Protein AF-D3DH94-F1 (afdb_monomer)

pLDDT: mean 88.5, std 11.22, range [30.27, 98.69]

Foldseek 3Di:
DAFEEEEAALPPPPCVVQVVVSVVVVHHYDYDNDLVVSVVVLVVDAGAEYEYAPQCVVSVLVVVLVLRLHQAEHEDQDVVLVLVCQLLWADPLRYAYPPGDSVSVVVSSCVLRDPDDDLVCDQVRTDVSVLSVCLVVQAFKWKWKDADPAIKIFGGGRSWTFAMPDDLVSVSNSSRGPGIRIDIDGHPPDDDHPGTDPTPNRVSCSSCVPDDRPPPPPQPPPVAPPDHPQLAWADRGDQKTWLFHQDQLFQWGFTKIWHWQDDDPDIAIEIEFQYFPVCNVSSQVRVCVVPVHLQRHQEYEHQDLDPRRLVRVVVSCVRHVNYAYEFAPVSLVSSVVVPDDCVSYDHLVPDDQSWDQDPSRWIWHKADLACLPHNGGIWTATQVPLEIEGELQQAFGHRSVRADQPDADDLVRSVLSSQQRHQWLVSLLVSLVSCPPGPHQKYHYRTGYIHGPVVVVVSSVVSNPDTHHPSQDPPDDLVLLQVLLQVLQVVCVVPDDPLLNVLLVVQCVVFADDDPSGGPGGNDRSLASLQSSLVSSSVSSHRSVSSVVSSVSCVVSSSRYYHND

Mean predicted aligned error: 16.12 Å

Solvent-accessible surface area (backbone atoms only — not comparable to full-atom values): 30450 Å² total; per-residue (Å²): 133,59,59,35,36,40,32,49,41,68,80,61,77,52,58,84,72,40,49,67,58,35,54,76,71,54,31,46,81,46,80,16,61,44,72,68,52,41,50,53,49,61,71,75,45,88,46,56,32,32,36,30,50,44,76,48,49,65,57,54,53,52,41,42,49,73,69,48,52,44,48,59,33,25,46,29,85,53,72,68,57,54,53,56,44,32,44,66,13,44,40,81,59,37,44,44,55,61,89,67,57,63,68,55,54,49,50,28,51,54,65,74,64,55,90,76,72,59,74,90,48,41,46,77,56,21,64,47,53,52,50,40,52,38,40,62,66,39,37,48,31,31,45,35,42,38,28,96,93,50,66,38,39,41,37,28,51,67,40,34,44,48,28,20,53,36,51,71,70,59,48,46,55,45,35,36,42,94,67,42,50,49,48,81,43,78,56,84,88,83,81,81,60,72,30,75,36,96,33,52,41,56,50,53,46,64,72,50,69,83,68,70,62,83,68,68,65,80,70,44,68,60,86,67,56,99,72,67,70,66,89,48,55,41,72,66,32,85,52,31,27,43,29,40,55,80,48,82,76,35,42,62,36,43,46,16,35,42,38,45,48,72,41,90,93,48,73,48,35,32,33,36,40,56,36,38,64,87,43,38,68,59,32,49,51,29,43,25,76,74,62,73,40,72,60,67,37,45,34,34,40,45,44,70,77,51,74,44,34,53,54,28,50,54,55,49,45,71,71,15,83,73,40,33,38,36,29,29,68,57,43,48,50,54,43,37,75,75,68,45,58,67,90,45,46,45,46,47,86,75,31,67,94,32,37,52,74,45,98,62,69,53,42,38,36,54,46,80,24,58,36,40,48,42,75,45,17,33,28,43,34,34,70,85,75,16,38,32,40,31,16,64,50,77,15,25,56,30,37,58,91,68,59,34,87,85,45,64,60,58,58,67,30,28,51,52,38,42,30,51,55,30,57,31,32,70,43,50,41,55,46,55,57,75,49,74,90,54,74,59,48,36,37,42,22,33,21,35,32,31,31,46,50,72,62,44,55,57,40,52,54,50,57,65,73,43,72,17,35,74,64,44,86,88,81,78,51,61,68,51,41,46,52,53,50,39,53,44,48,50,55,47,58,75,75,46,57,72,70,60,46,52,39,30,47,63,47,42,54,77,48,30,46,68,56,96,82,29,72,74,46,62,82,55,63,47,80,48,45,69,34,50,51,55,50,23,32,59,74,50,64,50,62,34,65,57,52,53,49,47,53,51,56,33,45,77,70,70,54,46,80,52,67,87,129

Secondary structure (DSSP, 8-state):
-PPEEEEE-TT-SSHHHHHHHHHHTT-EEEEESSHHHHHHHHHHS--SEEEEEGGGHHHHHHHHHTT--PEEEEEES-HHHHHHHHTTT--GGGEEESS--HHHHHHHHHHHT-S---GGGHHHH-HHHHHHHHHHTT--EEEEEEETTEEEEEEEETTEEEEESS-HHHHHHHHTSS--EEEEEE--S----SEE-SSHHHHHHHHHTT---------------SS--TTS-EEEETTEEE-----TT-SS-B--EEEEEEETTEEEEEEE----TTTHHHHHHHHHHHHSSGGG--EEE-----HHHHHHHHHHHHH-TT-EEEE-HHHHHHHHHTT--GGGEEEGGGSGGGEEE-TTS-EEEEEE-TTSSSTT-EEEEETTT-EEE-SSTT-----TTT--SSSPPPHHHHHHHHHHH-SBHHHHHHHHHTTTT---SEEE-SBS--EEHHHHHHHHHHHHH---BTTS-----HHHHHHHHHHHHHHHHHHS-HHHHHHHHHHHTTTEEEETTEEEEESS-GGGHHHHHHHHHHHTT--HHHHHHHHHHHHHTT-------

Structure (mmCIF, N/CA/C/O backbone):
data_AF-D3DH94-F1
#
_entry.id   AF-D3DH94-F1
#
loop_
_atom_site.group_PDB
_atom_site.id
_atom_site.type_symbol
_atom_site.label_atom_id
_atom_site.label_alt_id
_atom_site.label_comp_id
_atom_site.label_asym_id
_atom_site.label_entity_id
_atom_site.label_seq_id
_atom_site.pdbx_PDB_ins_code
_atom_site.Cartn_x
_atom_site.Cartn_y
_atom_site.Cartn_z
_atom_site.occupancy
_atom_site.B_iso_or_equiv
_atom_site.auth_seq_id
_atom_site.auth_comp_id
_atom_site.auth_asym_id
_atom_site.auth_atom_id
_atom_site.pdbx_PDB_model_num
ATOM 1 N N . MET A 1 1 ? -34.567 24.559 33.801 1.00 61.44 1 MET A N 1
ATOM 2 C CA . MET A 1 1 ? -34.561 23.078 33.843 1.00 61.44 1 MET A CA 1
ATOM 3 C C . MET A 1 1 ? -33.351 22.616 33.040 1.00 61.44 1 MET A C 1
ATOM 5 O O . MET A 1 1 ? -33.095 23.226 32.010 1.00 61.44 1 MET A O 1
ATOM 9 N N . GLY A 1 2 ? -32.563 21.650 33.514 1.00 82.00 2 GLY A N 1
ATOM 10 C CA . GLY A 1 2 ? -31.366 21.210 32.786 1.00 82.00 2 GLY A CA 1
ATOM 11 C C . GLY A 1 2 ? -31.717 20.526 31.461 1.00 82.00 2 GLY A C 1
ATOM 12 O O . GLY A 1 2 ? -32.559 19.630 31.450 1.00 82.00 2 GLY A O 1
ATOM 13 N N . ILE A 1 3 ? -31.074 20.954 30.370 1.00 91.75 3 ILE A N 1
ATOM 14 C CA . ILE A 1 3 ? -31.119 20.320 29.038 1.00 91.75 3 ILE A CA 1
ATOM 15 C C . ILE A 1 3 ? -30.719 18.836 29.130 1.00 91.75 3 ILE A C 1
ATOM 17 O O . ILE A 1 3 ? -29.749 18.492 29.813 1.00 91.75 3 ILE A O 1
ATOM 21 N N . LYS A 1 4 ? -31.470 17.970 28.443 1.00 94.31 4 LYS A N 1
ATOM 22 C CA . LYS A 1 4 ? -31.187 16.542 28.251 1.00 94.31 4 LYS A CA 1
ATOM 23 C C . LYS A 1 4 ? -30.499 16.309 26.907 1.00 94.31 4 LYS A C 1
ATOM 25 O O . LYS A 1 4 ? -31.111 16.488 25.853 1.00 94.31 4 LYS A O 1
ATOM 30 N N . PHE A 1 5 ? -29.266 15.834 26.960 1.00 95.44 5 PHE A N 1
ATOM 31 C CA . PHE A 1 5 ? -28.435 15.504 25.813 1.00 95.44 5 PHE A CA 1
ATOM 32 C C . PHE A 1 5 ? -28.399 13.995 25.579 1.00 95.44 5 PHE A C 1
ATOM 34 O O . PHE A 1 5 ? -28.209 13.222 26.523 1.00 95.44 5 PHE A O 1
ATOM 41 N N . LEU A 1 6 ? -28.539 13.593 24.319 1.00 96.31 6 LEU A N 1
ATOM 42 C CA . LEU A 1 6 ? -28.118 12.279 23.845 1.00 96.31 6 LEU A CA 1
ATOM 43 C C . LEU A 1 6 ? -26.863 12.465 23.006 1.00 96.31 6 LEU A C 1
ATOM 45 O O . LEU A 1 6 ? -26.892 13.216 22.036 1.00 96.31 6 LEU A O 1
ATOM 49 N N . MET A 1 7 ? -25.790 11.775 23.363 1.00 96.00 7 MET A N 1
ATOM 50 C CA . MET A 1 7 ? -24.552 11.758 22.601 1.00 96.00 7 MET A CA 1
ATOM 51 C C . MET A 1 7 ? -24.346 10.386 21.968 1.00 96.00 7 MET A C 1
ATOM 53 O O . MET A 1 7 ? -24.337 9.383 22.678 1.00 96.00 7 MET A O 1
ATOM 57 N N . LEU A 1 8 ? -24.168 10.349 20.651 1.00 95.56 8 LEU A N 1
ATOM 58 C CA . LEU A 1 8 ? -23.683 9.182 19.924 1.00 95.56 8 LEU A CA 1
ATOM 59 C C . LEU A 1 8 ? -22.177 9.359 19.695 1.00 95.56 8 LEU A C 1
ATOM 61 O O . LEU A 1 8 ? -21.757 10.172 18.874 1.00 95.56 8 LEU A O 1
ATOM 65 N N . ASP A 1 9 ? -21.381 8.636 20.481 1.00 90.75 9 ASP A N 1
ATOM 66 C CA . ASP A 1 9 ? -19.919 8.747 20.525 1.00 90.75 9 ASP A CA 1
ATOM 67 C C . ASP A 1 9 ? -19.289 7.349 20.486 1.00 90.75 9 ASP A C 1
ATOM 69 O O . ASP A 1 9 ? -18.810 6.823 21.492 1.00 90.75 9 ASP A O 1
ATOM 73 N N . GLU A 1 10 ? -19.333 6.722 19.307 1.00 86.12 10 GLU A N 1
ATOM 74 C CA . GLU A 1 10 ? -18.864 5.343 19.082 1.00 86.12 10 GLU A CA 1
ATOM 75 C C . GLU A 1 10 ? -17.400 5.132 19.486 1.00 86.12 10 GLU A C 1
ATOM 77 O O . GLU A 1 10 ? -16.995 4.064 19.946 1.00 86.12 10 GLU A O 1
ATOM 82 N N . GLU A 1 11 ? -16.597 6.180 19.348 1.00 81.81 11 GLU A N 1
ATOM 83 C CA . GLU A 1 11 ? -15.148 6.137 19.534 1.00 81.81 11 GLU A CA 1
ATOM 84 C C . GLU A 1 11 ? -14.694 6.747 20.853 1.00 81.81 11 GLU A C 1
ATOM 86 O O . GLU A 1 11 ? -13.495 6.772 21.131 1.00 81.81 11 GLU A O 1
ATOM 91 N N . ARG A 1 12 ? -15.641 7.210 21.677 1.00 83.69 12 ARG A N 1
ATOM 92 C CA . ARG A 1 12 ? -15.382 7.825 22.985 1.00 83.69 12 ARG A CA 1
ATOM 93 C C . ARG A 1 12 ? -14.486 9.066 22.886 1.00 83.69 12 ARG A C 1
ATOM 95 O O . ARG A 1 12 ? -13.678 9.317 23.783 1.00 83.69 12 ARG A O 1
ATOM 102 N N . LYS A 1 13 ? -14.615 9.825 21.795 1.00 83.19 13 LYS A N 1
ATOM 103 C CA . LYS A 1 13 ? -13.831 11.037 21.515 1.00 83.19 13 LYS A CA 1
ATOM 104 C C . LYS A 1 13 ? -14.266 12.216 22.388 1.00 83.19 13 LYS A C 1
ATOM 106 O O . LYS A 1 13 ? -13.428 13.026 22.779 1.00 83.19 13 LYS A O 1
ATOM 111 N N . TYR A 1 14 ? -15.563 12.344 22.662 1.00 87.12 14 TYR A N 1
ATOM 112 C CA . TYR A 1 14 ? -16.148 13.594 23.156 1.00 87.12 14 TYR A CA 1
ATOM 113 C C . TYR A 1 14 ? -16.656 13.490 24.586 1.00 87.12 14 TYR A C 1
ATOM 115 O O . TYR A 1 14 ? -16.585 14.474 25.322 1.00 87.12 14 TYR A O 1
ATOM 123 N N . PHE A 1 15 ? -17.144 12.316 24.999 1.00 86.12 15 PHE A N 1
ATOM 124 C CA . PHE A 1 15 ? -17.777 12.139 26.307 1.00 86.12 15 PHE A CA 1
ATOM 125 C C . PHE A 1 15 ? -16.903 12.635 27.468 1.00 86.12 15 PHE A C 1
ATOM 127 O O . PHE A 1 15 ? -17.376 13.405 28.304 1.00 86.12 15 PHE A O 1
ATOM 134 N N . SER A 1 16 ? -15.621 12.259 27.488 1.00 82.50 16 SER A N 1
ATOM 135 C CA . SER A 1 16 ? -14.677 12.653 28.544 1.00 82.50 16 SER A CA 1
ATOM 136 C C . SER A 1 16 ? -14.432 14.164 28.612 1.00 82.50 16 SER A C 1
ATOM 138 O O . SER A 1 16 ? -14.096 14.674 29.675 1.00 82.50 16 SER A O 1
ATOM 140 N N . LEU A 1 17 ? -14.622 14.887 27.505 1.00 82.56 17 LEU A N 1
ATOM 141 C CA . LEU A 1 17 ? -14.408 16.333 27.421 1.00 82.56 17 LEU A CA 1
ATOM 142 C C . LEU A 1 17 ? -15.625 17.141 27.887 1.00 82.56 17 LEU A C 1
ATOM 144 O O . LEU A 1 17 ? -15.471 18.291 28.298 1.00 82.56 17 LEU A O 1
ATOM 148 N N . VAL A 1 18 ? -16.832 16.571 27.799 1.00 87.31 18 VAL A N 1
ATOM 149 C CA . VAL A 1 18 ? -18.082 17.296 28.093 1.00 87.31 18 VAL A CA 1
ATOM 150 C C . VAL A 1 18 ? -18.786 16.837 29.369 1.00 87.31 18 VAL A C 1
ATOM 152 O O . VAL A 1 18 ? -19.545 17.625 29.931 1.00 87.31 18 VAL A O 1
ATOM 155 N N . SER A 1 19 ? -18.534 15.606 29.836 1.00 84.75 19 SER A N 1
ATOM 156 C CA . SER A 1 19 ? -19.198 14.999 31.002 1.00 84.75 19 SER A CA 1
ATOM 157 C C . SER A 1 19 ? -19.127 15.906 32.229 1.00 84.75 19 SER A C 1
ATOM 159 O O . SER A 1 19 ? -20.159 16.335 32.741 1.00 84.75 19 SER A O 1
ATOM 161 N N . ASP A 1 20 ? -17.911 16.276 32.638 1.00 81.44 20 ASP A N 1
ATOM 162 C CA . ASP A 1 20 ? -17.680 17.068 33.849 1.00 81.44 20 ASP A CA 1
ATOM 163 C C . ASP A 1 20 ? -18.361 18.440 33.773 1.00 81.44 20 ASP A C 1
ATOM 165 O O . ASP A 1 20 ? -18.924 18.935 34.749 1.00 81.44 20 ASP A O 1
ATOM 169 N N . ILE A 1 21 ? -18.350 19.057 32.590 1.00 84.25 21 ILE A N 1
ATOM 170 C CA . ILE A 1 21 ? -18.921 20.389 32.380 1.00 84.25 21 ILE A CA 1
ATOM 171 C C . ILE A 1 21 ? -20.443 20.328 32.453 1.00 84.25 21 ILE A C 1
ATOM 173 O O . ILE A 1 21 ? -21.055 21.192 33.084 1.00 84.25 21 ILE A O 1
ATOM 177 N N . PHE A 1 22 ? -21.064 19.320 31.840 1.00 87.00 22 PHE A N 1
ATOM 178 C CA . PHE A 1 22 ? -22.520 19.169 31.838 1.00 87.00 22 PHE A CA 1
ATOM 179 C C . PHE A 1 22 ? -23.046 18.786 33.223 1.00 87.00 22 PHE A C 1
ATOM 181 O O . PHE A 1 22 ? -24.051 19.351 33.658 1.00 87.00 22 PHE A O 1
ATOM 188 N N . ASP A 1 23 ? -22.322 17.938 33.953 1.00 82.44 23 ASP A N 1
ATOM 189 C CA . ASP A 1 23 ? -22.674 17.572 35.325 1.00 82.44 23 ASP A CA 1
ATOM 190 C C . ASP A 1 23 ? -22.602 18.784 36.268 1.00 82.44 23 ASP A C 1
ATOM 192 O O . ASP A 1 23 ? -23.553 19.053 37.008 1.00 82.44 23 ASP A O 1
ATOM 196 N N . VAL A 1 24 ? -21.528 19.584 36.194 1.00 84.75 24 VAL A N 1
ATOM 197 C CA . VAL A 1 24 ? -21.366 20.800 37.017 1.00 84.75 24 VAL A CA 1
ATOM 198 C C . VAL A 1 24 ? -22.427 21.857 36.697 1.00 84.75 24 VAL A C 1
ATOM 200 O O . VAL A 1 24 ? -22.893 22.565 37.591 1.00 84.75 24 VAL A O 1
ATOM 203 N N . THR A 1 25 ? -22.838 21.968 35.434 1.00 84.38 25 THR A N 1
ATOM 204 C CA . THR A 1 25 ? -23.847 22.946 34.987 1.00 84.38 25 THR A CA 1
ATOM 205 C C . THR A 1 25 ? -25.293 22.450 35.134 1.00 84.38 25 THR A C 1
ATOM 207 O O . THR A 1 25 ? -26.233 23.198 34.861 1.00 84.38 25 THR A O 1
ATOM 210 N N . GLY A 1 26 ? -25.500 21.227 35.640 1.00 86.19 26 GLY A N 1
ATOM 211 C CA . GLY A 1 26 ? -26.822 20.669 35.944 1.00 86.19 26 GLY A CA 1
ATOM 212 C C . GLY A 1 26 ? -27.582 20.130 34.727 1.00 86.19 26 GLY A C 1
ATOM 213 O O . GLY A 1 26 ? -28.812 20.005 34.768 1.00 86.19 26 GLY A O 1
ATOM 214 N N . HIS A 1 27 ? -26.872 19.822 33.644 1.00 91.38 27 HIS A N 1
ATOM 215 C CA . HIS A 1 27 ? -27.401 19.189 32.441 1.00 91.38 27 HIS A CA 1
ATOM 216 C C . HIS A 1 27 ? -27.294 17.664 32.523 1.00 91.38 27 HIS A C 1
ATOM 218 O O . HIS A 1 27 ? -26.447 17.125 33.224 1.00 91.38 27 HIS A O 1
ATOM 224 N N . LYS A 1 28 ? -28.181 16.946 31.825 1.00 91.69 28 LYS A N 1
ATOM 225 C CA . LYS A 1 28 ? -28.166 15.475 31.809 1.00 91.69 28 LYS A CA 1
ATOM 226 C C . LYS A 1 28 ? -27.596 14.983 30.493 1.00 91.69 28 LYS A C 1
ATOM 228 O O . LYS A 1 28 ? -28.192 15.260 29.456 1.00 91.69 28 LYS A O 1
ATOM 233 N N . LEU A 1 29 ? -26.515 14.214 30.541 1.00 93.19 29 LEU A N 1
ATOM 234 C CA . LEU A 1 29 ? -25.911 13.578 29.374 1.00 93.19 29 LEU A CA 1
ATOM 235 C C . LEU A 1 29 ? -26.124 12.063 29.425 1.00 93.19 29 LEU A C 1
ATOM 237 O O . LEU A 1 29 ? -25.748 11.414 30.398 1.00 93.19 29 LEU A O 1
ATOM 241 N N . LEU A 1 30 ? -26.721 11.495 28.377 1.00 93.19 30 LEU A N 1
ATOM 242 C CA . LEU A 1 30 ? -26.693 10.054 28.130 1.00 93.19 30 LEU A CA 1
ATOM 243 C C . LEU A 1 30 ? -25.861 9.777 26.885 1.00 93.19 30 LEU A C 1
ATOM 245 O O . LEU A 1 30 ? -25.997 10.473 25.881 1.00 93.19 30 LEU A O 1
ATOM 249 N N . VAL A 1 31 ? -25.026 8.744 26.954 1.00 92.19 31 VAL A N 1
ATOM 250 C CA . VAL A 1 31 ? -24.130 8.358 25.864 1.00 92.19 31 VAL A CA 1
ATOM 251 C C . VAL A 1 31 ? -24.542 7.008 25.302 1.00 92.19 31 VAL A C 1
ATOM 253 O O . VAL A 1 31 ? -24.796 6.059 26.046 1.00 92.19 31 VAL A O 1
ATOM 256 N N . ALA A 1 32 ? -24.575 6.931 23.981 1.00 92.25 32 ALA A N 1
ATOM 257 C CA . ALA A 1 32 ? -24.657 5.713 23.204 1.00 92.25 32 ALA A CA 1
ATOM 258 C C . ALA A 1 32 ? -23.332 5.507 22.461 1.00 92.25 32 ALA A C 1
ATOM 260 O O . ALA A 1 32 ? -22.774 6.453 21.908 1.00 92.25 32 ALA A O 1
ATOM 261 N N . LEU A 1 33 ? -22.839 4.269 22.458 1.00 89.62 33 LEU A N 1
ATOM 262 C CA . LEU A 1 33 ? -21.610 3.883 21.754 1.00 89.62 33 LEU A CA 1
ATOM 263 C C . LEU A 1 33 ? -21.888 3.253 20.382 1.00 89.62 33 LEU A C 1
ATOM 265 O O . LEU A 1 33 ? -20.961 2.817 19.714 1.00 89.62 33 LEU A O 1
ATOM 269 N N . ASP A 1 34 ? -23.158 3.174 19.994 1.00 91.12 34 ASP A N 1
ATOM 270 C CA . ASP A 1 34 ? -23.621 2.681 18.703 1.00 91.12 34 ASP A CA 1
ATOM 271 C C . ASP A 1 34 ? -25.049 3.198 18.436 1.00 91.12 34 ASP A C 1
ATOM 273 O O . ASP A 1 34 ? -25.781 3.600 19.354 1.00 91.12 34 ASP A O 1
ATOM 277 N N . GLU A 1 35 ? -25.450 3.201 17.164 1.00 92.31 35 GLU A N 1
ATOM 278 C CA . GLU A 1 35 ? -26.764 3.685 16.722 1.00 92.31 35 GLU A CA 1
ATOM 279 C C . GLU A 1 35 ? -27.935 2.877 17.305 1.00 92.31 35 GLU A C 1
ATOM 281 O O . GLU A 1 35 ? -29.001 3.436 17.590 1.00 92.31 35 GLU A O 1
ATOM 286 N N . GLN A 1 36 ? -27.750 1.574 17.548 1.00 91.25 36 GLN A N 1
ATOM 287 C CA . GLN A 1 36 ? -28.787 0.727 18.140 1.00 91.25 36 GLN A CA 1
ATOM 288 C C . GLN A 1 36 ? -29.100 1.189 19.567 1.00 91.25 36 GLN A C 1
ATOM 290 O O . GLN A 1 36 ? -30.268 1.370 19.929 1.00 91.25 36 GLN A O 1
ATOM 295 N N . LYS A 1 37 ? -28.068 1.457 20.367 1.00 91.12 37 LYS A N 1
ATOM 296 C CA . LYS A 1 37 ? -28.216 1.939 21.733 1.00 91.12 37 LYS A CA 1
ATOM 297 C C . LYS A 1 37 ? -28.795 3.346 21.772 1.00 91.12 37 LYS A C 1
ATOM 299 O O . LYS A 1 37 ? -29.643 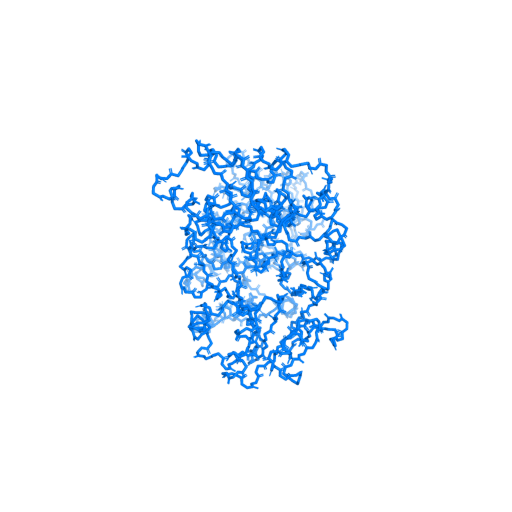3.627 22.621 1.00 91.12 37 LYS A O 1
ATOM 304 N N . ALA A 1 38 ? -28.395 4.213 20.842 1.00 93.50 38 ALA A N 1
ATOM 305 C CA . ALA A 1 38 ? -28.984 5.544 20.704 1.00 93.50 38 ALA A CA 1
ATOM 306 C C . ALA A 1 38 ? -30.496 5.451 20.439 1.00 93.50 38 ALA A C 1
ATOM 308 O O . ALA A 1 38 ? -31.286 6.147 21.083 1.00 93.50 38 ALA A O 1
ATOM 309 N N . LYS A 1 39 ? -30.911 4.529 19.563 1.00 92.56 39 LYS A N 1
ATOM 310 C CA . LYS A 1 39 ? -32.323 4.278 19.255 1.00 92.56 39 LYS A CA 1
ATOM 311 C C . LYS A 1 39 ? -33.102 3.735 20.455 1.00 92.56 39 LYS A C 1
ATOM 313 O O . LYS A 1 39 ? -34.206 4.205 20.729 1.00 92.56 39 LYS A O 1
ATOM 318 N N . GLU A 1 40 ? -32.531 2.802 21.218 1.00 91.00 40 GLU A N 1
ATOM 319 C CA . GLU A 1 40 ? -33.132 2.325 22.474 1.00 91.00 40 GLU A CA 1
ATOM 320 C C . GLU A 1 40 ? -33.379 3.474 23.463 1.00 91.00 40 GLU A C 1
ATOM 322 O O . GLU A 1 40 ? -34.462 3.576 24.043 1.00 91.00 40 GLU A O 1
ATOM 327 N N . LEU A 1 41 ? -32.400 4.370 23.626 1.00 92.62 41 LEU A N 1
ATOM 328 C CA . LEU A 1 41 ? -32.513 5.521 24.522 1.00 92.62 41 LEU A CA 1
ATOM 329 C C . LEU A 1 41 ? -33.588 6.514 24.052 1.00 92.62 41 LEU A C 1
ATOM 331 O O . LEU A 1 41 ? -34.386 6.965 24.874 1.00 92.62 41 LEU A O 1
ATOM 335 N N . LEU A 1 42 ? -33.663 6.807 22.749 1.00 91.81 42 LEU A N 1
ATOM 336 C CA . LEU A 1 42 ? -34.701 7.667 22.149 1.00 91.81 42 LEU A CA 1
ATOM 337 C C . LEU A 1 42 ? -36.116 7.078 22.259 1.00 91.81 42 LEU A C 1
ATOM 339 O O . LEU A 1 42 ? -37.117 7.806 22.249 1.00 91.81 42 LEU A O 1
ATOM 343 N N . ASN A 1 43 ? -36.220 5.754 22.358 1.00 90.75 43 ASN A N 1
ATOM 344 C CA . ASN A 1 43 ? -37.482 5.071 22.616 1.00 90.75 43 ASN A CA 1
ATOM 345 C C . ASN A 1 43 ? -37.867 5.104 24.096 1.00 90.75 43 ASN A C 1
ATOM 347 O O . ASN A 1 43 ? -39.053 5.205 24.405 1.00 90.75 43 ASN A O 1
ATOM 351 N N . ALA A 1 44 ? -36.886 5.075 24.998 1.00 90.81 44 ALA A N 1
ATOM 352 C CA . ALA A 1 44 ? -37.115 5.109 26.438 1.00 90.81 44 ALA A CA 1
ATOM 353 C C . ALA A 1 44 ? -37.433 6.514 26.984 1.00 90.81 44 ALA A C 1
ATOM 355 O O . ALA A 1 44 ? -38.201 6.643 27.937 1.00 90.81 44 ALA A O 1
ATOM 356 N N . THR A 1 45 ? -36.840 7.572 26.424 1.00 91.25 45 THR A N 1
ATOM 357 C CA . THR A 1 45 ? -37.011 8.953 26.906 1.00 91.25 45 THR A CA 1
ATOM 358 C C . THR A 1 45 ? -36.855 9.973 25.778 1.00 91.25 45 THR A C 1
ATOM 360 O O . THR A 1 45 ? -36.258 9.698 24.741 1.00 91.25 45 THR A O 1
ATOM 363 N N . SER A 1 46 ? -37.372 11.185 25.988 1.00 90.06 46 SER A N 1
ATOM 364 C CA . SER A 1 46 ? -37.164 12.319 25.086 1.00 90.06 46 SER A CA 1
ATOM 365 C C . SER A 1 46 ? -35.865 13.059 25.409 1.00 90.06 46 SER A C 1
ATOM 367 O O . SER A 1 46 ? -35.539 13.264 26.587 1.00 90.06 46 SER A O 1
ATOM 369 N N . PHE A 1 47 ? -35.193 13.536 24.367 1.00 94.00 47 PHE A N 1
ATOM 370 C CA . PHE A 1 47 ? -33.995 14.366 24.455 1.00 94.00 47 PHE A CA 1
ATOM 371 C C . PHE A 1 47 ? -34.226 15.727 23.810 1.00 94.00 47 PHE A C 1
ATOM 373 O O . PHE A 1 47 ? -35.031 15.860 22.889 1.00 94.00 47 PHE A O 1
ATOM 380 N N . ASP A 1 48 ? -33.520 16.728 24.323 1.00 93.88 48 ASP A N 1
ATOM 381 C CA . ASP A 1 48 ? -33.610 18.099 23.840 1.00 93.88 48 ASP A CA 1
ATOM 382 C C . ASP A 1 48 ? -32.628 18.326 22.689 1.00 93.88 48 ASP A C 1
ATOM 384 O O . ASP A 1 48 ? -32.984 18.909 21.663 1.00 93.88 48 ASP A O 1
ATOM 388 N N . VAL A 1 49 ? -31.404 17.820 22.868 1.00 95.25 49 VAL A N 1
ATOM 389 C CA . VAL A 1 49 ? -30.280 17.987 21.949 1.00 95.25 49 VAL A CA 1
ATOM 390 C C . VAL A 1 49 ? -29.648 16.628 21.650 1.00 95.25 49 VAL A C 1
ATOM 392 O O . VAL A 1 49 ? -29.438 15.813 22.553 1.00 95.25 49 VAL A O 1
ATOM 395 N N . PHE A 1 50 ? -29.346 16.400 20.376 1.00 96.62 50 PHE A N 1
ATOM 396 C CA . PHE A 1 50 ? -28.615 15.250 19.859 1.00 96.62 50 PHE A CA 1
ATOM 397 C C . PHE A 1 50 ? -27.201 15.687 19.468 1.00 96.62 50 PHE A C 1
ATOM 399 O O . PHE A 1 50 ? -27.036 16.601 18.665 1.00 96.62 50 PHE A O 1
ATOM 406 N N . LEU A 1 51 ? -26.190 15.052 20.051 1.00 96.69 51 LEU A N 1
ATOM 407 C CA . LEU A 1 51 ? -24.778 15.307 19.786 1.00 96.69 51 LEU A CA 1
ATOM 408 C C . LEU A 1 51 ? -24.192 14.106 19.053 1.00 96.69 51 LEU A C 1
ATOM 410 O O . LEU A 1 51 ? -24.293 12.984 19.548 1.00 96.69 51 LEU A O 1
ATOM 414 N N . ALA A 1 52 ? -23.568 14.327 17.903 1.00 95.50 52 ALA A N 1
ATOM 415 C CA . ALA A 1 52 ? -22.908 13.258 17.164 1.00 95.50 52 ALA A CA 1
ATOM 416 C C . ALA A 1 52 ? -21.849 13.809 16.211 1.00 95.50 52 ALA A C 1
ATOM 418 O O 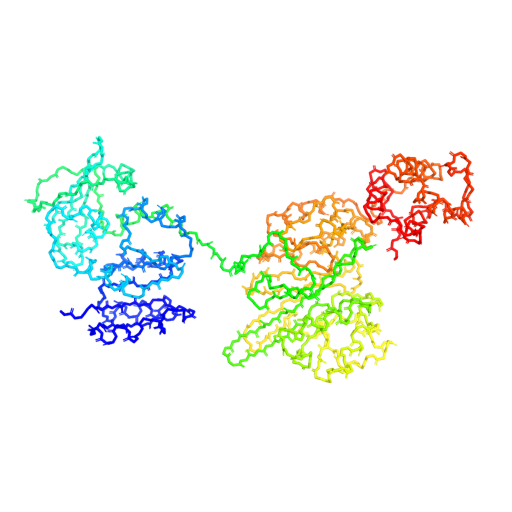. ALA A 1 52 ? -21.850 14.988 15.869 1.00 95.50 52 ALA A O 1
ATOM 419 N N . ASP A 1 53 ? -20.953 12.945 15.758 1.00 92.88 53 ASP A N 1
ATOM 420 C CA . ASP A 1 53 ? -20.143 13.206 14.567 1.00 92.88 53 ASP A CA 1
ATOM 421 C C . ASP A 1 53 ? -21.070 13.384 13.340 1.00 92.88 53 ASP A C 1
ATOM 423 O O . ASP A 1 53 ? -22.136 12.756 13.258 1.00 92.88 53 ASP A O 1
ATOM 427 N N . ILE A 1 54 ? -20.694 14.252 12.395 1.00 92.56 54 ILE A N 1
ATOM 428 C CA . ILE A 1 54 ? -21.472 14.518 11.173 1.00 92.56 54 ILE A CA 1
ATOM 429 C C . ILE A 1 54 ? -21.751 13.261 10.343 1.00 92.56 54 ILE A C 1
ATOM 431 O O . ILE A 1 54 ? -22.786 13.195 9.672 1.00 92.56 54 ILE A O 1
ATOM 435 N N . LYS A 1 55 ? -20.910 12.221 10.448 1.00 88.50 55 LYS A N 1
ATOM 436 C CA . LYS A 1 55 ? -21.150 10.917 9.803 1.00 88.50 55 LYS A CA 1
ATOM 437 C C . LYS A 1 55 ? -22.513 10.308 10.177 1.00 88.50 55 LYS A C 1
ATOM 439 O O . LYS A 1 55 ? -23.126 9.623 9.361 1.00 88.50 55 LYS A O 1
ATOM 444 N N . HIS A 1 56 ? -23.040 10.626 11.364 1.00 92.75 56 HIS A N 1
ATOM 445 C CA . HIS A 1 56 ? -24.343 10.156 11.850 1.00 92.75 56 HIS A CA 1
ATOM 446 C C . HIS A 1 56 ? -25.523 11.067 11.473 1.00 92.75 56 HIS A C 1
ATOM 448 O O . HIS A 1 56 ? -26.620 10.928 12.022 1.00 92.75 56 HIS A O 1
ATOM 454 N N . PHE A 1 57 ? -25.352 11.992 10.525 1.00 92.12 57 PHE A N 1
ATOM 455 C CA . PHE A 1 57 ? -26.452 12.830 10.041 1.00 92.12 57 PHE A CA 1
ATOM 456 C C . PHE A 1 57 ? -27.643 11.998 9.545 1.00 92.12 57 PHE A C 1
ATOM 458 O O . PHE A 1 57 ? -28.788 12.272 9.898 1.00 92.12 57 PHE A O 1
ATOM 465 N N . ASN A 1 58 ? -27.382 10.937 8.774 1.00 90.75 58 ASN A N 1
ATOM 466 C CA . ASN A 1 58 ? -28.435 10.071 8.237 1.00 90.75 58 ASN A CA 1
ATOM 467 C C . ASN A 1 58 ? -29.197 9.326 9.341 1.00 90.75 58 ASN A C 1
ATOM 469 O O . ASN A 1 58 ? -30.415 9.155 9.246 1.00 90.75 58 ASN A O 1
ATOM 473 N N . PHE A 1 59 ? -28.508 8.950 10.421 1.00 92.44 59 PHE A N 1
ATOM 474 C CA . PHE A 1 59 ? -29.157 8.414 11.610 1.00 92.44 59 PHE A CA 1
ATOM 475 C C . PHE A 1 59 ? -30.077 9.459 12.254 1.00 92.44 59 PHE A C 1
ATOM 477 O O . PHE A 1 59 ? -31.241 9.155 12.520 1.00 92.44 59 PHE A O 1
ATOM 484 N N . TRP A 1 60 ? -29.622 10.708 12.413 1.00 94.12 60 TRP A N 1
ATOM 485 C CA . TRP A 1 60 ? -30.473 11.796 12.910 1.00 94.12 60 TRP A CA 1
ATOM 486 C C . TRP A 1 60 ? -31.712 12.035 12.021 1.00 94.12 60 TRP A C 1
ATOM 488 O O . TRP A 1 60 ? -32.830 12.193 12.516 1.00 94.12 60 TRP A O 1
ATOM 498 N N . VAL A 1 61 ? -31.551 11.979 10.697 1.00 90.94 61 VAL A N 1
ATOM 499 C CA . VAL A 1 61 ? -32.681 12.063 9.759 1.00 90.94 61 VAL A CA 1
ATOM 500 C C . VAL A 1 61 ? -33.664 10.909 9.983 1.00 90.94 61 VAL A C 1
ATOM 502 O O . VAL A 1 61 ? -34.876 11.132 9.994 1.00 90.94 61 VAL A O 1
ATOM 505 N N . SER A 1 62 ? -33.170 9.686 10.202 1.00 89.88 62 SER A N 1
ATOM 506 C CA . SER A 1 62 ? -34.025 8.517 10.447 1.00 89.88 62 SER A CA 1
ATOM 507 C C . SER A 1 62 ? -34.873 8.663 11.718 1.00 89.88 62 SER A C 1
ATOM 509 O O . SER A 1 62 ? -36.073 8.397 11.685 1.00 89.88 62 SER A O 1
ATOM 511 N N . ILE A 1 63 ? -34.304 9.181 12.812 1.00 91.38 63 ILE A N 1
ATOM 512 C CA . ILE A 1 63 ? -35.039 9.342 14.076 1.00 91.38 63 ILE A CA 1
ATOM 513 C C . ILE A 1 63 ? -36.085 10.464 13.991 1.00 91.38 63 ILE A C 1
ATOM 515 O O . ILE A 1 63 ? -37.156 10.349 14.588 1.00 91.38 63 ILE A O 1
ATOM 519 N N . ILE A 1 64 ? -35.834 11.520 13.208 1.00 90.44 64 ILE A N 1
ATOM 520 C CA . ILE A 1 64 ? -36.833 12.571 12.968 1.00 90.44 64 ILE A CA 1
ATOM 521 C C . ILE A 1 64 ? -38.009 12.052 12.148 1.00 90.44 64 ILE A C 1
ATOM 523 O O . ILE A 1 64 ? -39.154 12.394 12.453 1.00 90.44 64 ILE A O 1
ATOM 527 N N . LYS A 1 65 ? -37.753 11.197 11.152 1.00 87.62 65 LYS A N 1
ATOM 528 C CA . LYS A 1 65 ? -38.817 10.516 10.399 1.00 87.62 65 LYS A CA 1
ATOM 529 C C . LYS A 1 65 ? -39.678 9.635 11.309 1.00 87.62 65 LYS A C 1
ATOM 531 O O . LYS A 1 65 ? -40.889 9.582 11.135 1.00 87.62 65 LYS A O 1
ATOM 536 N N . GLU A 1 66 ? -39.076 9.045 12.341 1.00 87.56 66 GLU A N 1
ATOM 537 C CA . GLU A 1 66 ? -39.766 8.289 13.398 1.00 87.56 66 GLU A CA 1
ATOM 538 C C . GLU A 1 66 ? -40.438 9.179 14.472 1.00 87.56 66 GLU A C 1
ATOM 540 O O . GLU A 1 66 ? -40.963 8.677 15.469 1.00 87.56 66 GLU A O 1
ATOM 545 N N . GLY A 1 67 ? -40.441 10.505 14.296 1.00 87.75 67 GLY A N 1
ATOM 546 C CA . GLY A 1 67 ? -41.111 11.455 15.187 1.00 87.75 67 GLY A CA 1
ATOM 547 C C . GLY A 1 67 ? -40.318 11.835 16.442 1.00 87.75 67 GLY A C 1
ATOM 548 O O . GLY A 1 67 ? -40.894 12.335 17.411 1.00 87.75 67 GLY A O 1
ATOM 549 N N . LYS A 1 68 ? -39.001 11.597 16.462 1.00 92.12 68 LYS A N 1
ATOM 550 C CA . LYS A 1 68 ? -38.106 11.962 17.572 1.00 92.12 68 LYS A CA 1
ATOM 551 C C . LYS A 1 68 ? -37.379 13.272 17.256 1.00 92.12 68 LYS A C 1
ATOM 553 O O . LYS A 1 68 ? -36.335 13.287 16.615 1.00 92.12 68 LYS A O 1
ATOM 558 N N . TYR A 1 69 ? -37.925 14.387 17.733 1.00 92.44 69 TYR A N 1
ATOM 559 C CA . TYR A 1 69 ? -37.476 15.741 17.375 1.00 92.44 69 TYR A CA 1
ATOM 560 C C . TYR A 1 69 ? -36.402 16.315 18.317 1.00 92.44 69 TYR A C 1
ATOM 562 O O . TYR A 1 69 ? -36.630 17.327 18.981 1.00 92.44 69 TYR A O 1
ATOM 570 N N . ALA A 1 70 ? -35.237 15.668 18.399 1.00 93.31 70 ALA A N 1
ATOM 571 C CA . ALA A 1 70 ? -34.072 16.225 19.098 1.00 93.31 70 ALA A CA 1
ATOM 572 C C . ALA A 1 70 ? -33.273 17.153 18.163 1.00 93.31 70 ALA A C 1
ATOM 574 O O . ALA A 1 70 ? -33.039 16.810 17.002 1.00 93.31 70 ALA A O 1
ATOM 575 N N . LEU A 1 71 ? -32.844 18.320 18.654 1.00 94.81 71 LEU A N 1
ATOM 576 C CA . LEU A 1 71 ? -32.090 19.289 17.846 1.00 94.81 71 LEU A CA 1
ATOM 577 C C . LEU A 1 71 ? -30.624 18.855 17.706 1.00 94.81 71 LEU A C 1
ATOM 579 O O . LEU A 1 71 ? -29.997 18.580 18.729 1.00 94.81 71 LEU A O 1
ATOM 583 N N . PRO A 1 72 ? -30.057 18.789 16.491 1.00 96.00 72 PRO A N 1
ATOM 58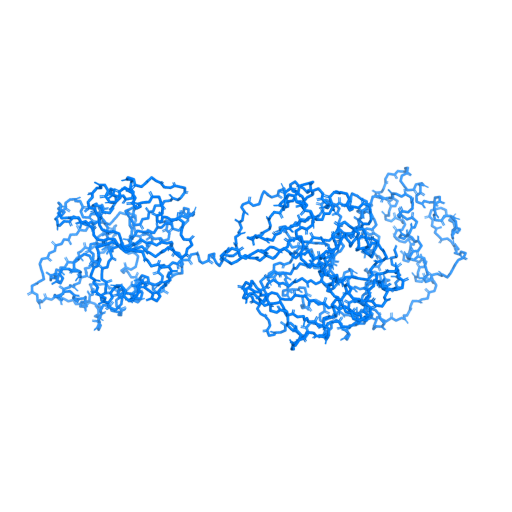4 C CA . PRO A 1 72 ? -28.714 18.269 16.301 1.00 96.00 72 PRO A CA 1
ATOM 585 C C . PRO A 1 72 ? -27.648 19.345 16.527 1.00 96.00 72 PRO A C 1
ATOM 587 O O . PRO A 1 72 ? -27.800 20.487 16.080 1.00 96.00 72 PRO A O 1
ATOM 590 N N . ILE A 1 73 ? -26.540 18.947 17.150 1.00 96.88 73 ILE A N 1
ATOM 591 C CA . ILE A 1 73 ? -25.252 19.632 17.045 1.00 96.88 73 ILE A CA 1
ATOM 592 C C . ILE A 1 73 ? -24.208 18.606 16.603 1.00 96.88 73 ILE A C 1
ATOM 594 O O . ILE A 1 73 ? -23.951 17.634 17.315 1.00 96.88 73 ILE A O 1
ATOM 598 N N . PHE A 1 74 ? -23.614 18.830 15.433 1.00 95.75 74 PHE A N 1
ATOM 599 C CA . PHE A 1 74 ? -22.622 17.939 14.847 1.00 95.75 74 PHE A CA 1
ATOM 600 C C . PHE A 1 74 ? -21.189 18.382 15.149 1.00 95.75 74 PHE A C 1
ATOM 602 O O . PHE A 1 74 ? -20.858 19.564 15.053 1.00 95.75 74 PHE A O 1
ATOM 609 N N . PHE A 1 75 ? -20.317 17.437 15.483 1.00 93.94 75 PHE A N 1
ATOM 610 C CA . PHE A 1 75 ? -18.876 17.685 15.515 1.00 93.94 75 PHE A CA 1
ATOM 611 C C . PHE A 1 75 ? -18.333 17.626 14.084 1.00 93.94 75 PHE A C 1
ATOM 613 O O . PHE A 1 75 ? -18.591 16.651 13.378 1.00 93.94 75 PHE A O 1
ATOM 620 N N . LEU A 1 76 ? -17.620 18.673 13.656 1.00 91.38 76 LEU A N 1
ATOM 621 C CA . LEU A 1 76 ? -17.054 18.780 12.307 1.00 91.38 76 LEU A CA 1
ATOM 622 C C . LEU A 1 76 ? -15.533 18.801 12.357 1.00 91.38 76 LEU A C 1
ATOM 624 O O . LEU A 1 76 ? -14.952 19.579 13.110 1.00 91.38 76 LEU A O 1
ATOM 628 N N . GLU A 1 77 ? -14.894 18.004 11.512 1.00 81.69 77 GLU A N 1
ATOM 629 C CA . GLU A 1 77 ? -13.449 18.090 11.268 1.00 81.69 77 GLU A CA 1
ATOM 630 C C . GLU A 1 77 ? -13.141 19.061 10.110 1.00 81.69 77 GLU A C 1
ATOM 632 O O . GLU A 1 77 ? -12.143 19.776 10.162 1.00 81.69 77 GLU A O 1
ATOM 637 N N . ASP A 1 78 ? -14.042 19.165 9.123 1.00 76.44 78 ASP A N 1
ATOM 638 C CA . ASP A 1 78 ? -13.906 20.019 7.938 1.00 76.44 78 ASP A CA 1
ATOM 639 C C . ASP A 1 78 ? -14.926 21.179 7.927 1.00 76.44 78 ASP A C 1
ATOM 641 O O . ASP A 1 78 ? -16.102 21.034 8.276 1.00 76.44 78 ASP A O 1
ATOM 645 N N . TYR A 1 79 ? -14.478 22.352 7.479 1.00 77.69 79 TYR A N 1
ATOM 646 C CA . TYR A 1 79 ? -15.324 23.521 7.257 1.00 77.69 79 TYR A CA 1
ATOM 647 C C . TYR A 1 79 ? -16.238 23.373 6.026 1.00 77.69 79 TYR A C 1
ATOM 649 O O . TYR A 1 79 ? -17.274 24.039 5.956 1.00 77.69 79 TYR A O 1
ATOM 657 N N . GLU A 1 80 ? -15.914 22.499 5.068 1.00 83.25 80 GLU A N 1
ATOM 658 C CA . GLU A 1 80 ? -16.802 22.217 3.931 1.00 83.25 80 GLU A CA 1
ATOM 659 C C . GLU A 1 80 ? -18.155 21.653 4.383 1.00 83.25 80 GLU A C 1
ATOM 661 O O . GLU A 1 80 ? -19.205 22.029 3.852 1.00 83.25 80 GLU A O 1
ATOM 666 N N . ASP A 1 81 ? -18.170 20.820 5.422 1.00 85.44 81 ASP A N 1
ATOM 667 C CA . ASP A 1 81 ? -19.405 20.218 5.930 1.00 85.44 81 ASP A CA 1
ATOM 668 C C . ASP A 1 81 ? -20.287 21.215 6.671 1.00 85.44 81 ASP A C 1
ATOM 670 O O . ASP A 1 81 ? -21.516 21.113 6.624 1.00 85.44 81 ASP A O 1
ATOM 674 N N . ALA A 1 82 ? -19.683 22.256 7.250 1.00 87.62 82 ALA A N 1
ATOM 675 C CA . ALA A 1 82 ? -20.425 23.397 7.767 1.00 87.62 82 ALA A CA 1
ATOM 676 C C . ALA A 1 82 ? -21.219 24.089 6.648 1.00 87.62 82 ALA A C 1
ATOM 678 O O . ALA A 1 82 ? -22.379 24.451 6.849 1.00 87.62 82 ALA A O 1
ATOM 679 N N . GLN A 1 83 ? -20.631 24.242 5.455 1.00 86.62 83 GLN A N 1
ATOM 680 C CA . GLN A 1 83 ? -21.323 24.837 4.307 1.00 86.62 83 GLN A CA 1
ATOM 681 C C . GLN A 1 83 ? -22.444 23.931 3.788 1.00 86.62 83 GLN A C 1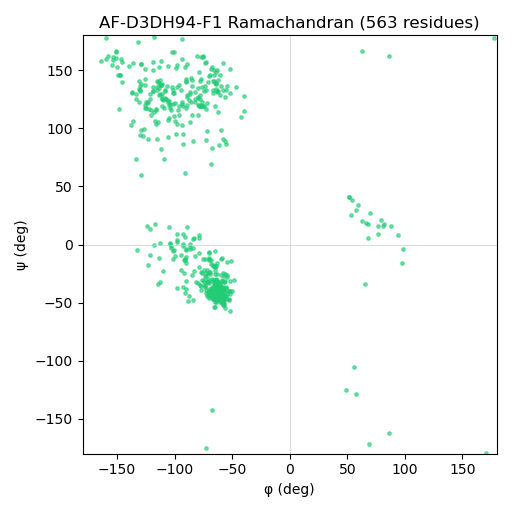
ATOM 683 O O . GLN A 1 83 ? -23.530 24.424 3.481 1.00 86.62 83 GLN A O 1
ATOM 688 N N . LYS A 1 84 ? -22.233 22.609 3.757 1.00 88.25 84 LYS A N 1
ATOM 689 C CA . LYS A 1 84 ? -23.276 21.647 3.360 1.00 88.25 84 LYS A CA 1
ATOM 690 C C . LYS A 1 84 ? -24.454 21.644 4.337 1.00 88.25 84 LYS A C 1
ATOM 692 O O . LYS A 1 84 ? -25.600 21.633 3.898 1.00 88.25 84 LYS A O 1
ATOM 697 N N . LEU A 1 85 ? -24.195 21.711 5.646 1.00 89.69 85 LEU A N 1
ATOM 698 C CA . LEU A 1 85 ? -25.250 21.861 6.655 1.00 89.69 85 LEU A CA 1
ATOM 699 C C . LEU A 1 85 ? -26.012 23.181 6.479 1.00 89.69 85 LEU A C 1
ATOM 701 O O . LEU A 1 85 ? -27.242 23.191 6.517 1.00 89.69 85 LEU A O 1
ATOM 705 N N . LYS A 1 86 ? -25.307 24.290 6.228 1.00 88.94 86 LYS A N 1
ATOM 706 C CA . LYS A 1 86 ? -25.947 25.586 5.949 1.00 88.94 86 LYS A CA 1
ATOM 707 C C . LYS A 1 86 ? -26.829 25.544 4.703 1.00 88.94 86 LYS A C 1
ATOM 709 O O . LYS A 1 86 ? -27.928 26.086 4.733 1.00 88.94 86 LYS A O 1
ATOM 714 N N . ALA A 1 87 ? -26.412 24.831 3.657 1.00 87.19 87 ALA A N 1
ATOM 715 C CA . ALA A 1 87 ? -27.214 24.634 2.448 1.00 87.19 87 ALA A CA 1
ATOM 716 C C . ALA A 1 87 ? -28.526 23.859 2.694 1.00 87.19 87 ALA A C 1
ATOM 718 O O . ALA A 1 87 ? -29.425 23.897 1.860 1.00 87.19 87 ALA A O 1
ATOM 719 N N . LEU A 1 88 ? -28.667 23.182 3.838 1.00 87.31 88 LEU A N 1
ATOM 720 C CA . LEU A 1 88 ? -29.914 22.539 4.257 1.00 87.31 88 LEU A CA 1
ATOM 721 C C . LEU A 1 88 ? -30.799 23.422 5.150 1.00 87.31 88 LEU A C 1
ATOM 723 O O . LEU A 1 88 ? -31.871 22.979 5.558 1.00 87.31 88 LEU A O 1
ATOM 727 N N . GLY A 1 89 ? -30.373 24.643 5.482 1.00 87.44 89 GLY A N 1
ATOM 728 C CA . GLY A 1 89 ? -31.093 25.546 6.383 1.00 87.44 89 GLY A CA 1
ATOM 729 C C . GLY A 1 89 ? -30.753 25.376 7.870 1.00 87.44 89 GLY A C 1
ATOM 730 O O . GLY A 1 89 ? -31.504 25.861 8.725 1.00 87.44 89 GLY A O 1
ATOM 731 N N . PHE A 1 90 ? -29.646 24.698 8.195 1.00 91.94 90 PHE A N 1
ATOM 732 C CA . PHE A 1 90 ? -29.040 24.753 9.530 1.00 91.94 90 PHE A CA 1
ATOM 733 C C . PHE A 1 90 ? -28.189 26.018 9.705 1.00 91.94 90 PHE A C 1
ATOM 735 O O . PHE A 1 90 ? -27.788 26.661 8.737 1.00 91.94 90 PHE A O 1
ATOM 742 N N . THR A 1 91 ? -27.885 26.371 10.953 1.00 91.44 91 THR A N 1
ATOM 743 C CA . THR A 1 91 ? -27.057 27.540 11.291 1.00 91.44 91 THR A CA 1
ATOM 744 C C . THR A 1 91 ? -25.779 27.123 12.012 1.00 91.44 91 THR A C 1
ATOM 746 O O . THR A 1 91 ? -25.572 25.947 12.316 1.00 91.44 91 THR A O 1
ATOM 749 N N . ASP A 1 92 ? -24.925 28.095 12.345 1.00 90.44 92 ASP A N 1
ATOM 750 C CA . ASP A 1 92 ? -23.714 27.872 13.150 1.00 90.44 92 ASP A CA 1
ATOM 751 C C . ASP A 1 92 ? -24.005 27.282 14.544 1.00 90.44 92 ASP A C 1
ATOM 753 O O . ASP A 1 92 ? -23.086 26.836 15.233 1.00 90.44 92 ASP A O 1
ATOM 757 N N . LEU A 1 93 ? -25.271 27.255 14.976 1.00 93.12 93 LEU A N 1
ATOM 758 C CA . LEU A 1 93 ? -25.700 26.606 16.215 1.00 93.12 93 LEU A CA 1
ATOM 759 C C . LEU A 1 93 ? -25.676 25.073 16.125 1.00 93.12 93 LEU A C 1
ATOM 761 O O . LEU A 1 93 ? -25.558 24.413 17.154 1.00 93.12 93 LEU A O 1
ATOM 765 N N . ASN A 1 94 ? -25.785 24.508 14.921 1.00 95.12 94 ASN A N 1
ATOM 766 C CA . ASN A 1 94 ? -25.939 23.067 14.700 1.00 95.12 94 ASN A CA 1
ATOM 767 C C . ASN A 1 94 ? -24.632 22.317 14.518 1.00 95.12 94 ASN A C 1
ATOM 769 O O . ASN A 1 94 ? -24.654 21.133 14.185 1.00 95.12 94 ASN A O 1
ATOM 773 N N . PHE A 1 95 ? -23.496 22.976 14.698 1.00 94.44 95 PHE A N 1
ATOM 774 C CA . PHE A 1 95 ? -22.223 22.297 14.609 1.00 94.44 95 PHE A CA 1
ATOM 775 C C . PHE A 1 95 ? -21.132 22.975 15.426 1.00 94.44 95 PHE A C 1
ATOM 777 O O . PHE A 1 95 ? -21.205 24.164 15.743 1.00 94.44 95 PHE A O 1
ATOM 784 N N . VAL A 1 96 ? -20.095 22.216 15.758 1.00 93.06 96 VAL A N 1
ATOM 785 C CA . VAL A 1 96 ? -18.868 22.712 16.382 1.00 93.06 96 VAL A CA 1
ATOM 786 C C . VAL A 1 96 ? -17.661 22.171 15.610 1.00 93.06 96 VAL A C 1
ATOM 788 O O . VAL A 1 96 ? -17.536 20.954 15.465 1.00 93.06 96 VAL A O 1
ATOM 791 N N . PRO A 1 97 ? -16.782 23.042 15.082 1.00 89.44 97 PRO A N 1
ATOM 792 C CA . PRO A 1 97 ? -15.546 22.587 14.462 1.00 89.44 97 PRO A CA 1
ATOM 793 C C . PRO A 1 97 ? -14.589 22.047 15.530 1.00 89.44 97 PRO A C 1
ATOM 795 O O . PRO A 1 97 ? -14.545 22.563 16.650 1.00 89.44 97 PRO A O 1
ATOM 798 N N . LEU A 1 98 ? -13.826 21.013 15.189 1.00 85.31 98 LEU A N 1
ATOM 799 C CA . LEU A 1 98 ? -12.801 20.427 16.042 1.00 85.31 98 LEU A CA 1
ATOM 800 C C . LEU A 1 98 ? -11.437 21.109 15.806 1.00 85.31 98 LEU A C 1
ATOM 802 O O . LEU A 1 98 ? -11.089 21.392 14.661 1.00 85.31 98 LEU A O 1
ATOM 806 N N . PRO A 1 99 ? -10.637 21.347 16.865 1.00 84.31 99 PRO A N 1
ATOM 807 C CA . PRO A 1 99 ? -10.984 21.184 18.278 1.00 84.31 99 PRO A CA 1
ATOM 808 C C . PRO A 1 99 ? -12.009 22.237 18.739 1.00 84.31 99 PRO A C 1
ATOM 810 O O . PRO A 1 99 ? -11.970 23.386 18.305 1.00 84.31 99 PRO A O 1
ATOM 813 N N . PHE A 1 100 ? -12.903 21.854 19.655 1.00 87.12 100 PHE A N 1
ATOM 814 C CA . PHE A 1 100 ? -14.002 22.709 20.114 1.00 87.12 100 PHE A CA 1
ATOM 815 C C . PHE A 1 100 ? -13.844 23.141 21.573 1.00 87.12 100 PHE A C 1
ATOM 817 O O . PHE A 1 100 ? -13.191 22.481 22.381 1.00 87.12 100 PHE A O 1
ATOM 824 N N . ASN A 1 101 ? -14.508 24.242 21.926 1.00 86.06 101 ASN A N 1
ATOM 825 C CA . ASN A 1 101 ? -14.674 24.673 23.308 1.00 86.06 101 ASN A CA 1
ATOM 826 C C . ASN A 1 101 ? -16.002 24.115 23.867 1.00 86.06 101 ASN A C 1
ATOM 828 O O . ASN A 1 101 ? -17.065 24.480 23.357 1.00 86.06 101 ASN A O 1
ATOM 832 N N . PRO A 1 102 ? -16.001 23.293 24.932 1.00 86.62 102 PRO A N 1
ATOM 833 C CA . PRO A 1 102 ? -17.239 22.765 25.510 1.00 86.62 102 PRO A CA 1
ATOM 834 C C . PRO A 1 102 ? -18.223 23.831 26.022 1.00 86.62 102 PRO A C 1
ATOM 836 O O . PRO A 1 102 ? -19.431 23.595 26.034 1.00 86.62 102 PRO A O 1
ATOM 839 N N . LEU A 1 103 ? -17.743 25.018 26.416 1.00 87.12 103 LEU A N 1
ATOM 840 C CA . LEU A 1 103 ? -18.618 26.132 26.807 1.00 87.12 103 LEU A CA 1
ATOM 841 C C . LEU A 1 103 ? -19.336 26.754 25.603 1.00 87.12 103 LEU A C 1
ATOM 843 O O . LEU A 1 103 ? -20.475 27.204 25.735 1.00 87.12 103 LEU A O 1
ATOM 847 N N . ASP A 1 104 ? -18.694 26.760 24.433 1.00 89.19 104 ASP A N 1
ATOM 848 C CA . ASP A 1 104 ? -19.331 27.180 23.181 1.00 89.19 104 ASP A CA 1
ATOM 849 C C . ASP A 1 104 ? -20.428 26.184 22.788 1.00 89.19 104 ASP A C 1
ATOM 851 O O . ASP A 1 104 ? -21.571 26.582 22.567 1.00 89.19 104 ASP A O 1
ATOM 855 N N . LEU A 1 105 ? -20.130 24.879 22.845 1.00 92.31 105 LEU A N 1
ATOM 856 C CA . LEU A 1 105 ? -21.123 23.817 22.646 1.00 92.31 105 LEU A CA 1
ATOM 857 C C . LEU A 1 105 ? -22.338 23.996 23.568 1.00 92.31 105 LEU A C 1
ATOM 859 O O . LEU A 1 105 ? -23.485 23.933 23.116 1.00 92.31 105 LEU A O 1
ATOM 863 N N . LEU A 1 106 ? -22.095 24.259 24.854 1.00 90.62 106 LEU A N 1
ATOM 864 C CA . LEU A 1 106 ? -23.169 24.483 25.813 1.00 90.62 106 LEU A CA 1
ATOM 865 C C . LEU A 1 106 ? -23.983 25.736 25.473 1.00 90.62 106 LEU A C 1
ATOM 867 O O . LEU A 1 106 ? -25.213 25.707 25.519 1.00 90.62 106 LEU A O 1
ATOM 871 N N . THR A 1 107 ? -23.314 26.823 25.089 1.00 91.06 107 THR A N 1
ATOM 872 C CA . THR A 1 107 ? -23.972 28.072 24.684 1.00 91.06 107 THR A CA 1
ATOM 873 C C . THR A 1 107 ? -24.884 27.841 23.481 1.00 91.06 107 THR A C 1
ATOM 875 O O . THR A 1 107 ? -26.043 28.262 23.507 1.00 91.06 107 THR A O 1
ATOM 878 N N . LYS A 1 108 ? -24.412 27.108 22.466 1.00 93.88 108 LYS A N 1
ATOM 879 C CA . LYS A 1 108 ? -25.211 26.728 21.292 1.00 93.88 108 LYS A CA 1
ATOM 880 C C . LYS A 1 108 ? -26.420 25.878 21.673 1.00 93.88 108 LYS A C 1
ATOM 882 O O . LYS A 1 108 ? -27.531 26.175 21.241 1.00 93.88 108 LYS A O 1
ATOM 887 N N . ALA A 1 109 ? -26.240 24.886 22.544 1.00 92.19 109 ALA A N 1
ATOM 888 C CA . ALA A 1 109 ? -27.330 24.043 23.029 1.00 92.19 109 ALA A CA 1
ATOM 889 C C . ALA A 1 109 ? -28.393 24.830 23.812 1.00 92.19 109 ALA A C 1
ATOM 891 O O . ALA A 1 109 ? -29.591 24.624 23.618 1.00 92.19 109 ALA A O 1
ATOM 892 N N . VAL A 1 110 ? -27.969 25.769 24.664 1.00 90.50 110 VAL A N 1
ATOM 893 C CA . VAL A 1 110 ? -28.878 26.676 25.380 1.00 90.50 110 VAL A CA 1
ATOM 894 C C . VAL A 1 110 ? -29.649 27.545 24.398 1.00 90.50 110 VAL A C 1
ATOM 896 O O . VAL A 1 110 ? -30.860 27.692 24.545 1.00 90.50 110 VAL A O 1
ATOM 899 N N . TRP A 1 111 ? -28.974 28.085 23.382 1.00 89.12 111 TRP A N 1
ATOM 900 C CA . TRP A 1 111 ? -29.623 28.860 22.331 1.00 89.12 111 TRP A CA 1
ATOM 901 C C . TRP A 1 111 ? -30.638 28.047 21.542 1.00 89.12 111 TRP A C 1
ATOM 903 O O . TRP A 1 111 ? -31.714 28.572 21.306 1.00 89.12 111 TRP A O 1
ATOM 913 N N . LEU A 1 112 ? -30.335 26.794 21.196 1.00 89.75 112 LEU A N 1
ATOM 914 C CA . LEU A 1 112 ? -31.248 25.889 20.497 1.00 89.75 112 LEU A CA 1
ATOM 915 C C . LEU A 1 112 ? -32.422 25.419 21.363 1.00 89.75 112 LEU A C 1
ATOM 917 O O . LEU A 1 112 ? -33.450 25.036 20.822 1.00 89.75 112 LEU A O 1
ATOM 921 N N . ASN A 1 113 ? -32.316 25.430 22.691 1.00 87.44 113 ASN A N 1
ATOM 922 C CA . ASN A 1 113 ? -33.376 24.931 23.572 1.00 87.44 113 ASN A CA 1
ATOM 923 C C . ASN A 1 113 ? -34.186 26.045 24.261 1.00 87.44 113 ASN A C 1
ATOM 925 O O . ASN A 1 113 ? -34.906 25.763 25.220 1.00 87.44 113 ASN A O 1
ATOM 929 N N . LYS A 1 114 ? -34.097 27.306 23.810 1.00 84.38 114 LYS A N 1
ATOM 930 C CA . LYS A 1 114 ? -34.931 28.383 24.374 1.00 84.38 114 LYS A CA 1
ATOM 931 C C . LYS A 1 114 ? -36.415 28.126 24.112 1.00 84.38 114 LYS A C 1
ATOM 933 O O . LYS A 1 114 ? -36.819 27.703 23.027 1.00 84.38 114 LYS A O 1
ATOM 938 N N . GLU A 1 115 ? -37.232 28.404 25.125 1.00 71.38 115 GLU A N 1
ATOM 939 C CA . GLU A 1 115 ? -38.684 28.250 25.042 1.00 71.38 115 GLU A CA 1
ATOM 940 C C . GLU A 1 115 ? -39.311 29.315 24.138 1.00 71.38 115 GLU A C 1
ATOM 942 O O . GLU A 1 115 ? -40.141 28.991 23.297 1.00 71.38 115 GLU A O 1
ATOM 947 N N . GLU A 1 116 ? -38.855 30.559 24.207 1.00 71.00 116 GLU A N 1
ATOM 948 C CA . GLU A 1 116 ? -39.378 31.647 23.383 1.00 71.00 116 GLU A CA 1
ATOM 949 C C . GLU A 1 116 ? -38.232 32.413 22.724 1.00 71.00 116 GLU A C 1
ATOM 951 O O . GLU A 1 116 ? -37.183 32.648 23.333 1.00 71.00 116 GLU A O 1
ATOM 956 N N . TYR A 1 117 ? -38.441 32.795 21.465 1.00 74.62 117 TYR A N 1
ATOM 957 C CA . TYR A 1 117 ? -37.545 33.672 20.721 1.00 74.62 117 TYR A CA 1
ATOM 958 C C . TYR A 1 117 ? -38.270 34.980 20.455 1.00 74.62 117 TYR A C 1
ATOM 960 O O . TYR A 1 117 ? -39.448 34.985 20.098 1.00 74.62 117 TYR A O 1
ATOM 968 N N . ASP A 1 118 ? -37.545 36.087 20.591 1.00 74.19 118 ASP A N 1
ATOM 969 C CA . ASP A 1 118 ? -37.988 37.360 20.036 1.00 74.19 118 ASP A CA 1
ATOM 970 C C . ASP A 1 118 ? -38.240 37.163 18.526 1.00 74.19 118 ASP A C 1
ATOM 972 O O . ASP A 1 118 ? -37.385 36.566 17.859 1.00 74.19 118 ASP A O 1
ATOM 976 N N . PRO A 1 119 ? -39.369 37.634 17.963 1.00 72.94 119 PRO A N 1
ATOM 977 C CA . PRO A 1 119 ? -39.637 37.564 16.527 1.00 72.94 119 PRO A CA 1
ATOM 978 C C . PRO A 1 119 ? -38.474 38.059 15.651 1.00 72.94 119 PRO A C 1
ATOM 980 O O . PRO A 1 119 ? -38.251 37.528 14.566 1.00 72.94 119 PRO A O 1
ATOM 983 N N . ASN A 1 120 ? -37.680 39.016 16.140 1.00 72.50 120 ASN A N 1
ATOM 984 C CA . ASN A 1 120 ? -36.513 39.549 15.430 1.00 72.50 120 ASN A CA 1
ATOM 985 C C . ASN A 1 120 ? -35.291 38.609 15.442 1.00 72.50 120 ASN A C 1
ATOM 987 O O . ASN A 1 120 ? -34.340 38.828 14.698 1.00 72.50 120 ASN A O 1
ATOM 991 N N . MET A 1 121 ? -35.302 37.570 16.280 1.00 78.06 121 MET A N 1
ATOM 992 C CA . MET A 1 121 ? -34.215 36.597 16.451 1.00 78.06 121 MET A CA 1
ATOM 993 C C . MET A 1 121 ? -34.503 35.250 15.770 1.00 78.06 121 MET A C 1
ATOM 995 O O . MET A 1 121 ? -33.665 34.349 15.829 1.00 78.06 121 MET A O 1
ATOM 999 N N . LEU A 1 122 ? -35.658 35.092 15.109 1.00 81.62 122 LEU A N 1
ATOM 1000 C CA . LEU A 1 122 ? -36.032 33.845 14.427 1.00 81.62 122 LEU A CA 1
ATOM 1001 C C . LEU A 1 122 ? -35.061 33.490 13.292 1.00 81.62 122 LEU A C 1
ATOM 1003 O O . LEU A 1 122 ? -34.728 32.324 13.101 1.00 81.62 122 LEU A O 1
ATOM 1007 N N . SER A 1 123 ? -34.528 34.483 12.583 1.00 81.25 123 SER A N 1
ATOM 1008 C CA . SER A 1 123 ? -33.507 34.244 11.557 1.00 81.25 123 SER A CA 1
ATOM 1009 C C . SER A 1 123 ? -32.195 33.705 12.139 1.00 81.25 123 SER A C 1
ATOM 1011 O O . SER A 1 123 ? -31.533 32.907 11.487 1.00 81.25 123 SER A O 1
ATOM 1013 N N . SER A 1 124 ? -31.843 34.067 13.379 1.00 80.69 124 SER A N 1
ATOM 1014 C CA . SER A 1 124 ? -30.605 33.620 14.036 1.00 80.69 124 SER A CA 1
ATOM 1015 C C . SER A 1 124 ? -30.635 32.142 14.422 1.00 80.69 124 SER A C 1
ATOM 1017 O O . SER A 1 124 ? -29.588 31.497 14.460 1.00 80.69 124 SER A O 1
ATOM 1019 N N . ILE A 1 125 ? -31.820 31.591 14.717 1.00 85.12 125 ILE A N 1
ATOM 1020 C CA . ILE A 1 125 ? -31.949 30.151 14.959 1.00 85.12 125 ILE A CA 1
ATOM 1021 C C . ILE A 1 125 ? -32.033 29.366 13.648 1.00 85.12 125 ILE A C 1
ATOM 1023 O O . ILE A 1 125 ? -31.508 28.259 13.569 1.00 85.12 125 ILE A O 1
ATOM 1027 N N . GLY A 1 126 ? -32.622 29.954 12.609 1.00 87.62 126 GLY A N 1
ATOM 1028 C CA . GLY A 1 126 ? -32.745 29.354 11.286 1.00 87.62 126 GLY A CA 1
ATOM 1029 C C . GLY A 1 126 ? -33.971 28.447 11.115 1.00 87.62 126 GLY A C 1
ATOM 1030 O O . GLY A 1 126 ? -34.597 28.014 12.090 1.00 87.62 126 GLY A O 1
ATOM 1031 N N . PRO A 1 127 ? -34.340 28.162 9.855 1.00 88.75 127 PRO A N 1
ATOM 1032 C CA . PRO A 1 127 ? -35.629 27.570 9.505 1.00 88.75 127 PRO A CA 1
ATOM 1033 C C . PRO A 1 127 ? -35.783 26.118 9.962 1.00 88.75 127 PRO A C 1
ATOM 1035 O O . PRO A 1 127 ? -36.842 25.753 10.475 1.00 88.75 127 PRO A O 1
ATOM 1038 N N . VAL A 1 128 ? -34.735 25.295 9.840 1.00 90.88 128 VAL A N 1
ATOM 1039 C CA . VAL A 1 128 ? -34.806 23.874 10.219 1.00 90.88 128 VAL A CA 1
ATOM 1040 C C . VAL A 1 128 ? -34.934 23.708 11.730 1.00 90.88 128 VAL A C 1
ATOM 1042 O O . VAL A 1 128 ? -35.764 22.932 12.199 1.00 90.88 128 VAL A O 1
ATOM 1045 N N . ASN A 1 129 ? -34.168 24.472 12.512 1.00 91.75 129 ASN A N 1
ATOM 1046 C CA . ASN A 1 129 ? -34.244 24.409 13.972 1.00 91.75 129 ASN A CA 1
ATOM 1047 C C . ASN A 1 129 ? -35.618 24.823 14.487 1.00 91.75 129 ASN A C 1
ATOM 1049 O O . ASN A 1 129 ? -36.188 24.148 15.346 1.00 91.75 129 ASN A O 1
ATOM 1053 N N . LEU A 1 130 ? -36.168 25.905 13.932 1.00 90.00 130 LEU A N 1
ATOM 1054 C CA . LEU A 1 130 ? -37.491 26.383 14.303 1.00 90.00 130 LEU A CA 1
ATOM 1055 C C . LEU A 1 130 ? -38.573 25.352 13.973 1.00 90.00 130 LEU A C 1
ATOM 1057 O O . LEU A 1 130 ? -39.438 25.068 14.800 1.00 90.00 130 LEU A O 1
ATOM 1061 N N . LEU A 1 131 ? -38.490 24.745 12.790 1.00 90.62 131 LEU A N 1
ATOM 1062 C CA . LEU A 1 131 ? -39.387 23.673 12.384 1.00 90.62 131 LEU A CA 1
ATOM 1063 C C . LEU A 1 131 ? -39.342 22.495 13.372 1.00 90.62 131 LEU A C 1
ATOM 1065 O O . LEU A 1 131 ? -40.383 22.071 13.875 1.00 90.62 131 LEU A O 1
ATOM 1069 N N . VAL A 1 132 ? -38.147 21.985 13.688 1.00 91.19 132 VAL A N 1
ATOM 1070 C CA . VAL A 1 132 ? -37.972 20.853 14.614 1.00 91.19 132 VAL A CA 1
ATOM 1071 C C . VAL A 1 132 ? -38.501 21.196 16.013 1.00 91.19 132 VAL A C 1
ATOM 1073 O O . VAL A 1 132 ? -39.149 20.362 16.647 1.00 91.19 132 VAL A O 1
ATOM 1076 N N . GLN A 1 133 ? -38.320 22.433 16.483 1.00 90.00 133 GLN A N 1
ATOM 1077 C CA . GLN A 1 133 ? -38.895 22.893 17.753 1.00 90.00 133 GLN A CA 1
ATOM 1078 C C . GLN A 1 133 ? -40.423 22.918 17.753 1.00 90.00 133 GLN A C 1
ATOM 1080 O O . GLN A 1 133 ? -41.044 22.486 18.728 1.00 90.00 133 GLN A O 1
ATOM 1085 N N . LEU A 1 134 ? -41.037 23.423 16.683 1.00 89.19 134 LEU A N 1
ATOM 1086 C CA . LEU A 1 134 ? -42.493 23.486 16.557 1.00 89.19 134 LEU A CA 1
ATOM 1087 C C . LEU A 1 134 ? -43.100 22.080 16.512 1.00 89.19 134 LEU A C 1
ATOM 1089 O O . LEU A 1 134 ? -44.102 21.824 17.181 1.00 89.19 134 LEU A O 1
ATOM 1093 N N . LEU A 1 135 ? -42.444 21.148 15.814 1.00 90.44 135 LEU A N 1
ATOM 1094 C CA . LEU A 1 135 ? -42.812 19.730 15.800 1.00 90.44 135 LEU A CA 1
ATOM 1095 C C . LEU A 1 135 ? -42.708 19.108 17.192 1.00 90.44 135 LEU A C 1
ATOM 1097 O O . LEU A 1 135 ? -43.653 18.479 17.669 1.00 90.44 135 LEU A O 1
ATOM 1101 N N . ARG A 1 136 ? -41.596 19.353 17.890 1.00 88.75 136 ARG A N 1
ATOM 1102 C CA . ARG A 1 136 ? -41.367 18.865 19.254 1.00 88.75 136 ARG A CA 1
ATOM 1103 C C . ARG A 1 136 ? -42.449 19.320 20.240 1.00 88.75 136 ARG A C 1
ATOM 1105 O O . ARG A 1 136 ? -42.764 18.589 21.176 1.00 88.75 136 ARG A O 1
ATOM 1112 N N . ARG A 1 137 ? -43.026 20.506 20.036 1.00 87.25 137 ARG A N 1
ATOM 1113 C CA . ARG A 1 137 ? -44.098 21.069 20.879 1.00 87.25 137 ARG A CA 1
ATOM 1114 C C . ARG A 1 137 ? -45.503 20.750 20.388 1.00 87.25 137 ARG A C 1
ATOM 1116 O O . ARG A 1 137 ? -46.462 21.192 21.011 1.00 87.25 137 ARG A O 1
ATOM 1123 N N . SER A 1 138 ? -45.629 20.007 19.290 1.00 86.44 138 SER A N 1
ATOM 1124 C CA . SER A 1 138 ? -46.913 19.750 18.634 1.00 86.44 138 SER A CA 1
ATOM 1125 C C . SER A 1 138 ? -47.678 21.042 18.299 1.00 86.44 138 SER A C 1
ATOM 1127 O O . SER A 1 138 ? -48.895 21.115 18.449 1.00 86.44 138 SER A O 1
ATOM 1129 N N . ALA A 1 139 ? -46.959 22.085 17.872 1.00 86.44 139 ALA A N 1
ATOM 1130 C CA . ALA A 1 139 ? -47.536 23.391 17.574 1.00 86.44 139 ALA A CA 1
ATOM 1131 C C . ALA A 1 139 ? -48.333 23.395 16.254 1.00 86.44 139 ALA A C 1
ATOM 1133 O O . ALA A 1 139 ? -48.081 22.598 15.345 1.00 86.44 139 ALA A O 1
ATOM 1134 N N . SER A 1 140 ? -49.274 24.337 16.155 1.00 87.69 140 SER A N 1
ATOM 1135 C CA . SER A 1 140 ? -50.029 24.646 14.937 1.00 87.69 140 SER A CA 1
ATOM 1136 C C . SER A 1 140 ? -49.674 26.056 14.473 1.00 87.69 140 SER A C 1
ATOM 1138 O O . SER A 1 140 ? -50.084 27.039 15.092 1.00 87.69 140 SER A O 1
ATOM 1140 N N . SER A 1 141 ? -48.886 26.164 13.411 1.00 89.31 141 SER A N 1
ATOM 1141 C CA . SER A 1 141 ? -48.311 27.431 12.956 1.00 89.31 141 SER A CA 1
ATOM 1142 C C . SER A 1 141 ? -48.017 27.419 11.462 1.00 89.31 141 SER A C 1
ATOM 1144 O O . SER A 1 141 ? -47.869 26.363 10.849 1.00 89.31 141 SER A O 1
ATOM 1146 N N . ILE A 1 142 ? -47.870 28.611 10.900 1.00 87.06 142 ILE A N 1
ATOM 1147 C CA . ILE A 1 142 ? -47.422 28.859 9.536 1.00 87.06 142 ILE A CA 1
ATOM 1148 C C . ILE A 1 142 ? -46.038 29.497 9.628 1.00 87.06 142 ILE A C 1
ATOM 1150 O O . ILE A 1 142 ? -45.888 30.569 10.220 1.00 87.06 142 ILE A O 1
ATOM 1154 N N . ILE A 1 143 ? -45.034 28.836 9.056 1.00 90.44 143 ILE A N 1
ATOM 1155 C CA . ILE A 1 143 ? -43.669 29.359 8.958 1.00 90.44 143 ILE A CA 1
ATOM 1156 C C . ILE A 1 143 ? -43.520 30.000 7.587 1.00 90.44 143 ILE A C 1
ATOM 1158 O O . ILE A 1 143 ? -43.518 29.303 6.578 1.00 90.44 143 ILE A O 1
ATOM 1162 N N . THR A 1 144 ? -43.383 31.319 7.536 1.00 89.38 144 THR A N 1
ATOM 1163 C CA . THR A 1 144 ? -43.115 32.037 6.289 1.00 89.38 144 THR A CA 1
ATOM 1164 C C . THR A 1 144 ? -41.621 32.292 6.154 1.00 89.38 144 THR A C 1
ATOM 1166 O O . THR A 1 144 ? -41.034 32.985 6.982 1.00 89.38 144 THR A O 1
ATOM 1169 N N . LEU A 1 145 ? -41.025 31.751 5.094 1.00 91.38 145 LEU A N 1
ATOM 1170 C CA . LEU A 1 145 ? -39.627 31.922 4.721 1.00 91.38 145 LEU A CA 1
ATOM 1171 C C . LEU A 1 145 ? -39.536 32.883 3.534 1.00 91.38 145 LEU A C 1
ATOM 1173 O O . LEU A 1 145 ? -40.159 32.655 2.494 1.00 91.38 145 LEU A O 1
ATOM 1177 N N . ASN A 1 146 ? -38.770 33.961 3.687 1.00 86.88 146 ASN A N 1
ATOM 1178 C CA . ASN A 1 146 ? -38.537 34.942 2.632 1.00 86.88 146 ASN A CA 1
ATOM 1179 C C . ASN A 1 146 ? -37.034 35.089 2.366 1.00 86.88 146 ASN A C 1
ATOM 1181 O O . ASN A 1 146 ? -36.266 35.409 3.275 1.00 86.88 146 ASN A O 1
ATOM 1185 N N . SER A 1 147 ? -36.640 34.848 1.117 1.00 84.06 147 SER A N 1
ATOM 1186 C CA . SER A 1 147 ? -35.261 34.863 0.638 1.00 84.06 147 SER A CA 1
ATOM 1187 C C . SER A 1 147 ? -35.208 35.597 -0.708 1.00 84.06 147 SER A C 1
ATOM 1189 O O . SER A 1 147 ? -35.663 35.093 -1.737 1.00 84.06 147 SER A O 1
ATOM 1191 N N . GLY A 1 148 ? -34.675 36.823 -0.707 1.00 78.19 148 GLY A N 1
ATOM 1192 C CA . GLY A 1 148 ? -34.561 37.648 -1.914 1.00 78.19 148 GLY A CA 1
ATOM 1193 C C . GLY A 1 148 ? -35.908 37.872 -2.618 1.00 78.19 148 GLY A C 1
ATOM 1194 O O .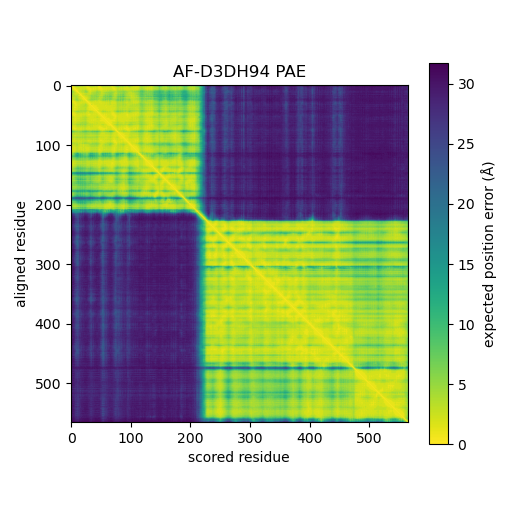 GLY A 1 148 ? -36.725 38.669 -2.163 1.00 78.19 148 GLY A O 1
ATOM 1195 N N . THR A 1 149 ? -36.123 37.192 -3.751 1.00 75.25 149 THR A N 1
ATOM 1196 C CA . THR A 1 149 ? -37.356 37.255 -4.563 1.00 75.25 149 THR A CA 1
ATOM 1197 C C . THR A 1 149 ? -38.300 36.063 -4.363 1.00 75.25 149 THR A C 1
ATOM 1199 O O . THR A 1 149 ? -39.399 36.066 -4.921 1.00 75.25 149 THR A O 1
ATOM 1202 N N . LYS A 1 150 ? -37.900 35.047 -3.588 1.00 84.62 150 LYS A N 1
ATOM 1203 C CA . LYS A 1 150 ? -38.656 33.806 -3.373 1.00 84.62 150 LYS A CA 1
ATOM 1204 C C . LYS A 1 150 ? -39.258 33.784 -1.968 1.00 84.62 150 LYS A C 1
ATOM 1206 O O . LYS A 1 150 ? -38.605 34.122 -0.982 1.00 84.62 150 LYS A O 1
ATOM 1211 N N . LYS A 1 151 ? -40.521 33.365 -1.879 1.00 88.31 151 LYS A N 1
ATOM 1212 C CA . LYS A 1 151 ? -41.273 33.247 -0.626 1.00 88.31 151 LYS A CA 1
ATOM 1213 C C . LYS A 1 151 ? -41.922 31.871 -0.558 1.00 88.31 151 LYS A C 1
ATOM 1215 O O . LYS A 1 151 ? -42.580 31.470 -1.513 1.00 88.31 151 LYS A O 1
ATOM 1220 N N . CYS A 1 152 ? -41.773 31.186 0.570 1.00 90.88 152 CYS A N 1
ATOM 1221 C CA . CYS A 1 152 ? -42.433 29.908 0.810 1.00 90.88 152 CYS A CA 1
ATOM 1222 C C . CYS A 1 152 ? -43.005 29.842 2.229 1.00 90.88 152 CYS A C 1
ATOM 1224 O O . CYS A 1 152 ? -42.319 30.172 3.193 1.00 90.88 152 CYS A O 1
ATOM 1226 N N . GLY A 1 153 ? -44.268 29.445 2.357 1.00 90.12 153 GLY A N 1
ATOM 1227 C CA . GLY A 1 153 ? -44.929 29.170 3.628 1.00 90.12 153 GLY A CA 1
ATOM 1228 C C . GLY A 1 153 ? -45.003 27.668 3.882 1.00 90.12 153 GLY A C 1
ATOM 1229 O O . GLY A 1 153 ? -45.400 26.935 2.984 1.00 90.12 153 GLY A O 1
ATOM 1230 N N . ILE A 1 154 ? -44.643 27.215 5.082 1.00 91.06 154 ILE A N 1
ATOM 1231 C CA . ILE A 1 154 ? -44.798 25.829 5.547 1.00 91.06 154 ILE A CA 1
ATOM 1232 C C . ILE A 1 154 ? -45.934 25.797 6.570 1.00 91.06 154 ILE A C 1
ATOM 1234 O O . ILE A 1 154 ? -45.885 26.520 7.570 1.00 91.06 154 ILE A O 1
ATOM 1238 N N . PHE A 1 155 ? -46.935 24.948 6.348 1.00 89.56 155 PHE A N 1
ATOM 1239 C CA . PHE A 1 155 ? -48.109 24.843 7.216 1.00 89.56 155 PHE A CA 1
ATOM 1240 C C . PHE A 1 155 ? -47.998 23.644 8.137 1.00 89.56 155 PHE A C 1
ATOM 1242 O O . PHE A 1 155 ? -47.758 22.519 7.694 1.00 89.56 155 PHE A O 1
ATOM 1249 N N . MET A 1 156 ? -48.229 23.883 9.423 1.00 89.69 156 MET A N 1
ATOM 1250 C CA . MET A 1 156 ? -48.180 22.859 10.451 1.00 89.69 156 MET A CA 1
ATOM 1251 C C . MET A 1 156 ? -49.438 22.881 11.306 1.00 89.69 156 MET A C 1
ATOM 1253 O O . MET A 1 156 ? -49.898 23.943 11.729 1.00 89.69 156 MET A O 1
ATOM 1257 N N . LYS A 1 157 ? -49.952 21.696 11.625 1.00 88.44 157 LYS A N 1
ATOM 1258 C CA . LYS A 1 157 ? -51.059 21.506 12.561 1.00 88.44 157 LYS A CA 1
ATOM 1259 C C . LYS A 1 157 ? -50.725 20.376 13.522 1.00 88.44 157 LYS A C 1
ATOM 1261 O O . LYS A 1 157 ? -50.421 19.274 13.077 1.00 88.44 157 LYS A O 1
ATOM 1266 N N . GLU A 1 158 ? -50.800 20.652 14.820 1.00 86.12 158 GLU A N 1
ATOM 1267 C CA . GLU A 1 158 ? -50.634 19.665 15.897 1.00 86.12 158 GLU A CA 1
ATOM 1268 C C . GLU A 1 158 ? -49.345 18.829 15.746 1.00 86.12 158 GLU A C 1
ATOM 1270 O O . GLU A 1 158 ? -49.339 17.617 15.940 1.00 86.12 158 GLU A O 1
ATOM 1275 N N . GLY A 1 159 ? -48.236 19.469 15.350 1.00 83.12 159 GLY A N 1
ATOM 1276 C CA . GLY A 1 159 ? -46.958 18.774 15.138 1.00 83.12 159 GLY A CA 1
ATOM 1277 C C . GLY A 1 159 ? -46.856 17.967 13.840 1.00 83.12 159 GLY A C 1
ATOM 1278 O O . GLY A 1 159 ? -45.953 17.140 13.707 1.00 83.12 159 GLY A O 1
ATOM 1279 N N . ARG A 1 160 ? -47.745 18.201 12.870 1.00 87.44 160 ARG A N 1
ATOM 1280 C CA . ARG A 1 160 ? -47.682 17.615 11.526 1.00 87.44 160 ARG A CA 1
ATOM 1281 C C . ARG A 1 160 ? -47.545 18.693 10.461 1.00 87.44 160 ARG A C 1
ATOM 1283 O O . ARG A 1 160 ? -48.319 19.646 10.455 1.00 87.44 160 ARG A O 1
ATOM 1290 N N . VAL A 1 161 ? -46.602 18.516 9.542 1.00 90.25 161 VAL A N 1
ATOM 1291 C CA . VAL A 1 161 ? -46.473 19.334 8.334 1.00 90.25 161 VAL A CA 1
ATOM 1292 C C . VAL A 1 161 ? -47.554 18.905 7.344 1.00 90.25 161 VAL A C 1
ATOM 1294 O O . VAL A 1 161 ? -47.651 17.729 7.000 1.00 90.25 161 VAL A O 1
ATOM 1297 N N . LEU A 1 162 ? -48.394 19.852 6.931 1.00 88.31 162 LEU A N 1
ATOM 1298 C CA . LEU A 1 162 ? -49.511 19.613 6.014 1.00 88.31 162 LEU A CA 1
ATOM 1299 C C . LEU A 1 162 ? -49.120 19.849 4.553 1.00 88.31 162 LEU A C 1
ATOM 1301 O O . LEU A 1 162 ? -49.584 19.137 3.666 1.00 88.31 162 LEU A O 1
ATOM 1305 N N . GLY A 1 163 ? -48.278 20.849 4.299 1.00 87.81 163 GLY A N 1
ATOM 1306 C CA . GLY A 1 163 ? -47.942 21.284 2.949 1.00 87.81 163 GLY A CA 1
ATOM 1307 C C . GLY A 1 163 ? -47.141 22.582 2.924 1.00 87.81 163 GLY A C 1
ATOM 1308 O O . GLY A 1 163 ? -46.862 23.172 3.976 1.00 87.81 163 GLY A O 1
ATOM 1309 N N . SER A 1 164 ? -46.809 23.032 1.718 1.00 90.19 164 SER A N 1
ATOM 1310 C CA . SER A 1 164 ? -46.129 24.300 1.450 1.00 90.19 164 SER A CA 1
ATOM 1311 C C . SER A 1 164 ? -46.842 25.138 0.383 1.00 90.19 164 SER A C 1
ATOM 1313 O O . SER A 1 164 ? -47.547 24.617 -0.481 1.00 90.19 164 SER A O 1
ATOM 1315 N N . THR A 1 165 ? -46.644 26.462 0.416 1.00 90.00 165 THR A N 1
ATOM 1316 C CA . THR A 1 165 ? -47.088 27.381 -0.659 1.00 90.00 165 THR A CA 1
ATOM 1317 C C . THR A 1 165 ? -46.154 27.387 -1.875 1.00 90.00 165 THR A C 1
ATOM 1319 O O . THR A 1 165 ? -46.238 28.306 -2.681 1.00 90.00 165 THR A O 1
ATOM 1322 N N . CYS A 1 166 ? -45.170 26.493 -1.929 1.00 89.19 166 CYS A N 1
ATOM 1323 C CA . CYS A 1 166 ? -44.211 26.384 -3.021 1.00 89.19 166 CYS A CA 1
ATOM 1324 C C . CYS A 1 166 ? -43.820 24.916 -3.211 1.00 89.19 166 CYS A C 1
ATOM 1326 O O . CYS A 1 166 ? -43.964 24.123 -2.276 1.00 89.19 166 CYS A O 1
ATOM 1328 N N . GLN A 1 167 ? -43.293 24.584 -4.391 1.00 88.69 167 GLN A N 1
ATOM 1329 C CA . GLN A 1 167 ? -42.750 23.256 -4.691 1.00 88.69 167 GLN A CA 1
ATOM 1330 C C . GLN A 1 167 ? -41.473 22.952 -3.886 1.00 88.69 167 GLN A C 1
ATOM 1332 O O . GLN A 1 167 ? -40.709 23.864 -3.549 1.00 88.69 167 GLN A O 1
ATOM 1337 N N . MET A 1 168 ? -41.204 21.672 -3.631 1.00 88.12 168 MET A N 1
ATOM 1338 C CA . MET A 1 168 ? -40.073 21.151 -2.858 1.00 88.12 168 MET A CA 1
ATOM 1339 C C . MET A 1 168 ? -38.719 21.685 -3.339 1.00 88.12 168 MET A C 1
ATOM 1341 O O . MET A 1 168 ? -37.865 22.033 -2.523 1.00 88.12 168 MET A O 1
ATOM 1345 N N . GLU A 1 169 ? -38.510 21.806 -4.650 1.00 86.44 169 GLU A N 1
ATOM 1346 C CA . GLU A 1 169 ? -37.290 22.382 -5.225 1.00 86.44 169 GLU A CA 1
ATOM 1347 C C . GLU A 1 169 ? -37.118 23.848 -4.810 1.00 86.44 169 GLU A C 1
ATOM 1349 O O . GLU A 1 169 ? -36.039 24.249 -4.375 1.00 86.44 169 GLU A O 1
ATOM 1354 N N . THR A 1 170 ? -38.199 24.630 -4.860 1.00 87.31 170 THR A N 1
ATOM 1355 C CA . THR A 1 170 ? -38.188 26.039 -4.436 1.00 87.31 170 THR A CA 1
ATOM 1356 C C . THR A 1 170 ? -37.976 26.152 -2.929 1.00 87.31 170 THR A C 1
ATOM 1358 O O . THR A 1 170 ? -37.255 27.037 -2.467 1.00 87.31 170 THR A O 1
ATOM 1361 N N . LEU A 1 171 ? -38.563 25.241 -2.147 1.00 88.94 171 LEU A N 1
ATOM 1362 C CA . LEU A 1 171 ? -38.367 25.196 -0.702 1.00 88.94 171 LEU A CA 1
ATOM 1363 C C . LEU A 1 171 ? -36.894 24.941 -0.350 1.00 88.94 171 LEU A C 1
ATOM 1365 O O . LEU A 1 171 ? -36.345 25.652 0.489 1.00 88.94 171 LEU A O 1
ATOM 1369 N N . LYS A 1 172 ? -36.234 23.990 -1.025 1.00 88.12 172 LYS A N 1
ATOM 1370 C CA . LYS A 1 172 ? -34.795 23.719 -0.850 1.00 88.12 172 LYS A CA 1
ATOM 1371 C C . LYS A 1 172 ? -33.936 24.941 -1.161 1.00 88.12 172 LYS A C 1
ATOM 1373 O O . LYS A 1 172 ? -33.036 25.261 -0.393 1.00 88.12 172 LYS A O 1
ATOM 1378 N N . GLU A 1 173 ? -34.234 25.651 -2.246 1.00 86.69 173 GLU A N 1
ATOM 1379 C CA . GLU A 1 173 ? -33.506 26.870 -2.613 1.00 86.69 173 GLU A CA 1
ATOM 1380 C C . GLU A 1 173 ? -33.672 27.988 -1.575 1.00 86.69 173 GLU A C 1
ATOM 1382 O O . GLU A 1 173 ? -32.705 28.681 -1.262 1.00 86.69 173 GLU A O 1
ATOM 1387 N N . VAL A 1 174 ? -34.880 28.157 -1.021 1.00 88.00 174 VAL A N 1
ATOM 1388 C CA . VAL A 1 174 ? -35.141 29.141 0.041 1.00 88.00 174 VAL A CA 1
ATOM 1389 C C . VAL A 1 174 ? -34.402 28.766 1.327 1.00 88.00 174 VAL A C 1
ATOM 1391 O O . VAL A 1 174 ? -33.845 29.648 1.975 1.00 88.00 174 VAL A O 1
ATOM 1394 N N . LEU A 1 175 ? -34.361 27.477 1.687 1.00 86.69 175 LEU A N 1
ATOM 1395 C CA . LEU A 1 175 ? -33.625 26.985 2.858 1.00 86.69 175 LEU A CA 1
ATOM 1396 C C . LEU A 1 175 ? -32.105 27.160 2.721 1.00 86.69 175 LEU A C 1
ATOM 1398 O O . LEU A 1 175 ? -31.445 27.427 3.721 1.00 86.69 175 LEU A O 1
ATOM 1402 N N . ALA A 1 176 ? -31.562 27.044 1.506 1.00 83.62 176 ALA A N 1
ATOM 1403 C CA . ALA A 1 176 ? -30.129 27.155 1.231 1.00 83.62 176 ALA A CA 1
ATOM 1404 C C . ALA A 1 176 ? -29.599 28.603 1.191 1.00 83.62 176 ALA A C 1
ATOM 1406 O O . ALA A 1 176 ? -28.393 28.821 1.056 1.00 83.62 176 ALA A O 1
ATOM 1407 N N . TYR A 1 177 ? -30.478 29.605 1.247 1.00 81.81 177 TYR A N 1
ATOM 1408 C CA . TYR A 1 177 ? -30.087 30.999 1.076 1.00 81.81 177 TYR A CA 1
ATOM 1409 C C . TYR A 1 177 ? -29.428 31.581 2.334 1.00 81.81 177 TYR A C 1
ATOM 1411 O O . TYR A 1 177 ? -29.858 31.312 3.451 1.00 81.81 177 TYR A O 1
ATOM 1419 N N . GLN A 1 178 ? -28.409 32.432 2.157 1.00 71.62 178 GLN A N 1
ATOM 1420 C CA . GLN A 1 178 ? -27.607 32.954 3.275 1.00 71.62 178 GLN A CA 1
ATOM 1421 C C . GLN A 1 178 ? -28.412 33.787 4.286 1.00 71.62 178 GLN A C 1
ATOM 1423 O O . GLN A 1 178 ? -28.141 33.720 5.481 1.00 71.62 178 GLN A O 1
ATOM 1428 N N . GLU A 1 179 ? -29.403 34.552 3.825 1.00 79.75 179 GLU A N 1
ATOM 1429 C CA . GLU A 1 179 ? -30.245 35.395 4.680 1.00 79.75 179 GLU A CA 1
ATOM 1430 C C . GLU A 1 179 ? -31.730 35.091 4.450 1.00 79.75 179 GLU A C 1
ATOM 1432 O O . GLU A 1 179 ? -32.343 35.573 3.494 1.00 79.75 179 GLU A O 1
ATOM 1437 N N . VAL A 1 180 ? -32.319 34.283 5.336 1.00 84.31 180 VAL A N 1
ATOM 1438 C CA . VAL A 1 180 ? -33.752 33.955 5.310 1.00 84.31 180 VAL A CA 1
ATOM 1439 C C . VAL A 1 180 ? -34.468 34.730 6.408 1.00 84.31 180 VAL A C 1
ATOM 1441 O O . VAL A 1 180 ? -34.219 34.526 7.601 1.00 84.31 180 VAL A O 1
ATOM 1444 N N . LYS A 1 181 ? -35.401 35.604 6.023 1.00 86.88 181 LYS A N 1
ATOM 1445 C CA . LYS A 1 181 ? -36.317 36.240 6.974 1.00 86.88 181 LYS A CA 1
ATOM 1446 C C . LYS A 1 181 ? -37.437 35.260 7.313 1.00 86.88 181 LYS A C 1
ATOM 1448 O O . LYS A 1 181 ? -38.105 34.755 6.410 1.00 86.88 181 LYS A O 1
ATOM 1453 N N . ILE A 1 182 ? -37.634 35.012 8.606 1.00 87.94 182 ILE A N 1
ATOM 1454 C CA . ILE A 1 182 ? -38.619 34.053 9.114 1.00 87.94 182 ILE A CA 1
ATOM 1455 C C . ILE A 1 182 ? -39.724 34.796 9.861 1.00 87.94 182 ILE A C 1
ATOM 1457 O O . ILE A 1 182 ? -39.446 35.592 10.755 1.00 87.94 182 ILE A O 1
ATOM 1461 N N . GLU A 1 183 ? -40.977 34.511 9.515 1.00 86.62 183 GLU A N 1
ATOM 1462 C CA . GLU A 1 183 ? -42.162 35.027 10.206 1.00 86.62 183 GLU A CA 1
ATOM 1463 C C . GLU A 1 183 ? -43.064 33.859 10.624 1.00 86.62 183 GLU A C 1
ATOM 1465 O O . GLU A 1 183 ? -43.269 32.916 9.857 1.00 86.62 183 GLU A O 1
ATOM 1470 N N . LEU A 1 184 ? -43.595 33.912 11.847 1.00 85.19 184 LEU A N 1
ATOM 1471 C CA . LEU A 1 184 ? -44.490 32.894 12.397 1.00 85.19 184 LEU A CA 1
ATOM 1472 C C . LEU A 1 184 ? -45.900 33.450 12.556 1.00 85.19 184 LEU A C 1
ATOM 1474 O O . LEU A 1 184 ? -46.094 34.480 13.202 1.00 85.19 184 LEU A O 1
ATOM 1478 N N . PHE A 1 185 ? -46.882 32.719 12.036 1.00 83.00 185 PHE A N 1
ATOM 1479 C CA . PHE A 1 185 ? -48.301 33.039 12.185 1.00 83.00 185 PHE A CA 1
ATOM 1480 C C . PHE A 1 185 ? -49.069 31.842 12.763 1.00 83.00 185 PHE A C 1
ATOM 1482 O O . PHE A 1 185 ? -48.665 30.696 12.552 1.00 83.00 185 PHE A O 1
ATOM 1489 N N . PRO A 1 186 ? -50.166 32.058 13.508 1.00 81.00 186 PRO A N 1
ATOM 1490 C CA . PRO A 1 186 ? -51.030 30.967 13.949 1.00 81.00 186 PRO A CA 1
ATOM 1491 C C . PRO A 1 186 ? -51.736 30.317 12.751 1.00 81.00 186 PRO A C 1
ATOM 1493 O O . PRO A 1 186 ? -52.175 31.009 11.836 1.00 81.00 186 PRO A O 1
ATOM 1496 N N . TYR A 1 187 ? -51.871 28.990 12.767 1.00 80.88 187 TYR A N 1
ATOM 1497 C CA . TYR A 1 187 ? -52.613 28.269 11.729 1.00 80.88 187 TYR A CA 1
ATOM 1498 C C . TYR A 1 187 ? -54.130 28.413 11.939 1.00 80.88 187 TYR A C 1
ATOM 1500 O O . TYR A 1 187 ? -54.647 27.985 12.973 1.00 80.88 187 TYR A O 1
ATOM 1508 N N . THR A 1 188 ? -54.849 28.990 10.968 1.00 75.12 188 THR A N 1
ATOM 1509 C CA . THR A 1 188 ? -56.296 29.284 11.071 1.00 75.12 188 THR A CA 1
ATOM 1510 C C . THR A 1 188 ? -57.208 28.316 10.311 1.00 75.12 188 THR A C 1
ATOM 1512 O O . THR A 1 188 ? -58.423 28.414 10.453 1.00 75.12 188 THR A O 1
ATOM 1515 N N . GLY A 1 189 ? -56.662 27.337 9.578 1.00 64.25 189 GLY A N 1
ATOM 1516 C CA . GLY A 1 189 ? -57.435 26.213 9.028 1.00 64.25 189 GLY A CA 1
ATOM 1517 C C . GLY A 1 189 ? -57.866 26.311 7.562 1.00 64.25 189 GLY A C 1
ATOM 1518 O O . GLY A 1 189 ? -58.405 25.326 7.062 1.00 64.25 189 GLY A O 1
ATOM 1519 N N . GLU A 1 190 ? -57.601 27.421 6.871 1.00 59.47 190 GLU A N 1
ATOM 1520 C CA . GLU A 1 190 ? -57.949 27.617 5.456 1.00 59.47 190 GLU A CA 1
ATOM 1521 C C . GLU A 1 190 ? -56.802 28.307 4.714 1.00 59.47 190 GLU A C 1
ATOM 1523 O O . GLU A 1 190 ? -56.642 29.515 4.837 1.00 59.47 190 GLU A O 1
ATOM 1528 N N . ASP A 1 191 ? -56.024 27.551 3.934 1.00 63.28 191 ASP A N 1
ATOM 1529 C CA . ASP A 1 191 ? -54.968 28.096 3.075 1.00 63.28 191 ASP A CA 1
ATOM 1530 C C . ASP A 1 191 ? -54.760 27.227 1.822 1.00 63.28 191 ASP A C 1
ATOM 1532 O O . ASP A 1 191 ? -55.016 26.020 1.826 1.00 63.28 191 ASP A O 1
ATOM 1536 N N . TYR A 1 192 ? -54.292 27.850 0.736 1.00 65.81 192 TYR A N 1
ATOM 1537 C CA . TYR A 1 192 ? -53.914 27.157 -0.498 1.00 65.81 192 TYR A CA 1
ATOM 1538 C C . TYR A 1 192 ? -52.541 26.495 -0.331 1.00 65.81 192 TYR A C 1
ATOM 1540 O O . TYR A 1 192 ? -51.538 27.179 -0.112 1.00 65.81 192 TYR A O 1
ATOM 1548 N N . LEU A 1 193 ? -52.501 25.168 -0.467 1.00 77.31 193 LEU A N 1
ATOM 1549 C CA . LEU A 1 193 ? -51.268 24.385 -0.509 1.00 77.31 193 LEU A CA 1
ATOM 1550 C C . LEU A 1 193 ? -50.945 24.076 -1.968 1.00 77.31 193 LEU A C 1
ATOM 1552 O O . LEU A 1 193 ? -51.756 23.469 -2.667 1.00 77.31 193 LEU A O 1
ATOM 1556 N N . GLU A 1 194 ? -49.770 24.503 -2.419 1.00 78.19 194 GLU A N 1
ATOM 1557 C CA . GLU A 1 194 ? -49.267 24.138 -3.744 1.00 78.19 194 GLU A CA 1
ATOM 1558 C C . GLU A 1 194 ? -48.735 22.700 -3.739 1.00 78.19 194 GLU A C 1
ATOM 1560 O O . GLU A 1 194 ? -48.939 21.956 -4.694 1.00 78.19 194 GLU A O 1
ATOM 1565 N N . GLU A 1 195 ? -48.130 22.288 -2.625 1.00 81.94 195 GLU A N 1
ATOM 1566 C CA . GLU A 1 195 ? -47.677 20.922 -2.390 1.00 81.94 195 GLU A CA 1
ATOM 1567 C C . GLU A 1 195 ? -48.184 20.435 -1.031 1.00 81.94 195 GLU A C 1
ATOM 1569 O O . GLU A 1 195 ? -48.112 21.153 -0.031 1.00 81.94 195 GLU A O 1
ATOM 1574 N N . SER A 1 196 ? -48.735 19.221 -0.990 1.00 84.56 196 SER A N 1
ATOM 1575 C CA . SER A 1 196 ? -49.269 18.598 0.224 1.00 84.56 196 SER A CA 1
ATOM 1576 C C . SER A 1 196 ? -48.425 17.397 0.621 1.00 84.56 196 SER A C 1
ATOM 1578 O O . SER A 1 196 ? -48.123 16.570 -0.236 1.00 84.56 196 SER A O 1
ATOM 1580 N N . PHE A 1 197 ? -48.143 17.244 1.913 1.00 86.12 197 PHE A N 1
ATOM 1581 C CA . PHE A 1 197 ? -47.370 16.117 2.431 1.00 86.12 197 PHE A CA 1
ATOM 1582 C C . PHE A 1 197 ? -48.274 15.153 3.201 1.00 86.12 197 PHE A C 1
ATOM 1584 O O . PHE A 1 197 ? -49.052 15.540 4.077 1.00 86.12 197 PHE A O 1
ATOM 1591 N N . THR A 1 198 ? -48.151 13.862 2.910 1.00 81.88 198 THR A N 1
ATOM 1592 C CA . THR A 1 198 ? -48.851 12.786 3.622 1.00 81.88 198 THR A CA 1
ATOM 1593 C C . THR A 1 198 ? -48.347 12.622 5.052 1.00 81.88 198 THR A C 1
ATOM 1595 O O . THR A 1 198 ? -49.059 12.065 5.883 1.00 81.88 198 THR A O 1
ATOM 1598 N N . GLY A 1 199 ? -47.182 13.163 5.403 1.00 83.94 199 GLY A N 1
ATOM 1599 C CA . GLY A 1 199 ? -46.681 13.196 6.771 1.00 83.94 199 GLY A CA 1
ATOM 1600 C C . GLY A 1 199 ? -45.296 13.822 6.878 1.00 83.94 199 GLY A C 1
ATOM 1601 O O . GLY A 1 199 ? -44.667 14.170 5.880 1.00 83.94 199 GLY A O 1
ATOM 1602 N N . ASN A 1 200 ? -44.803 13.930 8.112 1.00 88.44 200 ASN A N 1
ATOM 1603 C CA . ASN A 1 200 ? -43.489 14.517 8.386 1.00 88.44 200 ASN A CA 1
ATOM 1604 C C . ASN A 1 200 ? -42.357 13.708 7.735 1.00 88.44 200 ASN A C 1
ATOM 1606 O O . ASN A 1 200 ? -41.361 14.282 7.311 1.00 88.44 200 ASN A O 1
ATOM 1610 N N . GLU A 1 201 ? -42.522 12.388 7.620 1.00 86.38 201 GLU A N 1
ATOM 1611 C CA . GLU A 1 201 ? -41.559 11.512 6.951 1.00 86.38 201 GLU A CA 1
ATOM 1612 C C . GLU A 1 201 ? -41.335 11.904 5.487 1.00 86.38 201 GLU A C 1
ATOM 1614 O O . GLU A 1 201 ? -40.187 12.028 5.058 1.00 86.38 201 GLU A O 1
ATOM 1619 N N . GLU A 1 202 ? -42.413 12.119 4.729 1.00 86.38 202 GLU A N 1
ATOM 1620 C CA . GLU A 1 202 ? -42.344 12.526 3.324 1.00 86.38 202 GLU A CA 1
ATOM 1621 C C . GLU A 1 202 ? -41.676 13.896 3.194 1.00 86.38 202 GLU A C 1
ATOM 1623 O O . GLU A 1 202 ? -40.739 14.055 2.413 1.00 86.38 202 GLU A O 1
ATOM 1628 N N . PHE A 1 203 ? -42.075 14.846 4.041 1.00 90.12 203 PHE A N 1
ATOM 1629 C CA . PHE A 1 203 ? -41.507 16.190 4.070 1.00 90.12 203 PHE A CA 1
ATOM 1630 C C . PHE A 1 203 ? -39.987 16.184 4.320 1.00 90.12 203 PHE A C 1
ATOM 1632 O O . PHE A 1 203 ? -39.217 16.751 3.543 1.00 90.12 203 PHE A O 1
ATOM 1639 N N . PHE A 1 204 ? -39.527 15.501 5.374 1.00 89.00 204 PHE A N 1
ATOM 1640 C CA . PHE A 1 204 ? -38.099 15.432 5.697 1.00 89.00 204 PHE A CA 1
ATOM 1641 C C . PHE A 1 204 ? -37.305 14.583 4.706 1.00 89.00 204 PHE A C 1
ATOM 1643 O O . PHE A 1 204 ? -36.137 14.876 4.452 1.00 89.00 204 PHE A O 1
ATOM 1650 N N . SER A 1 205 ? -37.921 13.552 4.121 1.00 85.88 205 SER A N 1
ATOM 1651 C CA . SER A 1 205 ? -37.311 12.814 3.012 1.00 85.88 205 SER A CA 1
ATOM 1652 C C . SER A 1 205 ? -37.097 13.725 1.814 1.00 85.88 205 SER A C 1
ATOM 1654 O O . SER A 1 205 ? -36.010 13.700 1.251 1.00 85.88 205 SER A O 1
ATOM 1656 N N . GLY A 1 206 ? -38.077 14.569 1.484 1.00 84.75 206 GLY A N 1
ATOM 1657 C CA . GLY A 1 206 ? -37.964 15.580 0.440 1.00 84.75 206 GLY A CA 1
ATOM 1658 C C . GLY A 1 206 ? -36.791 16.521 0.684 1.00 84.75 206 GLY A C 1
ATOM 1659 O O . GLY A 1 206 ? -35.915 16.610 -0.171 1.00 84.75 206 GLY A O 1
ATOM 1660 N N . ILE A 1 207 ? -36.719 17.162 1.856 1.00 85.38 207 ILE A N 1
ATOM 1661 C CA . ILE A 1 207 ? -35.671 18.151 2.176 1.00 85.38 207 ILE A CA 1
ATOM 1662 C C . ILE A 1 207 ? -34.270 17.529 2.187 1.00 85.38 207 ILE A C 1
ATOM 1664 O O . ILE A 1 207 ? -33.349 18.100 1.605 1.00 85.38 207 ILE A O 1
ATOM 1668 N N . PHE A 1 208 ? -34.101 16.358 2.807 1.00 85.94 208 PHE A N 1
ATOM 1669 C CA . PHE A 1 208 ? -32.778 15.775 3.053 1.00 85.94 208 PHE A CA 1
ATOM 1670 C C . PHE A 1 208 ? -32.346 14.706 2.033 1.00 85.94 208 PHE A C 1
ATOM 1672 O O . PHE A 1 208 ? -31.264 14.147 2.182 1.00 85.94 208 PHE A O 1
ATOM 1679 N N . SER A 1 209 ? -33.127 14.431 0.977 1.00 70.44 209 SER A N 1
ATOM 1680 C CA . SER A 1 209 ? -32.837 13.362 -0.003 1.00 70.44 209 SER A CA 1
ATOM 1681 C C . SER A 1 209 ? -31.487 13.482 -0.720 1.00 70.44 209 SER A C 1
ATOM 1683 O O . SER A 1 209 ? -30.980 12.484 -1.223 1.00 70.44 209 SER A O 1
ATOM 1685 N N . ALA A 1 210 ? -30.935 14.694 -0.819 1.00 55.69 210 ALA A N 1
ATOM 1686 C CA . ALA A 1 210 ? -29.697 14.986 -1.542 1.00 55.69 210 ALA A CA 1
ATOM 1687 C C . ALA A 1 210 ? -28.471 15.124 -0.624 1.00 55.69 210 ALA A C 1
ATOM 1689 O O . ALA A 1 210 ? -27.359 15.312 -1.117 1.00 55.69 210 ALA A O 1
ATOM 1690 N N . PHE A 1 211 ? -28.656 15.058 0.697 1.00 56.44 211 PHE A N 1
ATOM 1691 C CA . PHE A 1 211 ? -27.546 15.184 1.627 1.00 56.44 211 PHE A CA 1
ATOM 1692 C C . PHE A 1 211 ? -26.905 13.822 1.856 1.00 56.44 211 PHE A C 1
ATOM 1694 O O . PHE A 1 211 ? -27.428 12.979 2.581 1.00 56.44 211 PHE A O 1
ATOM 1701 N N . SER A 1 212 ? -25.736 13.631 1.258 1.00 56.59 212 SER A N 1
ATOM 1702 C CA . SER A 1 212 ? -24.751 12.727 1.824 1.00 56.59 212 SER A CA 1
ATOM 1703 C C . SER A 1 212 ? -23.835 13.590 2.683 1.00 56.59 212 SER A C 1
ATOM 1705 O O . SER A 1 212 ? -23.231 14.515 2.126 1.00 56.59 212 SER A O 1
ATOM 1707 N N . PRO A 1 213 ? -23.673 13.317 3.994 1.00 56.22 213 PRO A N 1
ATOM 1708 C CA . PRO A 1 213 ? -22.481 13.812 4.664 1.00 56.22 213 PRO A CA 1
ATOM 1709 C C . PRO A 1 213 ? -21.278 13.367 3.823 1.00 56.22 213 PRO A C 1
ATOM 1711 O O . PRO A 1 213 ? -21.355 12.355 3.109 1.00 56.22 213 PRO A O 1
ATOM 1714 N N . SER A 1 214 ? -20.191 14.133 3.855 1.00 41.88 214 SER A N 1
ATOM 1715 C CA . SER A 1 214 ? -18.871 13.602 3.515 1.00 41.88 214 SER A CA 1
ATOM 1716 C C . SER A 1 214 ? -18.648 12.393 4.424 1.00 41.88 214 SER A C 1
ATOM 1718 O O . SER A 1 214 ? -18.111 12.460 5.525 1.00 41.88 214 SER A O 1
ATOM 1720 N N . LEU A 1 215 ? -19.131 11.239 3.983 1.00 38.16 215 LEU A N 1
ATOM 1721 C CA . LEU A 1 215 ? -18.651 9.974 4.465 1.00 38.16 215 LEU A CA 1
ATOM 1722 C C . LEU A 1 215 ? -17.229 9.927 3.922 1.00 38.16 215 LEU A C 1
ATOM 1724 O O . LEU A 1 215 ? -16.960 9.338 2.880 1.00 38.16 215 LEU A O 1
ATOM 1728 N N . GLN A 1 216 ? -16.309 10.572 4.638 1.00 36.94 216 GLN A N 1
ATOM 1729 C CA . GLN A 1 216 ? -15.058 9.900 4.875 1.00 36.94 216 GLN A CA 1
ATOM 1730 C C . GLN A 1 216 ? -15.475 8.608 5.576 1.00 36.94 216 GLN A C 1
ATOM 1732 O O . GLN A 1 216 ? -15.663 8.547 6.793 1.00 36.94 216 GLN A O 1
ATOM 1737 N N . GLU A 1 217 ? -15.708 7.563 4.772 1.00 30.75 217 GLU A N 1
ATOM 1738 C CA . GLU A 1 217 ? -15.298 6.235 5.194 1.00 30.75 217 GLU A CA 1
ATOM 1739 C C . GLU A 1 217 ? -13.947 6.464 5.855 1.00 30.75 217 GLU A C 1
ATOM 1741 O O . GLU A 1 217 ? -13.050 7.014 5.219 1.00 30.75 217 GLU A O 1
ATOM 1746 N N . ARG A 1 218 ? -13.862 6.219 7.163 1.00 30.36 218 ARG A N 1
ATOM 1747 C CA . ARG A 1 218 ? -12.638 6.417 7.934 1.00 30.36 218 ARG A CA 1
ATOM 1748 C C . ARG A 1 218 ? -11.603 5.387 7.510 1.00 30.36 218 ARG A C 1
ATOM 1750 O O . ARG A 1 218 ? -11.245 4.485 8.254 1.00 30.36 218 ARG A O 1
ATOM 1757 N N . GLU A 1 219 ? -11.111 5.542 6.301 1.00 31.83 219 GLU A N 1
ATOM 1758 C CA . GLU A 1 219 ? -9.698 5.657 6.072 1.00 31.83 219 GLU A CA 1
ATOM 1759 C C . GLU A 1 219 ? -9.237 6.888 6.859 1.00 31.83 219 GLU A C 1
ATOM 1761 O O . GLU A 1 219 ? -9.474 8.024 6.460 1.00 31.83 219 GLU A O 1
ATOM 1766 N N . GLU A 1 220 ? -8.675 6.667 8.051 1.00 30.27 220 GLU A N 1
ATOM 1767 C CA . GLU A 1 220 ? -7.941 7.705 8.773 1.00 30.27 220 GLU A CA 1
ATOM 1768 C C . GLU A 1 220 ? -6.820 8.219 7.863 1.00 30.27 220 GLU A C 1
ATOM 1770 O O . GLU A 1 220 ? -5.704 7.707 7.889 1.00 30.27 220 GLU A O 1
ATOM 1775 N N . PHE A 1 221 ? -7.105 9.237 7.054 1.00 31.62 221 PHE A N 1
ATOM 1776 C CA . PHE A 1 221 ? -6.067 10.097 6.529 1.00 31.62 221 PHE A CA 1
ATOM 1777 C C . PHE A 1 221 ? -5.618 10.959 7.701 1.00 31.62 221 PHE A C 1
ATOM 1779 O O . PHE A 1 221 ? -6.111 12.062 7.940 1.00 31.62 221 PHE A O 1
ATOM 1786 N N . VAL A 1 222 ? -4.621 10.447 8.427 1.00 32.53 222 VAL A N 1
ATOM 1787 C CA . VAL A 1 222 ? -3.575 11.316 8.967 1.00 32.53 222 VAL A CA 1
ATOM 1788 C C . VAL A 1 222 ? -3.284 12.321 7.854 1.00 32.53 222 VAL A C 1
ATOM 1790 O O . VAL A 1 222 ? -3.113 11.910 6.708 1.00 32.53 222 VAL A O 1
ATOM 1793 N N . ALA A 1 223 ? -3.312 13.624 8.135 1.00 31.97 223 ALA A N 1
ATOM 1794 C CA . ALA A 1 223 ? -2.881 14.619 7.162 1.00 31.97 223 ALA A CA 1
ATOM 1795 C C . ALA A 1 223 ? -1.406 14.340 6.864 1.00 31.97 223 ALA A C 1
ATOM 1797 O O . ALA A 1 223 ? -0.513 14.857 7.538 1.00 31.97 223 ALA A O 1
ATOM 1798 N N . ILE A 1 224 ? -1.150 13.432 5.923 1.00 38.97 224 ILE A N 1
ATOM 1799 C CA . ILE A 1 224 ? 0.196 13.028 5.619 1.00 38.97 224 ILE A CA 1
ATOM 1800 C C . ILE A 1 224 ? 0.748 14.168 4.776 1.00 38.97 224 ILE A C 1
ATOM 1802 O O . ILE A 1 224 ? 0.159 14.505 3.742 1.00 38.97 224 ILE A O 1
ATOM 1806 N N . PRO A 1 225 ? 1.828 14.832 5.219 1.00 35.06 225 PRO A N 1
ATOM 1807 C CA . PRO A 1 225 ? 2.490 15.813 4.383 1.00 35.06 225 PRO A CA 1
ATOM 1808 C C . PRO A 1 225 ? 2.694 15.233 2.981 1.00 35.06 225 PRO A C 1
ATOM 1810 O O . PRO A 1 225 ? 3.158 14.104 2.838 1.00 35.06 225 PRO A O 1
ATOM 1813 N N . LYS A 1 226 ? 2.398 16.032 1.944 1.00 44.47 226 LYS A N 1
ATOM 1814 C CA . LYS A 1 226 ? 2.678 15.696 0.531 1.00 44.47 226 LYS A CA 1
ATOM 1815 C C . LYS A 1 226 ? 4.134 15.255 0.293 1.00 44.47 226 LYS A C 1
ATOM 1817 O O . LYS A 1 226 ? 4.436 14.696 -0.749 1.00 44.47 226 LYS A O 1
ATOM 1822 N N . VAL A 1 227 ? 5.019 15.494 1.265 1.00 56.38 227 VAL A N 1
ATOM 1823 C CA . VAL A 1 227 ? 6.367 14.936 1.361 1.00 56.38 227 VAL A CA 1
ATOM 1824 C C . VAL A 1 227 ? 6.540 14.331 2.757 1.00 56.38 227 VAL A C 1
ATOM 1826 O O . VAL A 1 227 ? 6.790 15.050 3.726 1.00 56.38 227 VAL A O 1
ATOM 1829 N N . ALA A 1 228 ? 6.378 13.016 2.888 1.00 72.25 228 ALA A N 1
ATOM 1830 C CA . ALA A 1 228 ? 6.665 12.331 4.143 1.00 72.25 228 ALA A CA 1
ATOM 1831 C C . ALA A 1 228 ? 8.175 12.130 4.314 1.00 72.25 228 ALA A C 1
ATOM 1833 O O . ALA A 1 228 ? 8.885 11.801 3.362 1.00 72.25 228 ALA A O 1
ATOM 1834 N N . ASN A 1 229 ? 8.677 12.298 5.541 1.00 86.25 229 ASN A N 1
ATOM 1835 C CA . ASN A 1 229 ? 10.060 11.956 5.849 1.00 86.25 229 ASN A CA 1
ATOM 1836 C C . ASN A 1 229 ? 10.219 10.429 5.855 1.00 86.25 229 ASN A C 1
ATOM 1838 O O . ASN A 1 229 ? 9.949 9.770 6.858 1.00 86.25 229 ASN A O 1
ATOM 1842 N N . LEU A 1 230 ? 10.697 9.879 4.738 1.00 89.81 230 LEU A N 1
ATOM 1843 C CA . LEU A 1 230 ? 10.904 8.441 4.557 1.00 89.81 230 LEU A CA 1
ATOM 1844 C C . LEU A 1 230 ? 11.979 7.848 5.487 1.00 89.81 230 LEU A C 1
ATOM 1846 O O . LEU A 1 230 ? 12.153 6.632 5.487 1.00 89.81 230 LEU A O 1
ATOM 1850 N N . ALA A 1 231 ? 12.701 8.653 6.276 1.00 89.06 231 ALA A N 1
ATOM 1851 C CA . ALA A 1 231 ? 13.626 8.160 7.300 1.00 89.06 231 ALA A CA 1
ATOM 1852 C C . ALA A 1 231 ? 12.917 7.700 8.588 1.00 89.06 231 ALA A C 1
ATOM 1854 O O . ALA A 1 231 ? 13.481 6.907 9.337 1.00 89.06 231 ALA A O 1
ATOM 1855 N N . GLU A 1 232 ? 11.678 8.137 8.818 1.00 92.56 232 GLU A N 1
ATOM 1856 C CA . GLU A 1 232 ? 10.873 7.797 9.998 1.00 92.56 232 GLU A CA 1
ATOM 1857 C C . GLU A 1 232 ? 9.822 6.717 9.655 1.00 92.56 232 GLU A C 1
ATOM 1859 O O . GLU A 1 232 ? 9.595 6.413 8.472 1.00 92.56 232 GLU A O 1
ATOM 1864 N N . PRO A 1 233 ? 9.194 6.072 10.656 1.00 95.06 233 PRO A N 1
ATOM 1865 C CA . PRO A 1 233 ? 7.972 5.311 10.454 1.00 95.06 233 PRO A CA 1
ATOM 1866 C C . PRO A 1 233 ? 6.851 6.251 10.024 1.00 95.06 233 PRO A C 1
ATOM 1868 O O . PRO A 1 233 ? 6.677 7.336 10.578 1.00 95.06 233 PRO A O 1
ATOM 1871 N N . ILE A 1 234 ? 6.064 5.813 9.049 1.00 95.44 234 ILE A N 1
ATOM 1872 C CA . ILE A 1 234 ? 4.975 6.613 8.494 1.00 95.44 234 ILE A CA 1
ATOM 1873 C C . ILE A 1 234 ? 3.674 5.873 8.747 1.00 95.44 234 ILE A C 1
ATOM 1875 O O . ILE A 1 234 ? 3.467 4.795 8.194 1.00 95.44 234 ILE A O 1
ATOM 1879 N N . GLU A 1 235 ? 2.800 6.438 9.576 1.00 94.94 235 GLU A N 1
ATOM 1880 C CA . GLU A 1 235 ? 1.438 5.929 9.731 1.00 94.94 235 GLU A CA 1
ATOM 1881 C C . GLU A 1 235 ? 0.629 6.281 8.482 1.00 94.94 235 GLU A C 1
ATOM 1883 O O . GLU A 1 235 ? 0.474 7.452 8.139 1.00 94.94 235 GLU A O 1
ATOM 1888 N N . LEU A 1 236 ? 0.175 5.254 7.768 1.00 93.25 236 LEU A N 1
ATOM 1889 C CA . LEU A 1 236 ? -0.637 5.403 6.561 1.00 93.25 236 LEU A CA 1
ATOM 1890 C C . LEU A 1 236 ? -2.122 5.427 6.901 1.00 93.25 236 LEU A C 1
ATOM 1892 O O . LEU A 1 236 ? -2.878 6.171 6.292 1.00 93.25 236 LEU A O 1
ATOM 1896 N N . TYR A 1 237 ? -2.504 4.595 7.867 1.00 93.50 237 TYR A N 1
ATOM 1897 C CA . TYR A 1 237 ? -3.853 4.433 8.398 1.00 93.50 237 TYR A CA 1
ATOM 1898 C C . TYR A 1 237 ? -3.746 3.998 9.854 1.00 93.50 237 TYR A C 1
ATOM 1900 O O . TYR A 1 237 ? -2.679 3.535 10.262 1.00 93.50 237 TYR A O 1
ATOM 1908 N N . ARG A 1 238 ? -4.850 4.053 10.609 1.00 90.31 238 ARG A N 1
ATOM 1909 C CA . ARG A 1 238 ? -4.900 3.628 12.015 1.00 90.31 238 ARG A CA 1
ATOM 1910 C C . ARG A 1 238 ? -4.154 2.328 12.259 1.00 90.31 238 ARG A C 1
ATOM 1912 O O . ARG A 1 238 ? -4.641 1.264 11.871 1.00 90.31 238 ARG A O 1
ATOM 1919 N N . GLY A 1 239 ? -3.016 2.371 12.942 1.00 95.06 239 GLY A N 1
ATOM 1920 C CA . GLY A 1 239 ? -2.270 1.156 13.261 1.00 95.06 239 GLY A CA 1
ATOM 1921 C C . GLY A 1 239 ? -1.681 0.438 12.038 1.00 95.06 239 GLY A C 1
ATOM 1922 O O . GLY A 1 239 ? -1.413 -0.757 12.118 1.00 95.06 239 GLY A O 1
ATOM 1923 N N . LEU A 1 240 ? -1.536 1.090 10.887 1.00 97.88 240 LEU A N 1
ATOM 1924 C CA . LEU A 1 240 ? -0.818 0.588 9.715 1.00 97.88 240 LEU A CA 1
ATOM 1925 C C . LEU A 1 240 ? 0.314 1.557 9.393 1.00 97.88 240 LEU A C 1
ATOM 1927 O O . LEU A 1 240 ? 0.089 2.674 8.933 1.00 97.88 240 LEU A O 1
ATOM 1931 N N . PHE A 1 241 ? 1.540 1.095 9.593 1.00 98.00 241 PHE A N 1
ATOM 1932 C CA . PHE A 1 241 ? 2.741 1.891 9.414 1.00 98.00 241 PHE A CA 1
ATOM 1933 C C . PHE A 1 241 ? 3.586 1.332 8.281 1.00 98.00 241 PHE A C 1
ATOM 1935 O O . PHE A 1 241 ? 3.835 0.128 8.227 1.00 98.00 241 PHE A O 1
ATOM 1942 N N . TRP A 1 242 ? 4.097 2.197 7.415 1.00 97.69 242 TRP A N 1
ATOM 1943 C CA . TRP A 1 242 ? 5.224 1.857 6.562 1.00 97.69 242 TRP A CA 1
ATOM 1944 C C . TRP A 1 242 ? 6.524 2.030 7.345 1.00 97.69 242 TRP A C 1
ATOM 1946 O O . TRP A 1 242 ? 6.813 3.093 7.899 1.00 97.69 242 TRP A O 1
ATOM 1956 N N . VAL A 1 243 ? 7.313 0.961 7.381 1.00 96.62 243 VAL A N 1
ATOM 1957 C CA . VAL A 1 243 ? 8.610 0.887 8.066 1.00 96.62 243 VAL A CA 1
ATOM 1958 C C . VAL A 1 243 ? 9.728 0.475 7.104 1.00 96.62 243 VAL A C 1
ATOM 1960 O O . VAL A 1 243 ? 10.796 0.075 7.552 1.00 96.62 243 VAL A O 1
ATOM 1963 N N . GLY A 1 244 ? 9.488 0.551 5.790 1.00 94.00 244 GLY A N 1
ATOM 1964 C CA . GLY A 1 244 ? 10.465 0.237 4.744 1.00 94.00 244 GLY A CA 1
ATOM 1965 C C . GLY A 1 244 ? 11.571 1.287 4.591 1.00 94.00 244 GLY A C 1
ATOM 1966 O O . GLY A 1 244 ? 11.656 2.248 5.360 1.00 94.00 244 GLY A O 1
ATOM 1967 N N . VAL A 1 245 ? 12.424 1.098 3.582 1.00 92.00 245 VAL A N 1
ATOM 1968 C CA . VAL A 1 245 ? 13.523 2.011 3.232 1.00 92.00 245 VAL A CA 1
ATOM 1969 C C . VAL A 1 245 ? 13.482 2.294 1.733 1.00 92.00 245 VAL A C 1
ATOM 1971 O O . VAL A 1 245 ? 13.337 1.382 0.921 1.00 92.00 245 VAL A O 1
ATOM 1974 N N . CYS A 1 246 ? 13.615 3.568 1.366 1.00 90.38 246 CYS A N 1
ATOM 1975 C CA . CYS A 1 246 ? 13.739 3.990 -0.024 1.00 90.38 246 CYS A CA 1
ATOM 1976 C C . CYS A 1 246 ? 15.224 4.098 -0.396 1.00 90.38 246 CYS A C 1
ATOM 1978 O O . CYS A 1 246 ? 15.899 5.052 -0.012 1.00 90.38 246 CYS A O 1
ATOM 1980 N N . ASP A 1 247 ? 15.748 3.108 -1.124 1.00 84.38 247 ASP A N 1
ATOM 1981 C CA . ASP A 1 247 ? 17.127 3.133 -1.625 1.00 84.38 247 ASP A CA 1
ATOM 1982 C C . ASP A 1 247 ? 17.270 4.078 -2.828 1.00 84.38 247 ASP A C 1
ATOM 1984 O O . ASP A 1 247 ? 16.706 3.832 -3.891 1.00 84.38 247 ASP A O 1
ATOM 1988 N N . SER A 1 248 ? 18.107 5.106 -2.677 1.00 83.00 248 SER A N 1
ATOM 1989 C CA . SER A 1 248 ? 18.494 6.070 -3.720 1.00 83.00 248 SER A CA 1
ATOM 1990 C C . SER A 1 248 ? 19.061 5.465 -5.017 1.00 83.00 248 SER A C 1
ATOM 1992 O O . SER A 1 248 ? 19.177 6.168 -6.018 1.00 83.00 248 SER A O 1
ATOM 1994 N N . LYS A 1 249 ? 19.450 4.185 -5.014 1.00 83.12 249 LYS A N 1
ATOM 1995 C CA . LYS A 1 249 ? 20.060 3.495 -6.162 1.00 83.12 249 LYS A CA 1
ATOM 1996 C C . LYS A 1 249 ? 19.181 2.398 -6.763 1.00 83.12 249 LYS A C 1
ATOM 1998 O O . LYS A 1 249 ? 19.607 1.739 -7.708 1.00 83.12 249 LYS A O 1
ATOM 2003 N N . SER A 1 250 ? 17.980 2.184 -6.232 1.00 85.25 250 SER A N 1
ATOM 2004 C CA . SER A 1 250 ? 17.093 1.100 -6.664 1.00 85.25 250 SER A CA 1
ATOM 2005 C C . SER A 1 250 ? 15.926 1.613 -7.506 1.00 85.25 250 SER A C 1
ATOM 2007 O O . SER A 1 250 ? 15.501 2.755 -7.358 1.00 85.25 250 SER A O 1
ATOM 2009 N N . LEU A 1 251 ? 15.400 0.740 -8.371 1.00 89.44 251 LEU A N 1
ATOM 2010 C CA . LEU A 1 251 ? 14.109 0.918 -9.052 1.00 89.44 251 LEU A CA 1
ATOM 2011 C C . LEU A 1 251 ? 12.962 0.144 -8.394 1.00 89.44 251 LEU A C 1
ATOM 2013 O O . LEU A 1 251 ? 11.800 0.286 -8.775 1.00 89.44 251 LEU A O 1
ATOM 2017 N N . THR A 1 252 ? 13.291 -0.725 -7.445 1.00 88.25 252 THR A N 1
ATOM 2018 C CA . THR A 1 252 ? 12.345 -1.580 -6.734 1.00 88.25 252 THR A CA 1
ATOM 2019 C C . THR A 1 252 ? 12.493 -1.304 -5.247 1.00 88.25 252 THR A C 1
ATOM 2021 O O . THR A 1 252 ? 13.328 -1.905 -4.564 1.00 88.25 252 THR A O 1
ATOM 2024 N N . HIS A 1 253 ? 11.710 -0.352 -4.750 1.00 90.38 253 HIS A N 1
ATOM 2025 C CA . HIS A 1 253 ? 11.678 -0.008 -3.332 1.00 90.38 253 HIS A CA 1
ATOM 2026 C C . HIS A 1 253 ? 10.809 -1.021 -2.592 1.00 90.38 253 HIS A C 1
ATOM 2028 O O . HIS A 1 253 ? 9.605 -1.092 -2.830 1.00 90.38 253 HIS A O 1
ATOM 2034 N N . LEU A 1 254 ? 11.437 -1.844 -1.750 1.00 91.31 254 LEU A N 1
ATOM 2035 C CA . LEU A 1 254 ? 10.779 -2.923 -1.019 1.00 91.31 254 LEU A CA 1
ATOM 2036 C C . LEU A 1 254 ? 9.958 -2.357 0.145 1.00 91.31 254 LEU A C 1
ATOM 2038 O O . LEU A 1 254 ? 10.498 -1.766 1.084 1.00 91.31 254 LEU A O 1
ATOM 2042 N N . ASN A 1 255 ? 8.652 -2.590 0.109 1.00 94.56 255 ASN A N 1
ATOM 2043 C CA . ASN A 1 255 ? 7.744 -2.178 1.159 1.00 94.56 255 ASN A CA 1
ATOM 2044 C C . ASN A 1 255 ? 7.731 -3.174 2.317 1.00 94.56 255 ASN A C 1
ATOM 2046 O O . ASN A 1 255 ? 7.559 -4.383 2.144 1.00 94.56 255 ASN A O 1
ATOM 2050 N N . CYS A 1 256 ? 7.862 -2.618 3.517 1.00 95.56 256 CYS A N 1
ATOM 2051 C CA . CYS A 1 256 ? 7.723 -3.320 4.782 1.00 95.56 256 CYS A CA 1
ATOM 2052 C C . CYS A 1 256 ? 6.665 -2.581 5.603 1.00 95.56 256 CYS A C 1
ATOM 2054 O O . CYS A 1 256 ? 6.805 -1.376 5.836 1.00 95.56 256 CYS A O 1
ATOM 2056 N N . TYR A 1 257 ? 5.610 -3.281 6.015 1.00 97.94 257 TYR A N 1
ATOM 2057 C CA . TYR A 1 257 ? 4.501 -2.682 6.759 1.00 97.94 257 TYR A CA 1
ATOM 2058 C C . TYR A 1 257 ? 4.359 -3.313 8.137 1.00 97.94 257 TYR A C 1
ATOM 2060 O O . TYR A 1 257 ? 4.378 -4.534 8.270 1.00 97.94 257 TYR A O 1
ATOM 2068 N N . LEU A 1 258 ? 4.164 -2.489 9.162 1.00 98.31 258 LEU A N 1
ATOM 2069 C CA . LEU A 1 258 ? 3.772 -2.922 10.495 1.00 98.31 258 LEU A CA 1
ATOM 2070 C C . LEU A 1 258 ? 2.282 -2.635 10.693 1.00 98.31 258 LEU A C 1
ATOM 2072 O O . LEU A 1 258 ? 1.868 -1.479 10.733 1.00 98.31 258 LEU A O 1
ATOM 2076 N N . ARG A 1 259 ? 1.484 -3.690 10.855 1.00 98.19 259 ARG A N 1
ATOM 2077 C CA . ARG A 1 259 ? 0.043 -3.616 11.102 1.00 98.19 259 ARG A CA 1
ATOM 2078 C C . ARG A 1 259 ? -0.262 -4.037 12.540 1.00 98.19 259 ARG A C 1
ATOM 2080 O O . ARG A 1 259 ? 0.020 -5.165 12.940 1.00 98.19 259 ARG A O 1
ATOM 2087 N N . ILE A 1 260 ? -0.815 -3.129 13.332 1.00 97.94 260 ILE A N 1
ATOM 2088 C CA . ILE A 1 260 ? -1.196 -3.327 14.729 1.00 97.94 260 ILE A CA 1
ATOM 2089 C C . ILE A 1 260 ? -2.713 -3.463 14.802 1.00 97.94 260 ILE A C 1
ATOM 2091 O O . ILE A 1 260 ? -3.443 -2.487 14.650 1.00 97.94 260 ILE A O 1
ATOM 2095 N N . TYR A 1 261 ? -3.172 -4.678 15.082 1.00 97.25 261 TYR A N 1
ATOM 2096 C CA . TYR A 1 261 ? -4.576 -4.951 15.373 1.00 97.25 261 TYR A CA 1
ATOM 2097 C C . TYR A 1 261 ? -4.833 -4.739 16.861 1.00 97.25 261 TYR A C 1
ATOM 2099 O O . TYR A 1 261 ? -4.102 -5.286 17.694 1.00 97.25 261 TYR A O 1
ATOM 2107 N N . GLU A 1 262 ? -5.861 -3.967 17.209 1.00 93.69 262 GLU A N 1
ATOM 2108 C CA . GLU A 1 262 ? -6.163 -3.610 18.595 1.00 93.69 262 GLU A CA 1
ATOM 2109 C C . GLU A 1 262 ? -7.661 -3.695 18.895 1.00 93.69 262 GLU A C 1
ATOM 2111 O O . GLU A 1 262 ? -8.487 -3.119 18.190 1.00 93.69 262 GLU A O 1
ATOM 2116 N N . LYS A 1 263 ? -8.008 -4.386 19.986 1.00 91.81 263 LYS A N 1
ATOM 2117 C CA . LYS A 1 263 ? -9.365 -4.395 20.544 1.00 91.81 263 LYS A CA 1
ATOM 2118 C C . LYS A 1 263 ? -9.320 -4.557 22.059 1.00 91.81 263 LYS A C 1
ATOM 2120 O O . LYS A 1 263 ? -8.899 -5.598 22.565 1.00 91.81 263 LYS A O 1
ATOM 2125 N N . GLY A 1 264 ? -9.801 -3.543 22.780 1.00 89.94 264 GLY A N 1
ATOM 2126 C CA . GLY A 1 264 ? -9.656 -3.487 24.237 1.00 89.94 264 GLY A CA 1
ATOM 2127 C C . GLY A 1 264 ? -8.177 -3.544 24.626 1.00 89.94 264 GLY A C 1
ATOM 2128 O O . GLY A 1 264 ? -7.368 -2.831 24.048 1.00 89.94 264 GLY A O 1
ATOM 2129 N N . ASP A 1 265 ? -7.817 -4.444 25.540 1.00 88.56 265 ASP A N 1
ATOM 2130 C CA . ASP A 1 265 ? -6.427 -4.617 25.993 1.00 88.56 265 ASP A CA 1
ATOM 2131 C C . ASP A 1 265 ? -5.581 -5.525 25.076 1.00 88.56 265 ASP A C 1
ATOM 2133 O O . ASP A 1 265 ? -4.391 -5.745 25.319 1.00 88.56 265 ASP A O 1
ATOM 2137 N N . VAL A 1 266 ? -6.178 -6.102 24.027 1.00 91.88 266 VAL A N 1
ATOM 2138 C CA . VAL A 1 266 ? -5.488 -7.024 23.118 1.00 91.88 266 VAL A CA 1
ATOM 2139 C C . VAL A 1 266 ? -4.852 -6.238 21.978 1.00 91.88 266 VAL A C 1
ATOM 2141 O O . VAL A 1 266 ? -5.562 -5.622 21.187 1.00 91.88 266 VAL A O 1
ATOM 2144 N N . LYS A 1 267 ? -3.522 -6.332 21.854 1.00 94.62 267 LYS A N 1
ATOM 2145 C CA . LYS A 1 267 ? -2.740 -5.785 20.735 1.00 94.62 267 LYS A CA 1
ATOM 2146 C C . LYS A 1 267 ? -1.953 -6.886 20.033 1.00 94.62 267 LYS A C 1
ATOM 2148 O O . LYS A 1 267 ? -1.230 -7.650 20.680 1.00 94.62 267 LYS A O 1
ATOM 2153 N N . ILE A 1 268 ? -2.063 -6.955 18.709 1.00 97.12 268 ILE A N 1
ATOM 2154 C CA . ILE A 1 268 ? -1.385 -7.950 17.872 1.00 97.12 268 ILE A CA 1
ATOM 2155 C C . ILE A 1 268 ? -0.626 -7.225 16.758 1.00 97.12 268 ILE A C 1
ATOM 2157 O O . ILE A 1 268 ? -1.196 -6.950 15.704 1.00 97.12 268 ILE A O 1
ATOM 2161 N N . PRO A 1 269 ? 0.665 -6.914 16.966 1.00 97.62 269 PRO A N 1
ATOM 2162 C CA . PRO A 1 269 ? 1.502 -6.374 15.904 1.00 97.62 269 PRO A CA 1
ATOM 2163 C C . PRO A 1 269 ? 1.962 -7.481 14.955 1.00 97.62 269 PRO A C 1
ATOM 2165 O O . PRO A 1 269 ? 2.557 -8.481 15.381 1.00 97.62 269 PRO A O 1
ATOM 2168 N N . ILE A 1 270 ? 1.685 -7.284 13.672 1.00 98.31 270 ILE A N 1
ATOM 2169 C CA . ILE A 1 270 ? 2.030 -8.170 12.565 1.00 98.31 270 ILE A CA 1
ATOM 2170 C C . ILE A 1 270 ? 2.888 -7.381 11.579 1.00 98.31 270 ILE A C 1
ATOM 2172 O O . ILE A 1 270 ? 2.493 -6.312 11.121 1.00 98.31 270 ILE A O 1
ATOM 2176 N N . LEU A 1 271 ? 4.066 -7.909 11.258 1.00 97.75 271 LEU A N 1
ATOM 2177 C CA . LEU A 1 271 ? 4.917 -7.358 10.208 1.00 97.75 271 LEU A CA 1
ATOM 2178 C C . LEU A 1 271 ? 4.571 -8.018 8.867 1.00 97.75 271 LEU A C 1
ATOM 2180 O O . LEU A 1 271 ? 4.282 -9.214 8.820 1.00 97.75 271 LEU A O 1
ATOM 2184 N N . ILE A 1 272 ? 4.601 -7.252 7.784 1.00 97.44 272 ILE A N 1
ATOM 2185 C CA . ILE A 1 272 ? 4.374 -7.711 6.414 1.00 97.44 272 ILE A CA 1
ATOM 2186 C C . ILE A 1 272 ? 5.634 -7.379 5.616 1.00 97.44 272 ILE A C 1
ATOM 2188 O O . ILE A 1 272 ? 5.970 -6.207 5.438 1.00 97.44 272 ILE A O 1
ATOM 2192 N N . ASN A 1 273 ? 6.306 -8.436 5.153 1.00 94.44 273 ASN A N 1
ATOM 2193 C CA . ASN A 1 273 ? 7.670 -8.470 4.618 1.00 94.44 273 ASN A CA 1
ATOM 2194 C C . ASN A 1 273 ? 8.742 -8.068 5.643 1.00 94.44 273 ASN A C 1
ATOM 2196 O O . ASN A 1 273 ? 8.447 -7.585 6.732 1.00 94.44 273 ASN A O 1
ATOM 2200 N N . ALA A 1 274 ? 10.009 -8.344 5.324 1.00 89.88 274 ALA A N 1
ATOM 2201 C CA . ALA A 1 274 ? 11.125 -8.154 6.257 1.00 89.88 274 ALA A CA 1
ATOM 2202 C C . ALA A 1 274 ? 12.171 -7.135 5.778 1.00 89.88 274 ALA A C 1
ATOM 2204 O O . ALA A 1 274 ? 13.147 -6.895 6.487 1.00 89.88 274 ALA A O 1
ATOM 2205 N N . GLY A 1 275 ? 11.993 -6.535 4.597 1.00 88.50 275 GLY A N 1
ATOM 2206 C CA . GLY A 1 275 ? 13.002 -5.674 3.975 1.00 88.50 275 GLY A CA 1
ATOM 2207 C C . GLY A 1 275 ? 14.252 -6.429 3.507 1.00 88.50 275 GLY A C 1
ATOM 2208 O O . GLY A 1 275 ? 14.291 -7.658 3.543 1.00 88.50 275 GLY A O 1
ATOM 2209 N N . THR A 1 276 ? 15.289 -5.694 3.091 1.00 85.00 276 THR A N 1
ATOM 2210 C CA . THR A 1 276 ? 16.585 -6.278 2.699 1.00 85.00 276 THR A CA 1
ATOM 2211 C C . THR A 1 276 ? 17.576 -6.306 3.863 1.00 85.00 276 THR A C 1
ATOM 2213 O O . THR A 1 276 ? 17.459 -5.534 4.819 1.00 85.00 276 THR A O 1
ATOM 2216 N N . SER A 1 277 ? 18.602 -7.156 3.782 1.00 84.25 277 SER A N 1
ATOM 2217 C CA . SER A 1 277 ? 19.664 -7.232 4.799 1.00 84.25 277 SER A CA 1
ATOM 2218 C C . SER A 1 277 ? 20.405 -5.918 5.040 1.00 84.25 277 SER A C 1
ATOM 2220 O O . SER A 1 277 ? 20.885 -5.685 6.149 1.00 84.25 277 SER A O 1
ATOM 2222 N N . ARG A 1 278 ? 20.465 -5.037 4.035 1.00 85.00 278 ARG A N 1
ATOM 2223 C CA . ARG A 1 278 ? 21.063 -3.699 4.158 1.00 85.00 278 ARG A CA 1
ATOM 2224 C C . ARG A 1 278 ? 20.167 -2.744 4.949 1.00 85.00 278 ARG A C 1
ATOM 2226 O O . ARG A 1 278 ? 20.671 -1.903 5.688 1.00 85.00 278 ARG A O 1
ATOM 2233 N N . ASP A 1 279 ? 18.855 -2.928 4.843 1.00 87.94 279 ASP A N 1
ATOM 2234 C CA . ASP A 1 279 ? 17.848 -2.025 5.407 1.00 87.94 279 ASP A CA 1
ATOM 2235 C C . ASP A 1 279 ? 17.434 -2.400 6.834 1.00 87.94 279 ASP A C 1
ATOM 2237 O O . ASP A 1 279 ? 16.852 -1.582 7.548 1.00 87.94 279 ASP A O 1
ATOM 2241 N N . TYR A 1 280 ? 17.754 -3.621 7.282 1.00 89.00 280 TYR A N 1
ATOM 2242 C CA . TYR A 1 280 ? 17.257 -4.183 8.542 1.00 89.00 280 TYR A CA 1
ATOM 2243 C C . TYR A 1 280 ? 17.482 -3.278 9.759 1.00 89.00 280 TYR A C 1
ATOM 2245 O O . TYR A 1 280 ? 16.595 -3.149 10.601 1.00 89.00 280 TYR A O 1
ATOM 2253 N N . ALA A 1 281 ? 18.642 -2.621 9.850 1.00 90.62 281 ALA A N 1
ATOM 2254 C CA . ALA A 1 281 ? 18.947 -1.721 10.959 1.00 90.62 281 ALA A CA 1
ATOM 2255 C C . ALA A 1 281 ? 17.977 -0.528 11.024 1.00 90.62 281 ALA A C 1
ATOM 2257 O O . ALA A 1 281 ? 17.496 -0.194 12.104 1.00 90.62 281 ALA A O 1
ATOM 2258 N N . GLN A 1 282 ? 17.649 0.075 9.878 1.00 92.19 282 GLN A N 1
ATOM 2259 C CA . GLN A 1 282 ? 16.704 1.192 9.814 1.00 92.19 282 GLN A CA 1
ATOM 2260 C C . GLN A 1 282 ? 15.271 0.719 10.064 1.00 92.19 282 GLN A C 1
ATOM 2262 O O . GLN A 1 282 ? 14.565 1.316 10.871 1.00 92.19 282 GLN A O 1
ATOM 2267 N N . ILE A 1 283 ? 14.866 -0.398 9.450 1.00 93.19 283 ILE A N 1
ATOM 2268 C CA . ILE A 1 283 ? 13.543 -1.006 9.666 1.00 93.19 283 ILE A CA 1
ATOM 2269 C C . ILE A 1 283 ? 13.332 -1.298 11.156 1.00 93.19 283 ILE A C 1
ATOM 2271 O O . ILE A 1 283 ? 12.283 -0.984 11.718 1.00 93.19 283 ILE A O 1
ATOM 2275 N N . ARG A 1 284 ? 14.350 -1.853 11.822 1.00 92.94 284 ARG A N 1
ATOM 2276 C CA . ARG A 1 284 ? 14.327 -2.109 13.262 1.00 92.94 284 ARG A CA 1
ATOM 2277 C C . ARG A 1 284 ? 14.117 -0.826 14.066 1.00 92.94 284 ARG A C 1
ATOM 2279 O O . ARG A 1 284 ? 13.245 -0.824 14.927 1.00 92.94 284 ARG A O 1
ATOM 2286 N N . ILE A 1 285 ? 14.867 0.241 13.779 1.00 93.81 285 ILE A N 1
ATOM 2287 C CA . ILE A 1 285 ? 14.717 1.538 14.463 1.00 93.81 285 ILE A CA 1
ATOM 2288 C C . ILE A 1 285 ? 13.281 2.058 14.320 1.00 93.81 285 ILE A C 1
ATOM 2290 O O . ILE A 1 285 ? 12.658 2.404 15.322 1.00 93.81 285 ILE A O 1
ATOM 2294 N N . LYS A 1 286 ? 12.723 2.021 13.103 1.00 96.06 286 LYS A N 1
ATOM 2295 C CA . LYS A 1 286 ? 11.343 2.453 12.835 1.00 96.06 286 LYS A CA 1
ATOM 2296 C C . LYS A 1 286 ? 10.308 1.648 13.616 1.00 96.06 286 LYS A C 1
ATOM 2298 O O . LYS A 1 286 ? 9.365 2.208 14.167 1.00 96.06 286 LYS A O 1
ATOM 2303 N N . ILE A 1 287 ? 10.488 0.330 13.704 1.00 95.00 287 ILE A N 1
ATOM 2304 C CA . ILE A 1 287 ? 9.615 -0.536 14.506 1.00 95.00 287 ILE A CA 1
ATOM 2305 C C . ILE A 1 287 ? 9.742 -0.206 15.999 1.00 95.00 287 ILE A C 1
ATOM 2307 O O . ILE A 1 287 ? 8.732 -0.152 16.698 1.00 95.00 287 ILE A O 1
ATOM 2311 N N . GLU A 1 288 ? 10.959 0.005 16.504 1.00 93.75 288 GLU A N 1
ATOM 2312 C CA . GLU A 1 288 ? 11.210 0.320 17.916 1.00 93.75 288 GLU A CA 1
ATOM 2313 C C . GLU A 1 288 ? 10.647 1.689 18.315 1.00 93.75 288 GLU A C 1
ATOM 2315 O O . GLU A 1 288 ? 10.166 1.833 19.436 1.00 93.75 288 GLU A O 1
ATOM 2320 N N . GLN A 1 289 ? 10.591 2.660 17.402 1.00 94.56 289 GLN A N 1
ATOM 2321 C CA . GLN A 1 289 ? 9.897 3.932 17.637 1.00 94.56 289 GLN A CA 1
ATOM 2322 C C . GLN A 1 289 ? 8.383 3.754 17.849 1.00 94.56 289 GLN A C 1
ATOM 2324 O O . GLN A 1 289 ? 7.789 4.509 18.615 1.00 94.56 289 GLN A O 1
ATOM 2329 N N . ILE A 1 290 ? 7.763 2.742 17.228 1.00 95.56 290 ILE A N 1
ATOM 2330 C CA . ILE A 1 290 ? 6.320 2.464 17.354 1.00 95.56 290 ILE A CA 1
ATOM 2331 C C . ILE A 1 290 ? 6.029 1.538 18.547 1.00 95.56 290 ILE A C 1
ATOM 2333 O O . ILE A 1 290 ? 5.126 1.791 19.343 1.00 95.56 290 ILE A O 1
ATOM 2337 N N . LEU A 1 291 ? 6.768 0.431 18.668 1.00 92.56 291 LEU A N 1
ATOM 2338 C CA . LEU A 1 291 ? 6.488 -0.647 19.627 1.00 92.56 291 LEU A CA 1
ATOM 2339 C C . LEU A 1 291 ? 7.398 -0.638 20.858 1.00 92.56 291 LEU A C 1
ATOM 2341 O O . LEU A 1 291 ? 7.245 -1.502 21.712 1.00 92.56 291 LEU A O 1
ATOM 2345 N N . SER A 1 292 ? 8.362 0.277 20.972 1.00 90.00 292 SER A N 1
ATOM 2346 C CA . SER A 1 292 ? 9.474 0.248 21.948 1.00 90.00 292 SER A CA 1
ATOM 2347 C C . SER A 1 292 ? 10.472 -0.909 21.770 1.00 90.00 292 SER A C 1
ATOM 2349 O O . SER A 1 292 ? 11.659 -0.729 22.024 1.00 90.00 292 SER A O 1
ATOM 2351 N N . THR A 1 293 ? 10.035 -2.100 21.342 1.00 89.94 293 THR A N 1
ATOM 2352 C CA . THR A 1 293 ? 10.913 -3.242 21.026 1.00 89.94 293 THR A CA 1
ATOM 2353 C C . THR A 1 293 ? 10.334 -4.139 19.927 1.00 89.94 293 THR A C 1
ATOM 2355 O O . THR A 1 293 ? 9.126 -4.382 19.861 1.00 89.94 293 THR A O 1
ATOM 2358 N N . VAL A 1 294 ? 11.211 -4.704 19.091 1.00 87.88 294 VAL A N 1
ATOM 2359 C CA . VAL A 1 294 ? 10.857 -5.683 18.044 1.00 87.88 294 VAL A CA 1
ATOM 2360 C C . VAL A 1 294 ? 10.347 -7.023 18.593 1.00 87.88 294 VAL A C 1
ATOM 2362 O O . VAL A 1 294 ? 9.690 -7.781 17.875 1.00 87.88 294 VAL A O 1
ATOM 2365 N N . GLU A 1 295 ? 10.608 -7.328 19.868 1.00 91.88 295 GLU A N 1
ATOM 2366 C CA . GLU A 1 295 ? 10.160 -8.566 20.528 1.00 91.88 295 GLU A CA 1
ATOM 2367 C C . GLU A 1 295 ? 8.635 -8.657 20.696 1.00 91.88 295 GLU A C 1
ATOM 2369 O O . GLU A 1 295 ? 8.078 -9.736 20.918 1.00 91.88 295 GLU A O 1
ATOM 2374 N N . ILE A 1 296 ? 7.935 -7.525 20.591 1.00 93.62 296 ILE A N 1
ATOM 2375 C CA . ILE A 1 296 ? 6.479 -7.475 20.741 1.00 93.62 296 ILE A CA 1
ATOM 2376 C C . ILE A 1 296 ? 5.765 -8.013 19.493 1.00 93.62 296 ILE A C 1
ATOM 2378 O O . ILE A 1 296 ? 4.640 -8.511 19.620 1.00 93.62 296 ILE A O 1
ATOM 2382 N N . ILE A 1 297 ? 6.417 -7.981 18.322 1.00 96.12 297 ILE A N 1
ATOM 2383 C CA . ILE A 1 297 ? 5.860 -8.509 17.070 1.00 96.12 297 ILE A CA 1
ATOM 2384 C C . ILE A 1 297 ? 5.480 -9.979 17.263 1.00 96.12 297 ILE A C 1
ATOM 2386 O O . ILE A 1 297 ? 6.284 -10.798 17.716 1.00 96.12 297 ILE A O 1
ATOM 2390 N N . LYS A 1 298 ? 4.231 -10.313 16.927 1.00 96.38 298 LYS A N 1
ATOM 2391 C CA . LYS A 1 298 ? 3.681 -11.664 17.102 1.00 96.38 298 LYS A CA 1
ATOM 2392 C C . LYS A 1 298 ? 3.882 -12.521 15.866 1.00 96.38 298 LYS A C 1
ATOM 2394 O O . LYS A 1 298 ? 4.231 -13.694 15.986 1.00 96.38 298 LYS A O 1
ATOM 2399 N N . ALA A 1 299 ? 3.679 -11.932 14.693 1.00 97.12 299 ALA A N 1
ATOM 2400 C CA . ALA A 1 299 ? 3.782 -12.638 13.431 1.00 97.12 299 ALA A CA 1
ATOM 2401 C C . ALA A 1 299 ? 4.463 -11.795 12.352 1.00 97.12 299 ALA A C 1
ATOM 2403 O O . ALA A 1 299 ? 4.405 -10.567 12.379 1.00 97.12 299 ALA A O 1
ATOM 2404 N N . LEU A 1 300 ? 5.081 -12.484 11.400 1.00 97.25 300 LEU A N 1
ATOM 2405 C CA . LEU A 1 300 ? 5.610 -11.923 10.164 1.00 97.25 300 LEU A CA 1
ATOM 2406 C C . LEU A 1 300 ? 4.953 -12.646 8.987 1.00 97.25 300 LEU A C 1
ATOM 2408 O O . LEU A 1 300 ? 5.183 -13.842 8.822 1.00 97.25 300 LEU A O 1
ATOM 2412 N N . PHE A 1 301 ? 4.184 -11.941 8.162 1.00 97.69 301 PHE A N 1
ATOM 2413 C CA . PHE A 1 301 ? 3.827 -12.424 6.832 1.00 97.69 301 PHE A CA 1
ATOM 2414 C C . PHE A 1 301 ? 4.992 -12.187 5.880 1.00 97.69 301 PHE A C 1
ATOM 2416 O O . PHE A 1 301 ? 5.394 -11.048 5.667 1.00 97.69 301 PHE A O 1
ATOM 2423 N N . LEU A 1 302 ? 5.519 -13.259 5.299 1.00 95.94 302 LEU A N 1
ATOM 2424 C CA . LEU A 1 302 ? 6.548 -13.173 4.268 1.00 95.94 302 LEU A CA 1
ATOM 2425 C C . LEU A 1 302 ? 5.910 -13.489 2.912 1.00 95.94 302 LEU A C 1
ATOM 2427 O O . LEU A 1 302 ? 5.547 -14.645 2.668 1.00 95.94 302 LEU A O 1
ATOM 2431 N N . LEU A 1 303 ? 5.741 -12.458 2.076 1.00 93.94 303 LEU A N 1
ATOM 2432 C CA . LEU A 1 303 ? 5.056 -12.559 0.780 1.00 93.94 303 LEU A CA 1
ATOM 2433 C C . LEU A 1 303 ? 6.013 -12.863 -0.386 1.00 93.94 303 LEU A C 1
ATOM 2435 O O . LEU A 1 303 ? 5.566 -13.398 -1.403 1.00 93.94 303 LEU A O 1
ATOM 2439 N N . GLY A 1 304 ? 7.296 -12.511 -0.253 1.00 79.75 304 GLY A N 1
ATOM 2440 C CA . GLY A 1 304 ? 8.354 -12.776 -1.232 1.00 79.75 304 GLY A CA 1
ATOM 2441 C C . GLY A 1 304 ? 9.232 -13.981 -0.876 1.00 79.75 304 GLY A C 1
ATOM 2442 O O . GLY A 1 304 ? 9.209 -14.473 0.253 1.00 79.75 304 GLY A O 1
ATOM 2443 N N . SER A 1 305 ? 10.013 -14.457 -1.850 1.00 75.31 305 SER A N 1
ATOM 2444 C CA . SER A 1 305 ? 11.020 -15.521 -1.675 1.00 75.31 305 SER A CA 1
ATOM 2445 C C . SER A 1 305 ? 12.458 -15.053 -1.952 1.00 75.31 305 SER A C 1
ATOM 2447 O O . SER A 1 305 ? 13.372 -15.851 -2.166 1.00 75.31 305 SER A O 1
ATOM 2449 N N . GLY A 1 306 ? 12.694 -13.736 -1.950 1.00 77.19 306 GLY A N 1
ATOM 2450 C CA . GLY A 1 306 ? 14.003 -13.173 -2.265 1.00 77.19 306 GLY A CA 1
ATOM 2451 C C . GLY A 1 306 ? 15.075 -13.541 -1.223 1.00 77.19 306 GLY A C 1
ATOM 2452 O O . GLY A 1 306 ? 14.818 -13.476 -0.016 1.00 77.19 306 GLY A O 1
ATOM 2453 N N . PRO A 1 307 ? 16.325 -13.839 -1.638 1.00 73.25 307 PRO A N 1
ATOM 2454 C CA . PRO A 1 307 ? 17.402 -14.202 -0.711 1.00 73.25 307 PRO A CA 1
ATOM 2455 C C . PRO A 1 307 ? 17.691 -13.103 0.325 1.00 73.25 307 PRO A C 1
ATOM 2457 O O . PRO A 1 307 ? 18.053 -13.397 1.466 1.00 73.25 307 PRO A O 1
ATOM 2460 N N . TYR A 1 308 ? 17.490 -11.835 -0.047 1.00 74.75 308 TYR A N 1
ATOM 2461 C CA . TYR A 1 308 ? 17.668 -10.693 0.851 1.00 74.75 308 TYR A CA 1
ATOM 2462 C C . TYR A 1 308 ? 16.593 -10.609 1.942 1.00 74.75 308 TYR A C 1
ATOM 2464 O O . TYR A 1 308 ? 16.910 -10.198 3.057 1.00 74.75 308 TYR A O 1
ATOM 2472 N N . GLU A 1 309 ? 15.359 -11.029 1.655 1.00 79.88 309 GLU A N 1
ATOM 2473 C CA . GLU A 1 309 ? 14.267 -11.049 2.636 1.00 79.88 309 GLU A CA 1
ATOM 2474 C C . GLU A 1 309 ? 14.480 -12.172 3.657 1.00 79.88 309 GLU A C 1
ATOM 2476 O O . GLU A 1 309 ? 14.345 -11.968 4.866 1.00 79.88 309 GLU A O 1
ATOM 2481 N N . HIS A 1 310 ? 14.906 -13.351 3.191 1.00 85.56 310 HIS A N 1
ATOM 2482 C CA . HIS A 1 310 ? 15.177 -14.508 4.048 1.00 85.56 310 HIS A CA 1
ATOM 2483 C C . HIS A 1 310 ? 16.263 -14.242 5.101 1.00 85.56 310 HIS A C 1
ATOM 2485 O O . HIS A 1 310 ? 16.140 -14.687 6.247 1.00 85.56 310 HIS A O 1
ATOM 2491 N N . ALA A 1 311 ? 17.307 -13.486 4.746 1.00 83.00 311 ALA A N 1
ATOM 2492 C CA . ALA A 1 311 ? 18.369 -13.111 5.679 1.00 83.00 311 ALA A CA 1
ATOM 2493 C C . ALA A 1 311 ? 17.832 -12.316 6.887 1.00 83.00 311 ALA A C 1
ATOM 2495 O O . ALA A 1 311 ? 18.268 -12.524 8.025 1.00 83.00 311 ALA A O 1
ATOM 2496 N N . ASN A 1 312 ? 16.839 -11.453 6.667 1.00 87.00 312 ASN A N 1
ATOM 2497 C CA . ASN A 1 312 ? 16.217 -10.686 7.745 1.00 87.00 312 ASN A CA 1
ATOM 2498 C C . ASN A 1 312 ? 15.313 -11.537 8.619 1.00 87.00 312 ASN A C 1
ATOM 2500 O O . ASN A 1 312 ? 15.312 -11.355 9.835 1.00 87.00 312 ASN A O 1
ATOM 2504 N N . VAL A 1 313 ? 14.607 -12.509 8.039 1.00 90.62 313 VAL A N 1
ATOM 2505 C CA . VAL A 1 313 ? 13.796 -13.458 8.814 1.00 90.62 313 VAL A CA 1
ATOM 2506 C C . VAL A 1 313 ? 14.644 -14.172 9.865 1.00 90.62 313 VAL A C 1
ATOM 2508 O O . VAL A 1 313 ? 14.238 -14.249 11.025 1.00 90.62 313 VAL A O 1
ATOM 2511 N N . LEU A 1 314 ? 15.844 -14.634 9.502 1.00 88.56 314 LEU A N 1
ATOM 2512 C CA . LEU A 1 314 ? 16.772 -15.258 10.451 1.00 88.56 314 LEU A CA 1
ATOM 2513 C C . LEU A 1 314 ? 17.149 -14.303 11.592 1.00 88.56 314 LEU A C 1
ATOM 2515 O O . LEU A 1 314 ? 17.010 -14.667 12.761 1.00 88.56 314 LEU A O 1
ATOM 2519 N N . SER A 1 315 ? 17.554 -13.074 11.261 1.00 88.50 315 SER A N 1
ATOM 2520 C CA . SER A 1 315 ? 17.905 -12.042 12.249 1.00 88.50 315 SER A CA 1
ATOM 2521 C C . SER A 1 315 ? 16.735 -11.718 13.187 1.00 88.50 315 SER A C 1
ATOM 2523 O O . SER A 1 315 ? 16.900 -11.626 14.404 1.00 88.50 315 SER A O 1
ATOM 2525 N N . MET A 1 316 ? 15.518 -11.611 12.650 1.00 90.69 316 MET A N 1
ATOM 2526 C CA . MET A 1 316 ? 14.311 -11.362 13.439 1.00 90.69 316 MET A CA 1
ATOM 2527 C C . MET A 1 316 ? 13.964 -12.526 14.367 1.00 90.69 316 MET A C 1
ATOM 2529 O O . MET A 1 316 ? 13.609 -12.299 15.520 1.00 90.69 316 MET A O 1
ATOM 2533 N N . LEU A 1 317 ? 14.081 -13.770 13.899 1.00 92.06 317 LEU A N 1
ATOM 2534 C CA . LEU A 1 317 ? 13.801 -14.959 14.708 1.00 92.06 317 LEU A CA 1
ATOM 2535 C C . LEU A 1 317 ? 14.803 -15.156 15.851 1.00 92.06 317 LEU A C 1
ATOM 2537 O O . LEU A 1 317 ? 14.425 -15.727 16.879 1.00 92.06 317 LEU A O 1
ATOM 2541 N N . GLN A 1 318 ? 16.051 -14.710 15.664 1.00 88.94 318 GLN A N 1
ATOM 2542 C CA . GLN A 1 318 ? 17.084 -14.687 16.702 1.00 88.94 318 GLN A CA 1
ATOM 2543 C C . GLN A 1 318 ? 16.767 -13.646 17.781 1.00 88.94 318 GLN A C 1
ATOM 2545 O O . GLN A 1 318 ? 16.837 -13.961 18.966 1.00 88.94 318 GLN A O 1
ATOM 2550 N N . ASN A 1 319 ? 16.363 -12.440 17.371 1.00 88.12 319 ASN A N 1
ATOM 2551 C CA . ASN A 1 319 ? 16.036 -11.347 18.290 1.00 88.12 319 ASN A CA 1
ATOM 2552 C C . ASN A 1 319 ? 14.656 -11.504 18.949 1.00 88.12 319 ASN A C 1
ATOM 2554 O O . ASN A 1 319 ? 14.427 -10.965 20.022 1.00 88.12 319 ASN A O 1
ATOM 2558 N N . ASN A 1 320 ? 13.734 -12.248 18.333 1.00 92.69 320 ASN A N 1
ATOM 2559 C CA . ASN A 1 320 ? 12.392 -12.487 18.854 1.00 92.69 320 ASN A CA 1
ATOM 2560 C C . ASN A 1 320 ? 12.061 -13.995 18.834 1.00 92.69 320 ASN A C 1
ATOM 2562 O O . ASN A 1 320 ? 11.543 -14.525 17.842 1.00 92.69 320 ASN A O 1
ATOM 2566 N N . PRO A 1 321 ? 12.296 -14.712 19.950 1.00 88.62 321 PRO A N 1
ATOM 2567 C CA . PRO A 1 321 ? 12.000 -16.141 20.064 1.00 88.62 321 PRO A CA 1
ATOM 2568 C C . PRO A 1 321 ? 10.509 -16.496 19.954 1.00 88.62 321 PRO A C 1
ATOM 2570 O O . PRO A 1 321 ? 10.178 -17.656 19.709 1.00 88.62 321 PRO A O 1
ATOM 2573 N N . LYS A 1 322 ? 9.608 -15.522 20.141 1.00 91.56 322 LYS A N 1
ATOM 2574 C CA . LYS A 1 322 ? 8.148 -15.708 20.080 1.00 91.56 322 LYS A CA 1
ATOM 2575 C C . LYS A 1 322 ? 7.561 -15.392 18.703 1.00 91.56 322 LYS A C 1
ATOM 2577 O O . LYS A 1 322 ? 6.393 -15.696 18.479 1.00 91.56 322 LYS A O 1
ATOM 2582 N N . LEU A 1 323 ? 8.352 -14.819 17.795 1.00 95.56 323 LEU A N 1
ATOM 2583 C CA . LEU A 1 323 ? 7.924 -14.509 16.436 1.00 95.56 323 LEU A CA 1
ATOM 2584 C C . LEU A 1 323 ? 7.551 -15.790 15.686 1.00 95.56 323 LEU A C 1
ATOM 2586 O O . LEU A 1 323 ? 8.331 -16.753 15.664 1.00 95.56 323 LEU A O 1
ATOM 2590 N N . GLN A 1 324 ? 6.387 -15.760 15.040 1.00 95.12 324 GLN A N 1
ATOM 2591 C CA . GLN A 1 324 ? 5.931 -16.789 14.115 1.00 95.12 324 GLN A CA 1
ATOM 2592 C C . GLN A 1 324 ? 5.971 -16.257 12.677 1.00 95.12 324 GLN A C 1
ATOM 2594 O O . GLN A 1 324 ? 5.390 -15.216 12.379 1.00 95.12 324 GLN A O 1
ATOM 2599 N N . VAL A 1 325 ? 6.638 -16.970 11.772 1.00 97.19 325 VAL A N 1
ATOM 2600 C CA . VAL A 1 325 ? 6.637 -16.622 10.341 1.00 97.19 325 VAL A CA 1
ATOM 2601 C C . VAL A 1 325 ? 5.430 -17.278 9.690 1.00 97.19 325 VAL A C 1
ATOM 2603 O O . VAL A 1 325 ? 5.204 -18.464 9.899 1.00 97.19 325 VAL A O 1
ATOM 2606 N N . ILE A 1 326 ? 4.657 -16.534 8.909 1.00 97.94 326 ILE A N 1
ATOM 2607 C CA . ILE A 1 326 ? 3.498 -17.024 8.168 1.00 97.94 326 ILE A CA 1
ATOM 2608 C C . ILE A 1 326 ? 3.784 -16.871 6.676 1.00 97.94 326 ILE A C 1
ATOM 2610 O O . ILE A 1 326 ? 3.992 -15.761 6.188 1.00 97.94 326 ILE A O 1
ATOM 2614 N N . THR A 1 327 ? 3.837 -17.983 5.948 1.00 97.31 327 THR A N 1
ATOM 2615 C CA . THR A 1 327 ? 4.145 -17.977 4.509 1.00 97.31 327 THR A CA 1
ATOM 2616 C C . THR A 1 327 ? 3.670 -19.264 3.827 1.00 97.31 327 THR A C 1
ATOM 2618 O O . THR A 1 327 ? 3.117 -20.147 4.484 1.00 97.31 327 THR A O 1
ATOM 2621 N N . SER A 1 328 ? 3.844 -19.376 2.512 1.00 96.31 328 SER A N 1
ATOM 2622 C CA . SER A 1 328 ? 3.483 -20.572 1.746 1.00 96.31 328 SER A CA 1
ATOM 2623 C C . SER A 1 328 ? 4.487 -21.704 1.912 1.00 96.31 328 SER A C 1
ATOM 2625 O O . SER A 1 328 ? 5.646 -21.504 2.284 1.00 96.31 328 SER A O 1
ATOM 2627 N N . LEU A 1 329 ? 4.066 -22.925 1.584 1.00 95.56 329 LEU A N 1
ATOM 2628 C CA . LEU A 1 329 ? 4.931 -24.102 1.664 1.00 95.56 329 LEU A CA 1
ATOM 2629 C C . LEU A 1 329 ? 6.189 -23.979 0.790 1.00 95.56 329 LEU A C 1
ATOM 2631 O O . LEU A 1 329 ? 7.217 -24.564 1.130 1.00 95.56 329 LEU A O 1
ATOM 2635 N N . SER A 1 330 ? 6.120 -23.257 -0.334 1.00 92.75 330 SER A N 1
ATOM 2636 C CA . SER A 1 330 ? 7.288 -23.057 -1.202 1.00 92.75 330 SER A CA 1
ATOM 2637 C C . SER A 1 330 ? 8.361 -22.245 -0.478 1.00 92.75 330 SER A C 1
ATOM 2639 O O . SER A 1 330 ? 9.473 -22.734 -0.297 1.00 92.75 330 SER A O 1
ATOM 2641 N N . VAL A 1 331 ? 7.985 -21.072 0.035 1.00 92.56 331 VAL A N 1
ATOM 2642 C CA . VAL A 1 331 ? 8.888 -20.159 0.749 1.00 92.56 331 VAL A CA 1
ATOM 2643 C C . VAL A 1 331 ? 9.369 -20.781 2.063 1.00 92.56 331 VAL A C 1
ATOM 2645 O O . VAL A 1 331 ? 10.543 -20.703 2.414 1.00 92.56 331 VAL A O 1
ATOM 2648 N N . ALA A 1 332 ? 8.492 -21.501 2.769 1.00 95.06 332 ALA A N 1
ATOM 2649 C CA . ALA A 1 332 ? 8.851 -22.203 3.998 1.00 95.06 332 ALA A CA 1
ATOM 2650 C C . ALA A 1 332 ? 9.973 -23.233 3.790 1.00 95.06 332 ALA A C 1
ATOM 2652 O O . ALA A 1 332 ? 10.840 -23.385 4.651 1.00 95.06 332 ALA A O 1
ATOM 2653 N N . LYS A 1 333 ? 9.981 -23.938 2.650 1.00 93.62 333 LYS A N 1
ATOM 2654 C CA . LYS A 1 333 ? 11.048 -24.897 2.325 1.00 93.62 333 LYS A CA 1
ATOM 2655 C C . LYS A 1 333 ? 12.387 -24.204 2.102 1.00 93.62 333 LYS A C 1
ATOM 2657 O O . LYS A 1 333 ? 13.400 -24.735 2.550 1.00 93.62 333 LYS A O 1
ATOM 2662 N N . GLU A 1 334 ? 12.386 -23.045 1.456 1.00 91.62 334 GLU A N 1
ATOM 2663 C CA . GLU A 1 334 ? 13.590 -22.240 1.226 1.00 91.62 334 GLU A CA 1
ATOM 2664 C C . GLU A 1 334 ? 14.141 -21.689 2.547 1.00 91.62 334 GLU A C 1
ATOM 2666 O O . GLU A 1 334 ? 15.314 -21.886 2.859 1.00 91.62 334 GLU A O 1
ATOM 2671 N N . LEU A 1 335 ? 13.278 -21.129 3.400 1.00 92.44 335 LEU A N 1
ATOM 2672 C CA . LEU A 1 335 ? 13.650 -20.713 4.757 1.00 92.44 335 LEU A CA 1
ATOM 2673 C C . LEU A 1 335 ? 14.226 -21.872 5.581 1.00 92.44 335 LEU A C 1
ATOM 2675 O O . LEU A 1 335 ? 15.226 -21.705 6.282 1.00 92.44 335 LEU A O 1
ATOM 2679 N N . ASN A 1 336 ? 13.627 -23.060 5.485 1.00 94.25 336 ASN A N 1
ATOM 2680 C CA . ASN A 1 336 ? 14.117 -24.240 6.191 1.00 94.25 336 ASN A CA 1
ATOM 2681 C C . ASN A 1 336 ? 15.492 -24.701 5.686 1.00 94.25 336 ASN A C 1
ATOM 2683 O O . ASN A 1 336 ? 16.325 -25.112 6.491 1.00 94.25 336 ASN A O 1
ATOM 2687 N N . GLN A 1 337 ? 15.770 -24.590 4.384 1.00 91.62 337 GLN A N 1
ATOM 2688 C CA . GLN A 1 337 ? 17.111 -24.840 3.837 1.00 91.62 337 GLN A CA 1
ATOM 2689 C C . GLN A 1 337 ? 18.149 -23.834 4.354 1.00 91.62 337 GLN A C 1
ATOM 2691 O O . GLN A 1 337 ? 19.310 -24.196 4.527 1.00 91.62 337 GLN A O 1
ATOM 2696 N N . LEU A 1 338 ? 17.724 -22.608 4.667 1.00 90.19 338 LEU A N 1
ATOM 2697 C CA . LEU A 1 338 ? 18.552 -21.571 5.291 1.00 90.19 338 LEU A CA 1
ATOM 2698 C C . LEU A 1 338 ? 18.647 -21.697 6.824 1.00 90.19 338 LEU A C 1
ATOM 2700 O O . LEU A 1 338 ? 19.241 -20.843 7.480 1.00 90.19 338 LEU A O 1
ATOM 2704 N N . GLY A 1 339 ? 18.092 -22.764 7.408 1.00 90.69 339 GLY A N 1
ATOM 2705 C CA . GLY A 1 339 ? 18.215 -23.075 8.832 1.00 90.69 339 GLY A CA 1
ATOM 2706 C C . GLY A 1 339 ? 17.078 -22.560 9.716 1.00 90.69 339 GLY A C 1
ATOM 2707 O O . GLY A 1 339 ? 17.174 -22.680 10.938 1.00 90.69 339 GLY A O 1
ATOM 2708 N N . VAL A 1 340 ? 15.990 -22.023 9.150 1.00 92.00 340 VAL A N 1
ATOM 2709 C CA . VAL A 1 340 ? 14.784 -21.689 9.925 1.00 92.00 340 VAL A CA 1
ATOM 2710 C C . VAL A 1 340 ? 14.025 -22.973 10.280 1.00 92.00 340 VAL A C 1
ATOM 2712 O O . VAL A 1 340 ? 13.540 -23.658 9.382 1.00 92.00 340 VAL A O 1
ATOM 2715 N N . PRO A 1 341 ? 13.830 -23.313 11.566 1.00 92.19 341 PRO A N 1
ATOM 2716 C CA . PRO A 1 341 ? 13.083 -24.513 11.922 1.00 92.19 341 PRO A CA 1
ATOM 2717 C C . PRO A 1 341 ? 11.621 -24.413 11.471 1.00 92.19 341 PRO A C 1
ATOM 2719 O O . PRO A 1 341 ? 10.950 -23.430 11.785 1.00 92.19 341 PRO A O 1
ATOM 2722 N N . MET A 1 342 ? 11.081 -25.463 10.840 1.00 93.88 342 MET A N 1
ATOM 2723 C CA . MET A 1 342 ? 9.663 -25.511 10.436 1.00 93.88 342 MET A CA 1
ATOM 2724 C C . MET A 1 342 ? 8.683 -25.255 11.593 1.00 93.88 342 MET A C 1
ATOM 2726 O O . MET A 1 342 ? 7.594 -24.748 11.362 1.00 93.88 342 MET A O 1
ATOM 2730 N N . SER A 1 343 ? 9.057 -25.541 12.846 1.00 93.31 343 SER A N 1
ATOM 2731 C CA . SER A 1 343 ? 8.241 -25.226 14.032 1.00 93.31 343 SER A CA 1
ATOM 2732 C C . SER A 1 343 ? 8.047 -23.723 14.275 1.00 93.31 343 SER A C 1
ATOM 2734 O O . SER A 1 343 ? 7.127 -23.332 14.991 1.00 93.31 343 SER A O 1
ATOM 2736 N N . ARG A 1 344 ? 8.897 -22.875 13.683 1.00 94.12 344 ARG A N 1
ATOM 2737 C CA . ARG A 1 344 ? 8.787 -21.408 13.703 1.00 94.12 344 ARG A CA 1
ATOM 2738 C C . ARG A 1 344 ? 7.965 -20.862 12.532 1.00 94.12 344 ARG A C 1
ATOM 2740 O O . ARG A 1 344 ? 7.713 -19.658 12.492 1.00 94.12 344 ARG A O 1
ATOM 2747 N N . ILE A 1 345 ? 7.543 -21.725 11.604 1.00 96.50 345 ILE A N 1
ATOM 2748 C CA . ILE A 1 345 ? 6.811 -21.354 10.394 1.00 96.50 345 ILE A CA 1
ATOM 2749 C C . ILE A 1 345 ? 5.389 -21.915 10.459 1.00 96.50 345 ILE A C 1
ATOM 2751 O O . ILE A 1 345 ? 5.164 -23.107 10.663 1.00 96.50 345 ILE A O 1
ATOM 2755 N N . ARG A 1 346 ? 4.406 -21.050 10.240 1.00 97.38 346 ARG A N 1
ATOM 2756 C CA . ARG A 1 346 ? 3.012 -21.404 10.012 1.00 97.38 346 ARG A CA 1
ATOM 2757 C C . ARG A 1 346 ? 2.723 -21.311 8.522 1.00 97.38 346 ARG A C 1
ATOM 2759 O O . ARG A 1 346 ? 2.872 -20.255 7.919 1.00 97.38 346 ARG A O 1
ATOM 2766 N N . LEU A 1 347 ? 2.297 -22.419 7.937 1.00 97.94 347 LEU A N 1
ATOM 2767 C CA . LEU A 1 347 ? 1.916 -22.451 6.531 1.00 97.94 347 LEU A CA 1
ATOM 2768 C C . LEU A 1 347 ? 0.572 -21.751 6.329 1.00 97.94 347 LEU A C 1
ATOM 2770 O O . LEU A 1 347 ? -0.358 -21.992 7.098 1.00 97.94 347 LEU A O 1
ATOM 2774 N N . VAL A 1 348 ? 0.442 -20.927 5.292 1.00 97.44 348 VAL A N 1
ATOM 2775 C CA . VAL A 1 348 ? -0.865 -20.346 4.941 1.00 97.44 348 VAL A CA 1
ATOM 2776 C C . VAL A 1 348 ? -1.860 -21.425 4.519 1.00 97.44 348 VAL A C 1
ATOM 2778 O O . VAL A 1 348 ? -3.043 -21.322 4.818 1.00 97.44 348 VAL A O 1
ATOM 2781 N N . GLU A 1 349 ? -1.376 -22.509 3.913 1.00 96.31 349 GLU A N 1
ATOM 2782 C CA . GLU A 1 349 ? -2.184 -23.648 3.475 1.00 96.31 349 GLU A CA 1
ATOM 2783 C C . GLU A 1 349 ? -2.725 -24.488 4.642 1.00 96.31 349 GLU A C 1
ATOM 2785 O O . GLU A 1 349 ? -3.606 -25.319 4.439 1.00 96.31 349 GLU A O 1
ATOM 2790 N N . SER A 1 350 ? -2.210 -24.299 5.864 1.00 96.25 350 SER A N 1
ATOM 2791 C CA . SER A 1 350 ? -2.756 -24.957 7.059 1.00 96.25 350 SER A CA 1
ATOM 2792 C C . SER A 1 350 ? -3.853 -24.143 7.748 1.00 96.25 350 SER A C 1
ATOM 2794 O O . SER A 1 350 ? -4.440 -24.613 8.725 1.00 96.25 350 SER A O 1
ATOM 2796 N N . LEU A 1 351 ? -4.143 -22.930 7.265 1.00 96.38 351 LEU A N 1
ATOM 2797 C CA . LEU A 1 351 ? -5.225 -22.101 7.781 1.00 96.38 351 LEU A CA 1
ATOM 2798 C C . LEU A 1 351 ? -6.576 -22.637 7.308 1.00 96.38 351 LEU A C 1
ATOM 2800 O O . LEU A 1 351 ? -6.785 -22.890 6.123 1.00 96.38 351 LEU A O 1
ATOM 2804 N N . GLN A 1 352 ? -7.517 -22.764 8.242 1.00 95.00 352 GLN A N 1
ATOM 2805 C CA . GLN A 1 352 ? -8.883 -23.153 7.916 1.00 95.00 352 GLN A CA 1
ATOM 2806 C C . GLN A 1 352 ? -9.503 -22.124 6.964 1.00 95.00 352 GLN A C 1
ATOM 2808 O O . GLN A 1 352 ? -9.451 -20.923 7.229 1.00 95.00 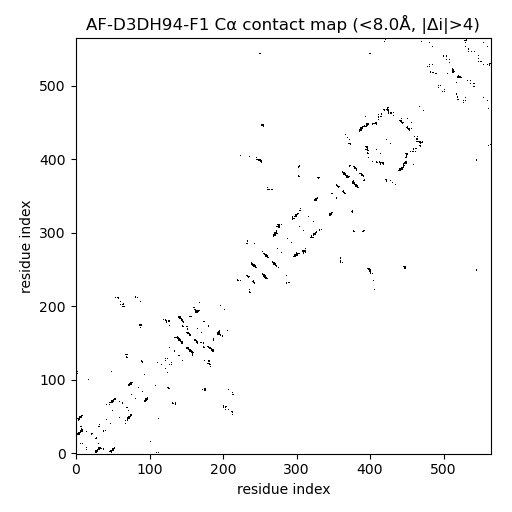352 GLN A O 1
ATOM 2813 N N . ASP A 1 353 ? -10.060 -22.604 5.851 1.00 94.81 353 ASP A N 1
ATOM 2814 C CA . ASP A 1 353 ? -10.661 -21.787 4.788 1.00 94.81 353 ASP A CA 1
ATOM 2815 C C . ASP A 1 353 ? -9.730 -20.686 4.244 1.00 94.81 353 ASP A C 1
ATOM 2817 O O . ASP A 1 353 ? -10.202 -19.665 3.747 1.00 94.81 353 ASP A O 1
ATOM 2821 N N . MET A 1 354 ? -8.406 -20.875 4.354 1.00 96.56 354 MET A N 1
ATOM 2822 C CA . MET A 1 354 ? -7.388 -19.867 4.025 1.00 96.56 354 MET A CA 1
ATOM 2823 C C . MET A 1 354 ? -7.557 -18.555 4.812 1.00 96.56 354 MET A C 1
ATOM 2825 O O . MET A 1 354 ? -7.194 -17.486 4.327 1.00 96.56 354 MET A O 1
ATOM 2829 N N . LYS A 1 355 ? -8.106 -18.608 6.032 1.00 97.69 355 LYS A N 1
ATOM 2830 C CA . LYS A 1 355 ? -8.334 -17.431 6.880 1.00 97.69 355 LYS A CA 1
ATOM 2831 C C . LYS A 1 355 ? -7.558 -17.514 8.189 1.00 97.69 355 LYS A C 1
ATOM 2833 O O . LYS A 1 355 ? -7.618 -18.506 8.918 1.00 97.69 355 LYS A O 1
ATOM 2838 N N . LEU A 1 356 ? -6.877 -16.428 8.531 1.00 97.56 356 LEU A N 1
ATOM 2839 C CA . LEU A 1 356 ? -6.311 -16.194 9.851 1.00 97.56 356 LEU A CA 1
ATOM 2840 C C . LEU A 1 356 ? -7.250 -15.270 10.630 1.00 97.56 356 LEU A C 1
ATOM 2842 O O . LEU A 1 356 ? -7.314 -14.073 10.368 1.00 97.56 356 LEU A O 1
ATOM 2846 N N . LYS A 1 357 ? -7.967 -15.838 11.601 1.00 96.56 357 LYS A N 1
ATOM 2847 C CA . LYS A 1 357 ? -8.800 -15.075 12.537 1.00 96.56 357 LYS A CA 1
ATOM 2848 C C . LYS A 1 357 ? -7.963 -14.638 13.732 1.00 96.56 357 LYS A C 1
ATOM 2850 O O . LYS A 1 357 ? -7.350 -15.483 14.394 1.00 96.56 357 LYS A O 1
ATOM 2855 N N . LEU A 1 358 ? -7.938 -13.340 13.999 1.00 96.19 358 LEU A N 1
ATOM 2856 C CA . LEU A 1 358 ? -7.225 -12.754 15.126 1.00 96.19 358 LEU A CA 1
ATOM 2857 C C . LEU A 1 358 ? -8.124 -12.703 16.366 1.00 96.19 358 LEU A C 1
ATOM 2859 O O . LEU A 1 358 ? -9.350 -12.667 16.270 1.00 96.19 358 LEU A O 1
ATOM 2863 N N . SER A 1 359 ? -7.530 -12.678 17.562 1.00 94.06 359 SER A N 1
ATOM 2864 C CA . SER A 1 359 ? -8.305 -12.550 18.808 1.00 94.06 359 SER A CA 1
ATOM 2865 C C . SER A 1 359 ? -8.928 -11.162 18.993 1.00 94.06 359 SER A C 1
ATOM 2867 O O . SER A 1 359 ? -9.798 -10.992 19.841 1.00 94.06 359 SER A O 1
ATOM 2869 N N . THR A 1 360 ? -8.510 -10.181 18.193 1.00 93.19 360 THR A N 1
ATOM 2870 C CA . THR A 1 360 ? -9.162 -8.872 18.053 1.00 93.19 360 THR A CA 1
ATOM 2871 C C . THR A 1 360 ? -10.468 -8.956 17.251 1.00 93.19 360 THR A C 1
ATOM 2873 O O . THR A 1 360 ? -11.296 -8.056 17.321 1.00 93.19 360 THR A O 1
ATOM 2876 N N . GLY A 1 361 ? -10.731 -10.074 16.572 1.00 94.19 361 GLY A N 1
ATOM 2877 C CA . GLY A 1 361 ? -11.909 -10.278 15.728 1.00 94.19 361 GLY A CA 1
ATOM 2878 C C . GLY A 1 361 ? -11.650 -10.024 14.246 1.00 94.19 361 GLY A C 1
ATOM 2879 O O . GLY A 1 361 ? -12.435 -10.514 13.441 1.00 94.19 361 GLY A O 1
ATOM 2880 N N . ASP A 1 362 ? -10.549 -9.351 13.902 1.00 96.81 362 ASP A N 1
ATOM 2881 C CA . ASP A 1 362 ? -10.149 -9.114 12.515 1.00 96.81 362 ASP A CA 1
ATOM 2882 C C . ASP A 1 362 ? -9.821 -10.424 11.785 1.00 96.81 362 ASP A C 1
ATOM 2884 O O . ASP A 1 362 ? -9.319 -11.395 12.378 1.00 96.81 362 ASP A O 1
ATOM 2888 N N . THR A 1 363 ? -10.081 -10.444 10.480 1.00 97.94 363 THR A N 1
ATOM 2889 C CA . THR A 1 363 ? -9.925 -11.619 9.628 1.00 97.94 363 THR A CA 1
ATOM 2890 C C . THR A 1 363 ? -9.017 -11.316 8.444 1.00 97.94 363 THR A C 1
ATOM 2892 O O . THR A 1 363 ? -9.346 -10.537 7.552 1.00 97.94 363 THR A O 1
ATOM 2895 N N . LEU A 1 364 ? -7.889 -12.028 8.385 1.00 98.44 364 LEU A N 1
ATOM 2896 C CA . LEU A 1 364 ? -6.952 -11.961 7.265 1.00 98.44 364 LEU A CA 1
ATOM 2897 C C . LEU A 1 364 ? -7.166 -13.158 6.347 1.00 98.44 364 LEU A C 1
ATOM 2899 O O . LEU A 1 364 ? -6.872 -14.302 6.706 1.00 98.44 364 LEU A O 1
ATOM 2903 N N . ARG A 1 365 ? -7.695 -12.900 5.156 1.00 98.38 365 ARG A N 1
ATOM 2904 C CA . ARG A 1 365 ? -7.916 -13.896 4.111 1.00 98.38 365 ARG A CA 1
ATOM 2905 C C . ARG A 1 365 ? -6.678 -14.009 3.235 1.00 98.38 365 ARG A C 1
ATOM 2907 O O . ARG A 1 365 ? -6.199 -13.026 2.681 1.00 98.38 365 ARG A O 1
ATOM 2914 N N . ILE A 1 366 ? -6.184 -15.226 3.068 1.00 98.12 366 ILE A N 1
ATOM 2915 C CA . ILE A 1 366 ? -5.078 -15.527 2.170 1.00 98.12 366 ILE A CA 1
ATOM 2916 C C . ILE A 1 366 ? -5.627 -15.854 0.787 1.00 98.12 366 ILE A C 1
ATOM 2918 O O . ILE A 1 366 ? -6.494 -16.716 0.642 1.00 98.12 366 ILE A O 1
ATOM 2922 N N . ILE A 1 367 ? -5.091 -15.190 -0.233 1.00 97.56 367 ILE A N 1
ATOM 2923 C CA . ILE A 1 367 ? -5.480 -15.382 -1.631 1.00 97.56 367 ILE A CA 1
ATOM 2924 C C . ILE A 1 367 ? -4.272 -15.936 -2.389 1.00 97.56 367 ILE A C 1
ATOM 2926 O O . ILE A 1 367 ? -3.341 -15.185 -2.685 1.00 97.56 367 ILE A O 1
ATOM 2930 N N . PRO A 1 368 ? -4.245 -17.242 -2.701 1.00 96.19 368 PRO A N 1
ATOM 2931 C CA . PRO A 1 368 ? -3.166 -17.823 -3.488 1.00 96.19 368 PRO A CA 1
ATOM 2932 C C . PRO A 1 368 ? -3.116 -17.231 -4.899 1.00 96.19 368 PRO A C 1
ATOM 2934 O O . PRO A 1 368 ? -4.121 -17.211 -5.611 1.00 96.19 368 PRO A O 1
ATOM 2937 N N . THR A 1 369 ? -1.926 -16.826 -5.329 1.00 95.88 369 THR A N 1
ATOM 2938 C CA . THR A 1 369 ? -1.646 -16.339 -6.688 1.00 95.88 369 THR A CA 1
ATOM 2939 C C . THR A 1 369 ? -0.434 -17.081 -7.248 1.00 95.88 369 THR A C 1
ATOM 2941 O O . THR A 1 369 ? 0.598 -16.470 -7.532 1.00 95.88 369 THR A O 1
ATOM 2944 N N . PRO A 1 370 ? -0.511 -18.421 -7.359 1.00 93.94 370 PRO A N 1
ATOM 2945 C CA . PRO A 1 370 ? 0.641 -19.231 -7.719 1.00 93.94 370 PRO A CA 1
ATOM 2946 C C . PRO A 1 370 ? 1.174 -18.825 -9.093 1.00 93.94 370 PRO A C 1
ATOM 2948 O O . PRO A 1 370 ? 0.407 -18.661 -10.043 1.00 93.94 370 PRO A O 1
ATOM 2951 N N . PHE A 1 371 ? 2.497 -18.729 -9.185 1.00 92.62 371 PHE A N 1
ATOM 2952 C CA . PHE A 1 371 ? 3.252 -18.276 -10.353 1.00 92.62 371 PHE A CA 1
ATOM 2953 C C . PHE A 1 371 ? 3.078 -16.792 -10.703 1.00 92.62 371 PHE A C 1
ATOM 2955 O O . PHE A 1 371 ? 3.419 -16.406 -11.816 1.00 92.62 371 PHE A O 1
ATOM 2962 N N . ALA A 1 372 ? 2.587 -15.951 -9.786 1.00 93.06 372 ALA A N 1
ATOM 2963 C CA . ALA A 1 372 ? 2.544 -14.496 -9.960 1.00 93.06 372 ALA A CA 1
ATOM 2964 C C . ALA A 1 372 ? 3.557 -13.770 -9.041 1.00 93.06 372 ALA A C 1
ATOM 2966 O O . ALA A 1 372 ? 3.148 -13.145 -8.056 1.00 93.06 372 ALA A O 1
ATOM 2967 N N . PRO A 1 373 ? 4.873 -13.831 -9.341 1.00 91.00 373 PRO A N 1
ATOM 2968 C CA . PRO A 1 373 ? 5.535 -14.656 -10.355 1.00 91.00 373 PRO A CA 1
ATOM 2969 C C . PRO A 1 373 ? 6.001 -16.025 -9.825 1.00 91.00 373 PRO A C 1
ATOM 2971 O O . PRO A 1 373 ? 6.325 -16.926 -10.596 1.00 91.00 373 PRO A O 1
ATOM 2974 N N . GLU A 1 374 ? 6.013 -16.229 -8.509 1.00 89.69 374 GLU A N 1
ATOM 2975 C CA . GLU A 1 374 ? 6.618 -17.410 -7.892 1.00 89.69 374 GLU A CA 1
ATOM 2976 C C . GLU A 1 374 ? 5.570 -18.467 -7.553 1.00 89.69 374 GLU A C 1
ATOM 2978 O O . GLU A 1 374 ? 4.410 -18.171 -7.257 1.00 89.69 374 GLU A O 1
ATOM 2983 N N . ARG A 1 375 ? 5.981 -19.740 -7.541 1.00 91.75 375 ARG A N 1
ATOM 2984 C CA . ARG A 1 375 ? 5.094 -20.873 -7.221 1.00 91.75 375 ARG A CA 1
ATOM 2985 C C . ARG A 1 375 ? 4.310 -20.655 -5.923 1.00 91.75 375 ARG A C 1
ATOM 2987 O O . ARG A 1 375 ? 3.151 -21.050 -5.840 1.00 91.75 375 ARG A O 1
ATOM 2994 N N . GLY A 1 376 ? 4.971 -20.081 -4.921 1.00 91.50 376 GLY A N 1
ATOM 2995 C CA . GLY A 1 376 ? 4.424 -19.838 -3.594 1.00 91.50 376 GLY A CA 1
ATOM 2996 C C . GLY A 1 376 ? 3.794 -18.465 -3.391 1.00 91.50 376 GLY A C 1
ATOM 2997 O O . GLY A 1 376 ? 3.523 -18.147 -2.239 1.00 91.50 376 GLY A O 1
ATOM 2998 N N . SER A 1 377 ? 3.601 -17.649 -4.433 1.00 94.88 377 SER A N 1
ATOM 2999 C CA . SER A 1 377 ? 3.048 -16.299 -4.284 1.00 94.88 377 SER A CA 1
ATOM 3000 C C . SER A 1 377 ? 1.599 -16.317 -3.784 1.00 94.88 377 SER A C 1
ATOM 3002 O O . SER A 1 377 ? 0.773 -17.133 -4.207 1.00 94.88 377 SER A O 1
ATOM 3004 N N . PHE A 1 378 ? 1.296 -15.391 -2.878 1.00 97.19 378 PHE A N 1
ATOM 3005 C CA . PHE A 1 378 ? -0.033 -15.164 -2.323 1.00 97.19 378 PHE A CA 1
ATOM 3006 C C . PHE A 1 378 ? -0.198 -13.696 -1.918 1.00 97.19 378 PHE A C 1
ATOM 3008 O O . PHE A 1 378 ? 0.777 -12.953 -1.806 1.00 97.19 378 PHE A O 1
ATOM 3015 N N . MET A 1 379 ? -1.443 -13.300 -1.677 1.00 98.00 379 MET A N 1
ATOM 3016 C CA . MET A 1 379 ? -1.821 -11.990 -1.153 1.00 98.00 379 MET A CA 1
ATOM 3017 C C . MET A 1 379 ? -2.531 -12.156 0.192 1.00 98.00 379 MET A C 1
ATOM 3019 O O . MET A 1 379 ? -3.103 -13.215 0.476 1.00 98.00 379 MET A O 1
ATOM 3023 N N . VAL A 1 380 ? -2.512 -11.106 1.006 1.00 98.56 380 VAL A N 1
ATOM 3024 C CA . VAL A 1 380 ? -3.218 -11.040 2.288 1.00 98.56 380 VAL A CA 1
ATOM 3025 C C . VAL A 1 380 ? -4.265 -9.940 2.190 1.00 98.56 380 VAL A C 1
ATOM 3027 O O . VAL A 1 380 ? -3.924 -8.774 2.016 1.00 98.56 380 VAL A O 1
ATOM 3030 N N . TYR A 1 381 ? -5.533 -10.320 2.284 1.00 98.69 381 TYR A N 1
ATOM 3031 C CA . TYR A 1 381 ? -6.675 -9.415 2.269 1.00 98.69 381 TYR A CA 1
ATOM 3032 C C . TYR A 1 381 ? -7.249 -9.277 3.680 1.00 98.69 381 TYR A C 1
ATOM 3034 O O . TYR A 1 381 ? -7.664 -10.269 4.280 1.00 98.69 381 TYR A O 1
ATOM 3042 N N . GLU A 1 382 ? -7.258 -8.061 4.210 1.00 98.25 382 GLU A N 1
ATOM 3043 C CA . GLU A 1 382 ? -7.891 -7.713 5.483 1.00 98.25 382 GLU A CA 1
ATOM 3044 C C . GLU A 1 382 ? -9.377 -7.422 5.228 1.00 98.25 382 GLU A C 1
ATOM 3046 O O . GLU A 1 382 ? -9.717 -6.458 4.542 1.00 98.25 382 GLU A O 1
ATOM 3051 N N . GLU A 1 383 ? -10.270 -8.286 5.729 1.00 96.75 383 GLU A N 1
ATOM 3052 C CA . GLU A 1 383 ? -11.700 -8.231 5.381 1.00 96.75 383 GLU A CA 1
ATOM 3053 C C . GLU A 1 383 ? -12.393 -6.976 5.929 1.00 96.75 383 GLU A C 1
ATOM 3055 O O . GLU A 1 383 ? -13.321 -6.465 5.304 1.00 96.75 383 GLU A O 1
ATOM 3060 N N . GLU A 1 384 ? -11.942 -6.477 7.079 1.00 94.62 384 GLU A N 1
ATOM 3061 C CA . GLU A 1 384 ? -12.548 -5.342 7.771 1.00 94.62 384 GLU A CA 1
ATOM 3062 C C . GLU A 1 384 ? -12.195 -3.991 7.130 1.00 94.62 384 GLU A C 1
ATOM 3064 O O . GLU A 1 384 ? -13.058 -3.120 7.041 1.00 94.62 384 GLU A O 1
ATOM 3069 N N . SER A 1 385 ? -10.951 -3.812 6.672 1.00 94.88 385 SER A N 1
ATOM 3070 C CA . SER A 1 385 ? -10.472 -2.559 6.061 1.00 94.88 385 SER A CA 1
ATOM 3071 C C . SER A 1 385 ? -10.567 -2.551 4.535 1.00 94.88 385 SER A C 1
ATOM 3073 O O . SER A 1 385 ? -10.566 -1.486 3.919 1.00 94.88 385 SER A O 1
ATOM 3075 N N . GLY A 1 386 ? -10.612 -3.729 3.906 1.00 97.19 386 GLY A N 1
ATOM 3076 C CA . GLY A 1 386 ? -10.474 -3.877 2.460 1.00 97.19 386 GLY A CA 1
ATOM 3077 C C . GLY A 1 386 ? -9.031 -3.752 1.954 1.00 97.19 386 GLY A C 1
ATOM 3078 O O . GLY A 1 386 ? -8.827 -3.694 0.738 1.00 97.19 386 GLY A O 1
ATOM 3079 N N . PHE A 1 387 ? -8.031 -3.714 2.842 1.00 98.44 387 PHE A N 1
ATOM 3080 C CA . PHE A 1 387 ? -6.625 -3.620 2.452 1.00 98.44 387 PHE A CA 1
ATOM 3081 C C . PHE A 1 387 ? -6.119 -4.931 1.860 1.00 98.44 387 PHE A C 1
ATOM 3083 O O . PHE A 1 387 ? -6.304 -6.013 2.422 1.00 98.44 387 PHE A O 1
ATOM 3090 N N . LEU A 1 388 ? -5.437 -4.826 0.723 1.00 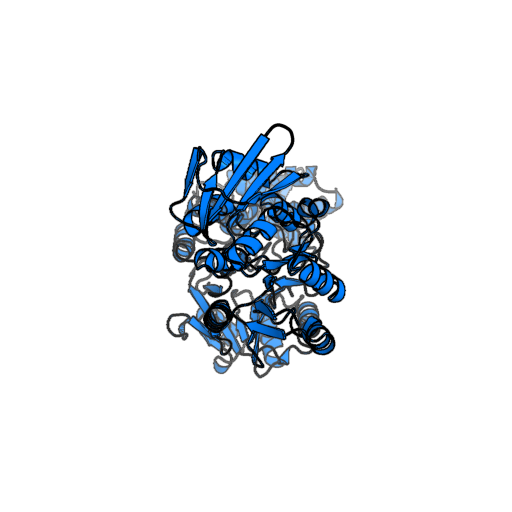98.69 388 LEU A N 1
ATOM 3091 C CA . LEU A 1 388 ? -4.844 -5.952 0.021 1.00 98.69 388 LEU A CA 1
ATOM 3092 C C . LEU A 1 388 ? -3.324 -5.796 -0.030 1.00 98.69 388 LEU A C 1
ATOM 3094 O O . LEU A 1 388 ? -2.793 -5.013 -0.813 1.00 98.69 388 LEU A O 1
ATOM 3098 N N . PHE A 1 389 ? -2.612 -6.584 0.767 1.00 98.56 389 PHE A N 1
ATOM 3099 C CA . PHE A 1 389 ? -1.157 -6.687 0.689 1.00 98.56 389 PHE A CA 1
ATOM 3100 C C . PHE A 1 389 ? -0.786 -7.730 -0.356 1.00 98.56 389 PHE A C 1
ATOM 3102 O O . PHE A 1 389 ? -1.197 -8.892 -0.252 1.00 98.56 389 PHE A O 1
ATOM 3109 N N . THR A 1 390 ? -0.013 -7.333 -1.360 1.00 97.56 390 THR A N 1
ATOM 3110 C CA . THR A 1 390 ? 0.354 -8.222 -2.464 1.00 97.56 390 THR A CA 1
ATOM 3111 C C . THR A 1 390 ? 1.838 -8.533 -2.462 1.00 97.56 390 THR A C 1
ATOM 3113 O O . THR A 1 390 ? 2.665 -7.765 -1.969 1.00 97.56 390 THR A O 1
ATOM 3116 N N . SER A 1 391 ? 2.181 -9.700 -3.009 1.00 93.44 391 SER A N 1
ATOM 3117 C CA . SER A 1 391 ? 3.546 -9.989 -3.435 1.00 93.44 391 SER A CA 1
ATOM 3118 C C . SER A 1 391 ? 3.899 -9.088 -4.637 1.00 93.44 391 SER A C 1
ATOM 3120 O O . SER A 1 391 ? 3.497 -7.931 -4.720 1.00 93.44 391 SER A O 1
ATOM 3122 N N . GLN A 1 392 ? 4.640 -9.607 -5.609 1.00 93.94 392 GLN A N 1
ATOM 3123 C CA . GLN A 1 392 ? 5.058 -8.877 -6.807 1.00 93.94 392 GLN A CA 1
ATOM 3124 C C . GLN A 1 392 ? 3.908 -8.563 -7.787 1.00 93.94 392 GLN A C 1
ATOM 3126 O O . GLN A 1 392 ? 4.114 -7.848 -8.767 1.00 93.94 392 GLN A O 1
ATOM 3131 N N . LEU A 1 393 ? 2.689 -9.076 -7.565 1.00 95.00 393 LEU A N 1
ATOM 3132 C CA . LEU A 1 393 ? 1.520 -8.624 -8.324 1.00 95.00 393 LEU A CA 1
ATOM 3133 C C . LEU A 1 393 ? 1.204 -7.165 -7.965 1.00 95.00 393 LEU A C 1
ATOM 3135 O O . LEU A 1 393 ? 1.142 -6.823 -6.787 1.00 95.00 393 LEU A O 1
ATOM 3139 N N . PHE A 1 394 ? 0.983 -6.332 -8.985 1.00 97.31 394 PHE A N 1
ATOM 3140 C CA . PHE A 1 394 ? 0.813 -4.873 -8.890 1.00 97.31 394 PHE A CA 1
ATOM 3141 C C . PHE A 1 394 ? 2.054 -4.067 -8.485 1.00 97.31 394 PHE A C 1
ATOM 3143 O O . PHE A 1 394 ? 1.963 -2.853 -8.328 1.00 97.31 394 PHE A O 1
ATOM 3150 N N . SER A 1 395 ? 3.219 -4.702 -8.358 1.00 96.50 395 SER A N 1
ATOM 3151 C CA . SER A 1 395 ? 4.470 -3.966 -8.198 1.00 96.50 395 SER A CA 1
ATOM 3152 C C . SER A 1 395 ? 4.788 -3.096 -9.411 1.00 96.50 395 SER A C 1
ATOM 3154 O O . SER A 1 395 ? 4.424 -3.428 -10.540 1.00 96.50 395 SER A O 1
ATOM 3156 N N . SER A 1 396 ? 5.488 -1.990 -9.169 1.00 95.81 396 SER A N 1
ATOM 3157 C CA . SER A 1 396 ? 5.899 -1.031 -10.194 1.00 95.81 396 SER A CA 1
ATOM 3158 C C . SER A 1 396 ? 7.389 -0.711 -10.109 1.00 95.81 396 SER A C 1
ATOM 3160 O O . SER A 1 396 ? 8.014 -0.829 -9.053 1.00 95.81 396 SER A O 1
ATOM 3162 N N . LEU A 1 397 ? 7.963 -0.295 -11.242 1.00 93.75 397 LEU A N 1
ATOM 3163 C CA . LEU A 1 397 ? 9.293 0.311 -11.269 1.00 93.75 397 LEU A CA 1
ATOM 3164 C C . LEU A 1 397 ? 9.196 1.789 -10.901 1.00 93.75 397 LEU A C 1
ATOM 3166 O O . LEU A 1 397 ? 8.541 2.574 -11.589 1.00 93.75 397 LEU A O 1
ATOM 3170 N N . CYS A 1 398 ? 9.907 2.190 -9.861 1.00 92.38 398 CYS A N 1
ATOM 3171 C CA . CYS A 1 398 ? 9.821 3.527 -9.302 1.00 92.38 398 CYS A CA 1
ATOM 3172 C C . CYS A 1 398 ? 11.225 4.070 -9.066 1.00 92.38 398 CYS A C 1
ATOM 3174 O O . CYS A 1 398 ? 12.046 3.372 -8.481 1.00 92.38 398 CYS A O 1
ATOM 3176 N N . THR A 1 399 ? 11.527 5.278 -9.545 1.00 92.12 399 THR A N 1
ATOM 3177 C CA . THR A 1 399 ? 12.767 5.943 -9.126 1.00 92.12 399 THR A CA 1
ATOM 3178 C C . THR A 1 399 ? 12.606 6.482 -7.700 1.00 92.12 399 THR A C 1
ATOM 3180 O O . THR A 1 399 ? 11.473 6.697 -7.261 1.00 92.12 399 THR A O 1
ATOM 3183 N N . PRO A 1 400 ? 13.715 6.781 -6.998 1.00 88.19 400 PRO A N 1
ATOM 3184 C CA . PRO A 1 400 ? 13.648 7.372 -5.662 1.00 88.19 400 PRO A CA 1
ATOM 3185 C C . PRO A 1 400 ? 12.830 8.669 -5.608 1.00 88.19 400 PRO A C 1
ATOM 3187 O O . PRO A 1 400 ? 12.106 8.894 -4.647 1.00 88.19 400 PRO A O 1
ATOM 3190 N N . ASP A 1 401 ? 12.912 9.495 -6.656 1.00 88.50 401 ASP A N 1
ATOM 3191 C CA . ASP A 1 401 ? 12.176 10.764 -6.748 1.00 88.50 401 ASP A CA 1
ATOM 3192 C C . ASP A 1 401 ? 10.675 10.577 -7.036 1.00 88.50 401 ASP A C 1
ATOM 3194 O O . ASP A 1 401 ? 9.880 11.475 -6.778 1.00 88.50 401 ASP A O 1
ATOM 3198 N N . GLU A 1 402 ? 10.284 9.433 -7.605 1.00 90.88 402 GLU A N 1
ATOM 3199 C CA . GLU A 1 402 ? 8.885 9.091 -7.900 1.00 90.88 402 GLU A CA 1
ATOM 3200 C C . GLU A 1 402 ? 8.219 8.312 -6.753 1.00 90.88 402 GLU A C 1
ATOM 3202 O O . GLU A 1 402 ? 6.998 8.128 -6.755 1.00 90.88 402 GLU A O 1
ATOM 3207 N N . PHE A 1 403 ? 9.005 7.815 -5.791 1.00 93.00 403 PHE A N 1
ATOM 3208 C CA . PHE A 1 403 ? 8.490 6.959 -4.732 1.00 93.00 403 PHE A CA 1
ATOM 3209 C C . PHE A 1 403 ? 7.640 7.754 -3.749 1.00 93.00 403 PHE A C 1
ATOM 3211 O O . PHE A 1 403 ? 8.101 8.697 -3.104 1.00 93.00 403 PHE A O 1
ATOM 3218 N N . SER A 1 404 ? 6.389 7.330 -3.605 1.00 92.12 404 SER A N 1
ATOM 3219 C CA . SER A 1 404 ? 5.415 7.971 -2.734 1.00 92.12 404 SER A CA 1
ATOM 3220 C C . SER A 1 404 ? 4.480 6.938 -2.126 1.00 92.12 404 SER A C 1
ATOM 3222 O O . SER A 1 404 ? 4.017 6.010 -2.782 1.00 92.12 404 SER A O 1
ATOM 3224 N N . LEU A 1 405 ? 4.165 7.119 -0.845 1.00 92.44 405 LEU A N 1
ATOM 3225 C CA . LEU A 1 405 ? 3.185 6.292 -0.140 1.00 92.44 405 LEU A CA 1
ATOM 3226 C C . LEU A 1 405 ? 1.747 6.820 -0.302 1.00 92.44 405 LEU A C 1
ATOM 3228 O O . LEU A 1 405 ? 0.804 6.187 0.175 1.00 92.44 405 LEU A O 1
ATOM 3232 N N . PHE A 1 406 ? 1.585 7.969 -0.967 1.00 90.81 406 PHE A N 1
ATOM 3233 C CA . PHE A 1 406 ? 0.317 8.707 -1.078 1.00 90.81 406 PHE A CA 1
ATOM 3234 C C . PHE A 1 406 ? -0.143 8.913 -2.515 1.00 90.81 406 PHE A C 1
ATOM 3236 O O . PHE A 1 406 ? -1.266 9.359 -2.725 1.00 90.81 406 PHE A O 1
ATOM 3243 N N . GLU A 1 407 ? 0.705 8.593 -3.489 1.00 91.69 407 GLU A N 1
ATOM 3244 C CA . GLU A 1 407 ? 0.402 8.744 -4.908 1.00 91.69 407 GLU A CA 1
ATOM 3245 C C . GLU A 1 407 ? 0.370 7.383 -5.587 1.00 91.69 407 GLU A C 1
ATOM 3247 O O . GLU A 1 407 ? 1.215 6.530 -5.320 1.00 91.69 407 GLU A O 1
ATOM 3252 N N . ASP A 1 408 ? -0.579 7.208 -6.499 1.00 94.81 408 ASP A N 1
ATOM 3253 C CA . ASP A 1 408 ? -0.683 5.999 -7.303 1.00 94.81 408 ASP A CA 1
ATOM 3254 C C . ASP A 1 408 ? 0.523 5.839 -8.245 1.00 94.81 408 ASP A C 1
ATOM 3256 O O . ASP A 1 408 ? 1.048 6.826 -8.776 1.00 94.81 408 ASP A O 1
ATOM 3260 N N . PRO A 1 409 ? 0.974 4.602 -8.514 1.00 95.31 409 PRO A N 1
ATOM 3261 C CA . PRO A 1 409 ? 1.979 4.371 -9.534 1.00 95.31 409 PRO A CA 1
ATOM 3262 C C . PRO A 1 409 ? 1.403 4.657 -10.923 1.00 95.31 409 PRO A C 1
ATOM 3264 O O . PRO A 1 409 ? 0.225 4.427 -11.204 1.00 95.31 409 PRO A O 1
ATOM 3267 N N . LYS A 1 410 ? 2.268 5.064 -11.853 1.00 94.38 410 LYS A N 1
ATOM 3268 C CA . LYS A 1 410 ? 1.888 5.136 -13.267 1.00 94.38 410 LYS A CA 1
ATOM 3269 C C . LYS A 1 410 ? 1.562 3.726 -13.758 1.00 94.38 410 LYS A C 1
ATOM 3271 O O . LYS A 1 410 ? 2.368 2.809 -13.586 1.00 94.38 410 LYS A O 1
ATOM 3276 N N . VAL A 1 411 ? 0.428 3.566 -14.442 1.00 94.56 411 VAL A N 1
ATOM 3277 C CA . VAL A 1 411 ? 0.003 2.278 -15.023 1.00 94.56 411 VAL A CA 1
ATOM 3278 C C . VAL A 1 411 ? 1.115 1.667 -15.880 1.00 94.56 411 VAL A C 1
ATOM 3280 O O . VAL A 1 411 ? 1.409 0.484 -15.758 1.00 94.56 411 VAL A O 1
ATOM 3283 N N . GLU A 1 412 ? 1.794 2.486 -16.687 1.00 92.19 412 GLU A N 1
ATOM 3284 C CA . GLU A 1 412 ? 2.933 2.075 -17.518 1.00 92.19 412 GLU A CA 1
ATOM 3285 C C . GLU A 1 412 ? 4.044 1.381 -16.712 1.00 92.19 412 GLU A C 1
ATOM 3287 O O . GLU A 1 412 ? 4.601 0.384 -17.162 1.00 92.19 412 GLU A O 1
ATOM 3292 N N . ASP A 1 413 ? 4.345 1.864 -15.506 1.00 94.31 413 ASP A N 1
ATOM 3293 C CA . ASP A 1 413 ? 5.432 1.328 -14.686 1.00 94.31 413 ASP A CA 1
ATOM 3294 C C . ASP A 1 413 ? 5.055 -0.007 -14.029 1.00 94.31 413 ASP A C 1
ATOM 3296 O O . ASP A 1 413 ? 5.920 -0.867 -13.840 1.00 94.31 413 ASP A O 1
ATOM 3300 N N . VAL A 1 414 ? 3.766 -0.204 -13.727 1.00 95.75 414 VAL A N 1
ATOM 3301 C CA . VAL A 1 414 ? 3.217 -1.505 -13.305 1.00 95.75 414 VAL A CA 1
ATOM 3302 C C . VAL A 1 414 ? 3.257 -2.494 -14.468 1.00 95.75 414 VAL A C 1
ATOM 3304 O O . VAL A 1 414 ? 3.673 -3.638 -14.298 1.00 95.75 414 VAL A O 1
ATOM 3307 N N . MET A 1 415 ? 2.862 -2.056 -15.668 1.00 92.06 415 MET A N 1
ATOM 3308 C CA . MET A 1 415 ? 2.886 -2.892 -16.871 1.00 92.06 415 MET A CA 1
ATOM 3309 C C . MET A 1 415 ? 4.308 -3.314 -17.239 1.00 92.06 415 MET A C 1
ATOM 3311 O O . MET A 1 415 ? 4.540 -4.489 -17.527 1.00 92.06 415 MET A O 1
ATOM 3315 N N . LEU A 1 416 ? 5.261 -2.383 -17.177 1.00 90.69 416 LEU A N 1
ATOM 3316 C CA . LEU A 1 416 ? 6.671 -2.657 -17.420 1.00 90.69 416 LEU A CA 1
ATOM 3317 C C . LEU A 1 416 ? 7.208 -3.679 -16.412 1.00 90.69 416 LEU A C 1
ATOM 3319 O O . LEU A 1 416 ? 7.768 -4.695 -16.823 1.00 90.69 416 LEU A O 1
ATOM 3323 N N . TYR A 1 417 ? 6.966 -3.472 -15.113 1.00 92.94 417 TYR A N 1
ATOM 3324 C CA . TYR A 1 417 ? 7.363 -4.429 -14.078 1.00 92.94 417 TYR A CA 1
ATOM 3325 C C . TYR A 1 417 ? 6.760 -5.817 -14.325 1.00 92.94 417 TYR A C 1
ATOM 3327 O O . TYR A 1 417 ? 7.471 -6.822 -14.346 1.00 92.94 417 TYR A O 1
ATOM 3335 N N . ALA A 1 418 ? 5.447 -5.881 -14.556 1.00 92.25 418 ALA A N 1
ATOM 3336 C CA . ALA A 1 418 ? 4.747 -7.134 -14.787 1.00 92.25 418 ALA A CA 1
ATOM 3337 C C . ALA A 1 418 ? 5.268 -7.860 -16.036 1.00 92.25 418 ALA A C 1
ATOM 3339 O O . ALA A 1 418 ? 5.455 -9.072 -15.979 1.00 92.25 418 ALA A O 1
ATOM 3340 N N . SER A 1 419 ? 5.592 -7.144 -17.117 1.00 87.44 419 SER A N 1
ATOM 3341 C CA . SER A 1 419 ? 6.142 -7.752 -18.338 1.00 87.44 419 SER A CA 1
ATOM 3342 C C . SER A 1 419 ? 7.490 -8.448 -18.122 1.00 87.44 419 SER A C 1
ATOM 3344 O O . SER A 1 419 ? 7.737 -9.488 -18.724 1.00 87.44 419 SER A O 1
ATOM 3346 N N . LEU A 1 420 ? 8.317 -7.911 -17.218 1.00 86.88 420 LEU A N 1
ATOM 3347 C CA . LEU A 1 420 ? 9.655 -8.419 -16.905 1.00 86.88 420 LEU A CA 1
ATOM 3348 C C . LEU A 1 420 ? 9.635 -9.571 -15.893 1.00 86.88 420 LEU A C 1
ATOM 3350 O O . LEU A 1 420 ? 10.596 -10.331 -15.794 1.00 86.88 420 LEU A O 1
ATOM 3354 N N . ARG A 1 421 ? 8.573 -9.669 -15.085 1.00 88.94 421 ARG A N 1
ATOM 3355 C CA . ARG A 1 421 ? 8.527 -10.565 -13.918 1.00 88.94 421 ARG A CA 1
ATOM 3356 C C . ARG A 1 421 ? 7.498 -11.675 -14.056 1.00 88.94 421 ARG A C 1
ATOM 3358 O O . ARG A 1 421 ? 7.723 -12.768 -13.545 1.00 88.94 421 ARG A O 1
ATOM 3365 N N . MET A 1 422 ? 6.370 -11.416 -14.713 1.00 91.25 422 MET A N 1
ATOM 3366 C CA . MET A 1 422 ? 5.280 -12.382 -14.814 1.00 91.25 422 MET A CA 1
ATOM 3367 C C . MET A 1 422 ? 5.572 -13.424 -15.898 1.00 91.25 422 MET A C 1
ATOM 3369 O O . MET A 1 422 ? 5.951 -13.070 -17.013 1.00 91.25 422 MET A O 1
ATOM 3373 N N . PRO A 1 423 ? 5.350 -14.721 -15.619 1.00 90.94 423 PRO A N 1
ATOM 3374 C CA . PRO A 1 423 ? 5.735 -15.781 -16.543 1.00 90.94 423 PRO A CA 1
ATOM 3375 C C . PRO A 1 423 ? 4.820 -15.898 -17.766 1.00 90.94 423 PRO A C 1
ATOM 3377 O O . PRO A 1 423 ? 5.284 -16.344 -18.809 1.00 90.94 423 PRO A O 1
ATOM 3380 N N . CYS A 1 424 ? 3.528 -15.568 -17.644 1.00 91.06 424 CYS A N 1
ATOM 3381 C CA . CYS A 1 424 ? 2.565 -15.554 -18.754 1.00 91.06 424 CYS A CA 1
ATOM 3382 C C . CYS A 1 424 ? 1.291 -14.775 -18.395 1.00 91.06 424 CYS A C 1
ATOM 3384 O O . CYS A 1 424 ? 0.918 -14.687 -17.215 1.00 91.06 424 CYS A O 1
ATOM 3386 N N . SER A 1 425 ? 0.561 -14.296 -19.401 1.00 92.12 425 SER A N 1
ATOM 3387 C CA . SER A 1 425 ? -0.685 -13.536 -19.221 1.00 92.12 425 SER A CA 1
ATOM 3388 C C . SER A 1 425 ? -1.781 -14.363 -18.568 1.00 92.12 425 SER A C 1
ATOM 3390 O O . SER A 1 425 ? -2.550 -13.859 -17.748 1.00 92.12 425 SER A O 1
ATOM 3392 N N . ARG A 1 426 ? -1.834 -15.671 -18.852 1.00 93.44 426 ARG A N 1
ATOM 3393 C CA . ARG A 1 426 ? -2.836 -16.564 -18.247 1.00 93.44 426 ARG A CA 1
ATOM 3394 C C . ARG A 1 426 ? -2.715 -16.644 -16.723 1.00 93.44 426 ARG A C 1
ATOM 3396 O O . ARG A 1 426 ? -3.734 -16.796 -16.046 1.00 93.44 426 ARG A O 1
ATOM 3403 N N . VAL A 1 427 ? -1.498 -16.580 -16.181 1.00 94.56 427 VAL A N 1
ATOM 3404 C CA . VAL A 1 427 ? -1.289 -16.583 -14.726 1.00 94.56 427 VAL A CA 1
ATOM 3405 C C . VAL A 1 427 ? -1.778 -15.276 -14.114 1.00 94.56 427 VAL A C 1
ATOM 3407 O O . VAL A 1 427 ? -2.541 -15.319 -13.149 1.00 94.56 427 VAL A O 1
ATOM 3410 N N . VAL A 1 428 ? -1.429 -14.140 -14.722 1.00 94.94 428 VAL A N 1
ATOM 3411 C CA . VAL A 1 428 ? -1.908 -12.821 -14.290 1.00 94.94 428 VAL A CA 1
ATOM 3412 C C . VAL A 1 428 ? -3.435 -12.776 -14.327 1.00 94.94 428 VAL A C 1
ATOM 3414 O O . VAL A 1 428 ? -4.062 -12.465 -13.320 1.00 94.94 428 VAL A O 1
ATOM 3417 N N . TYR A 1 429 ? -4.058 -13.199 -15.431 1.00 94.56 429 TYR A N 1
ATOM 3418 C CA . TYR A 1 429 ? -5.516 -13.243 -15.558 1.00 94.56 429 TYR A CA 1
ATOM 3419 C C . TYR A 1 429 ? -6.179 -14.039 -14.427 1.00 94.56 429 TYR A C 1
ATOM 3421 O O . TYR A 1 429 ? -7.152 -13.567 -13.836 1.00 94.56 429 TYR A O 1
ATOM 3429 N N . LYS A 1 430 ? -5.652 -15.231 -14.110 1.00 95.06 430 LYS A N 1
ATOM 3430 C CA . LYS A 1 430 ? -6.174 -16.068 -13.020 1.00 95.06 430 LYS A CA 1
ATOM 3431 C C . LYS A 1 430 ? -6.005 -15.406 -11.657 1.00 95.06 430 LYS A C 1
ATOM 3433 O O . LYS A 1 430 ? -6.930 -15.470 -10.856 1.00 95.06 430 LYS A O 1
ATOM 3438 N N . ALA A 1 431 ? -4.865 -14.765 -11.405 1.00 95.81 431 ALA A N 1
ATOM 3439 C CA . ALA A 1 431 ? -4.633 -14.025 -10.169 1.00 95.81 431 ALA A CA 1
ATOM 3440 C C . ALA A 1 431 ? -5.579 -12.821 -10.035 1.00 95.81 431 ALA A C 1
ATOM 3442 O O . ALA A 1 431 ? -6.059 -12.545 -8.947 1.00 95.81 431 ALA A O 1
ATOM 3443 N N . LEU A 1 432 ? -5.913 -12.141 -11.134 1.00 96.56 432 LEU A N 1
ATOM 3444 C CA . LEU A 1 432 ? -6.881 -11.041 -11.123 1.00 96.56 432 LEU A CA 1
ATOM 3445 C C . LEU A 1 432 ? -8.329 -11.526 -10.976 1.00 96.56 432 LEU A C 1
ATOM 3447 O O . LEU A 1 432 ? -9.192 -10.777 -10.524 1.00 96.56 432 LEU A O 1
ATOM 3451 N N . ASP A 1 433 ? -8.640 -12.748 -11.411 1.00 95.44 433 ASP A N 1
ATOM 3452 C CA . ASP A 1 433 ? -9.981 -13.335 -11.301 1.00 95.44 433 ASP A CA 1
ATOM 3453 C C . ASP A 1 433 ? -10.401 -13.561 -9.844 1.00 95.44 433 ASP A C 1
ATOM 3455 O O . ASP A 1 433 ? -11.566 -13.364 -9.511 1.00 95.44 433 ASP A O 1
ATOM 3459 N N . THR A 1 434 ? -9.444 -13.873 -8.963 1.00 94.50 434 THR A N 1
ATOM 3460 C CA . THR A 1 434 ? -9.694 -14.071 -7.523 1.00 94.50 434 THR A CA 1
ATOM 3461 C C . THR A 1 434 ? -10.084 -12.783 -6.792 1.00 94.50 434 THR A C 1
ATOM 3463 O O . THR A 1 434 ? -10.576 -12.851 -5.668 1.00 94.50 434 THR A O 1
ATOM 3466 N N . LEU A 1 435 ? -9.889 -11.618 -7.420 1.00 94.75 435 LEU A N 1
ATOM 3467 C CA . LEU A 1 435 ? -10.163 -10.305 -6.834 1.00 94.75 435 LEU A CA 1
ATOM 3468 C C . LEU A 1 435 ? -11.584 -9.789 -7.106 1.00 94.75 435 LEU A C 1
ATOM 3470 O O . LEU A 1 435 ? -11.990 -8.809 -6.491 1.00 94.75 435 LEU A O 1
ATOM 3474 N N . LYS A 1 436 ? -12.339 -10.413 -8.023 1.00 90.31 436 LYS A N 1
ATOM 3475 C CA . LYS A 1 436 ? -13.618 -9.879 -8.537 1.00 90.31 436 LYS A CA 1
ATOM 3476 C C . LYS A 1 436 ? -14.676 -9.621 -7.464 1.00 90.31 436 LYS A C 1
ATOM 3478 O O . LYS A 1 436 ? -15.413 -8.648 -7.575 1.00 90.31 436 LYS A O 1
ATOM 3483 N N . ASP A 1 437 ? -14.733 -10.476 -6.449 1.00 90.38 437 ASP A N 1
ATOM 3484 C CA . ASP A 1 437 ? -15.759 -10.427 -5.401 1.00 90.38 437 ASP A CA 1
ATOM 3485 C C . ASP A 1 437 ? -15.271 -9.722 -4.124 1.00 90.38 437 ASP A C 1
ATOM 3487 O O . ASP A 1 437 ? -15.926 -9.779 -3.081 1.00 90.38 437 ASP A O 1
ATOM 3491 N N . LEU A 1 438 ? -14.092 -9.094 -4.170 1.00 94.31 438 LEU A N 1
ATOM 3492 C CA . LEU A 1 438 ? -13.494 -8.426 -3.021 1.00 94.31 438 LEU A CA 1
ATOM 3493 C C . LEU A 1 438 ? -13.766 -6.926 -3.070 1.00 94.31 438 LEU A C 1
ATOM 3495 O O . LEU A 1 438 ? -13.577 -6.272 -4.095 1.00 94.31 438 LEU A O 1
ATOM 3499 N N . ARG A 1 439 ? -14.143 -6.361 -1.922 1.00 95.00 439 ARG A N 1
ATOM 3500 C CA . ARG A 1 439 ? -14.183 -4.912 -1.733 1.00 95.00 439 ARG A CA 1
ATOM 3501 C C . ARG A 1 439 ? -12.781 -4.443 -1.354 1.00 95.00 439 ARG A C 1
ATOM 3503 O O . ARG A 1 439 ? -12.424 -4.451 -0.179 1.00 95.00 439 ARG A O 1
ATOM 3510 N N . ILE A 1 440 ? -11.974 -4.123 -2.359 1.00 96.62 440 ILE A N 1
ATOM 3511 C CA . ILE A 1 440 ? -10.602 -3.642 -2.165 1.00 96.62 440 ILE A CA 1
ATOM 3512 C C . ILE A 1 440 ? -10.639 -2.120 -2.062 1.00 96.62 440 ILE A C 1
ATOM 3514 O O . ILE A 1 440 ? -11.040 -1.455 -3.016 1.00 96.62 440 ILE A O 1
ATOM 3518 N N . SER A 1 441 ? -10.229 -1.590 -0.913 1.00 94.81 441 SER A N 1
ATOM 3519 C CA . SER A 1 441 ? -10.068 -0.148 -0.686 1.00 94.81 441 SER A CA 1
ATOM 3520 C C . SER A 1 441 ? -8.702 0.325 -1.182 1.00 94.81 441 SER A C 1
ATOM 3522 O O . SER A 1 441 ? -8.604 1.271 -1.964 1.00 94.81 441 SER A O 1
ATOM 3524 N N . LYS A 1 442 ? -7.645 -0.405 -0.806 1.00 96.69 442 LYS A N 1
ATOM 3525 C CA . LYS A 1 442 ? -6.265 -0.074 -1.160 1.00 96.69 442 LYS A CA 1
ATOM 3526 C C . LYS A 1 442 ? -5.394 -1.305 -1.345 1.00 96.69 442 LYS A C 1
ATOM 3528 O O . LYS A 1 442 ? -5.549 -2.305 -0.641 1.00 96.69 442 LYS A O 1
ATOM 3533 N N . VAL A 1 443 ? -4.449 -1.216 -2.275 1.00 98.56 443 VAL A N 1
ATOM 3534 C CA . VAL A 1 443 ? -3.436 -2.245 -2.523 1.00 98.56 443 VAL A CA 1
ATOM 3535 C C . VAL A 1 443 ? -2.076 -1.759 -2.045 1.00 98.56 443 VAL A C 1
ATOM 3537 O O . VAL A 1 443 ? -1.643 -0.654 -2.368 1.00 98.56 443 VAL A O 1
ATOM 3540 N N . PHE A 1 444 ? -1.385 -2.620 -1.309 1.00 98.25 444 PHE A N 1
ATOM 3541 C CA . PHE A 1 444 ? -0.037 -2.406 -0.802 1.00 98.25 444 PHE A CA 1
ATOM 3542 C C . PHE A 1 444 ? 0.906 -3.431 -1.445 1.00 98.25 444 PHE A C 1
ATOM 3544 O O . PHE A 1 444 ? 1.038 -4.547 -0.926 1.00 98.25 444 PHE A O 1
ATOM 3551 N N . PRO A 1 445 ? 1.527 -3.099 -2.592 1.00 97.06 445 PRO A N 1
ATOM 3552 C CA . PRO A 1 445 ? 2.420 -4.018 -3.280 1.00 97.06 445 PRO A CA 1
ATOM 3553 C C . PRO A 1 445 ? 3.748 -4.185 -2.546 1.00 97.06 445 PRO A C 1
ATOM 3555 O O . PRO A 1 445 ? 4.188 -3.297 -1.812 1.00 97.06 445 PRO A O 1
ATOM 3558 N N . ILE A 1 446 ? 4.432 -5.309 -2.785 1.00 94.69 446 ILE A N 1
ATOM 3559 C CA . ILE A 1 446 ? 5.767 -5.546 -2.215 1.00 94.69 446 ILE A CA 1
ATOM 3560 C C . ILE A 1 446 ? 6.809 -4.544 -2.733 1.00 94.69 446 ILE A C 1
ATOM 3562 O O . ILE A 1 446 ? 7.706 -4.181 -1.981 1.00 94.69 446 ILE A O 1
ATOM 3566 N N . TYR A 1 447 ? 6.679 -4.058 -3.973 1.00 94.75 447 TYR A N 1
ATOM 3567 C CA . TYR A 1 447 ? 7.521 -2.997 -4.534 1.00 94.75 447 TYR A CA 1
ATOM 3568 C C . TYR A 1 447 ? 6.703 -1.827 -5.080 1.00 94.75 447 TYR A C 1
ATOM 3570 O O . TYR A 1 447 ? 5.686 -2.046 -5.740 1.00 94.75 447 TYR A O 1
ATOM 3578 N N . GLY A 1 448 ? 7.217 -0.611 -4.893 1.00 94.12 448 GLY A N 1
ATOM 3579 C CA . GLY A 1 448 ? 6.665 0.612 -5.484 1.00 94.12 448 GLY A CA 1
ATOM 3580 C C . GLY A 1 448 ? 5.544 1.242 -4.658 1.00 94.12 448 GLY A C 1
ATOM 3581 O O . GLY A 1 448 ? 5.407 0.975 -3.465 1.00 94.12 448 GLY A O 1
ATOM 3582 N N . ASN A 1 449 ? 4.765 2.119 -5.281 1.00 96.06 449 ASN A N 1
ATOM 3583 C CA . ASN A 1 449 ? 3.772 2.923 -4.571 1.00 96.06 449 ASN A CA 1
ATOM 3584 C C . ASN A 1 449 ? 2.490 2.122 -4.248 1.00 96.06 449 ASN A C 1
ATOM 3586 O O . ASN A 1 449 ? 2.110 1.246 -5.032 1.00 96.06 449 ASN A O 1
ATOM 3590 N N . PRO A 1 450 ? 1.792 2.420 -3.133 1.00 96.94 450 PRO A N 1
ATOM 3591 C CA . PRO A 1 450 ? 0.433 1.937 -2.881 1.00 96.94 450 PRO A CA 1
ATOM 3592 C C . PRO A 1 450 ? -0.551 2.363 -3.978 1.00 96.94 450 PRO A C 1
ATOM 3594 O O . PRO A 1 450 ? -0.334 3.364 -4.655 1.00 96.94 450 PRO A O 1
ATOM 3597 N N . ILE A 1 451 ? -1.647 1.618 -4.131 1.00 98.12 451 ILE A N 1
ATOM 3598 C CA . ILE A 1 451 ? -2.630 1.833 -5.203 1.00 98.12 451 ILE A CA 1
ATOM 3599 C C . ILE A 1 451 ? -4.020 1.999 -4.597 1.00 98.12 451 ILE A C 1
ATOM 3601 O O . ILE A 1 451 ? -4.529 1.090 -3.935 1.00 98.12 451 ILE A O 1
ATOM 3605 N N . ASN A 1 452 ? -4.639 3.144 -4.847 1.00 94.88 452 ASN A N 1
ATOM 3606 C CA . ASN A 1 452 ? -6.013 3.451 -4.479 1.00 94.88 452 ASN A CA 1
ATOM 3607 C C . ASN A 1 452 ? -7.009 2.735 -5.409 1.00 94.88 452 ASN A C 1
ATOM 3609 O O . ASN A 1 452 ? -6.682 2.308 -6.521 1.00 94.88 452 ASN A O 1
ATOM 3613 N N . GLN A 1 453 ? -8.261 2.628 -4.964 1.00 90.75 453 GLN A N 1
ATOM 3614 C CA . GLN A 1 453 ? -9.310 1.897 -5.679 1.00 90.75 453 GLN A CA 1
ATOM 3615 C C . GLN A 1 453 ? -9.528 2.366 -7.133 1.00 90.75 453 GLN A C 1
ATOM 3617 O O . GLN A 1 453 ? -9.775 1.535 -8.009 1.00 90.75 453 GLN A O 1
ATOM 3622 N N . GLU A 1 454 ? -9.424 3.671 -7.406 1.00 88.94 454 GLU A N 1
ATOM 3623 C CA . GLU A 1 454 ? -9.622 4.232 -8.750 1.00 88.94 454 GLU A CA 1
ATOM 3624 C C . GLU A 1 454 ? -8.532 3.759 -9.727 1.00 88.94 454 GLU A C 1
ATOM 3626 O O . GLU A 1 454 ? -8.837 3.136 -10.749 1.00 88.94 454 GLU A O 1
ATOM 3631 N N . ALA A 1 455 ? -7.258 3.951 -9.368 1.00 94.31 455 ALA A N 1
ATOM 3632 C CA . ALA A 1 455 ? -6.117 3.524 -10.178 1.00 94.31 455 ALA A CA 1
ATOM 3633 C C . ALA A 1 455 ? -6.058 1.997 -10.352 1.00 94.31 455 ALA A C 1
ATOM 3635 O O . ALA A 1 455 ? -5.679 1.493 -11.416 1.00 94.31 455 ALA A O 1
ATOM 3636 N N . LEU A 1 456 ? -6.491 1.237 -9.338 1.00 96.62 456 LEU A N 1
ATOM 3637 C CA . LEU A 1 456 ? -6.546 -0.222 -9.405 1.00 96.62 456 LEU A CA 1
ATOM 3638 C C . LEU A 1 456 ? -7.401 -0.711 -10.584 1.00 96.62 456 LEU A C 1
ATOM 3640 O O . LEU A 1 456 ? -7.018 -1.667 -11.262 1.00 96.62 456 LEU A O 1
ATOM 3644 N N . GLY A 1 457 ? -8.532 -0.055 -10.861 1.00 94.88 457 GLY A N 1
ATOM 3645 C CA . GLY A 1 457 ? -9.408 -0.416 -11.977 1.00 94.88 457 GLY A CA 1
ATOM 3646 C C . GLY A 1 457 ? -8.703 -0.330 -13.334 1.00 94.88 457 GLY A C 1
ATOM 3647 O O . GLY A 1 457 ? -8.795 -1.256 -14.150 1.00 94.88 457 GLY A O 1
ATOM 3648 N N . GLU A 1 458 ? -7.947 0.744 -13.560 1.00 95.19 458 GLU A N 1
ATOM 3649 C CA . GLU A 1 458 ? -7.179 0.955 -14.794 1.00 95.19 458 GLU A CA 1
ATOM 3650 C C . GLU A 1 458 ? -6.018 -0.036 -14.937 1.00 95.19 458 GLU A C 1
ATOM 3652 O O . GLU A 1 458 ? -5.790 -0.592 -16.021 1.00 95.19 458 GLU A O 1
ATOM 3657 N N . ILE A 1 459 ? -5.321 -0.317 -13.834 1.00 97.50 459 ILE A N 1
ATOM 3658 C CA . ILE A 1 459 ? -4.225 -1.289 -13.786 1.00 97.50 459 ILE A CA 1
ATOM 3659 C C . ILE A 1 459 ? -4.743 -2.698 -14.089 1.00 97.50 459 ILE A C 1
ATOM 3661 O O . ILE A 1 459 ? -4.187 -3.385 -14.946 1.00 97.50 459 ILE A O 1
ATOM 3665 N N . ILE A 1 460 ? -5.841 -3.124 -13.452 1.00 96.56 460 ILE A N 1
ATOM 3666 C CA . ILE A 1 460 ? -6.458 -4.436 -13.706 1.00 96.56 460 ILE A CA 1
ATOM 3667 C C . ILE A 1 460 ? -6.875 -4.555 -15.171 1.00 96.56 460 ILE A C 1
ATOM 3669 O O . ILE A 1 460 ? -6.635 -5.593 -15.792 1.00 96.56 460 ILE A O 1
ATOM 3673 N N . LYS A 1 461 ? -7.488 -3.510 -15.736 1.00 94.88 461 LYS A N 1
ATOM 3674 C CA . LYS A 1 461 ? -7.880 -3.495 -17.149 1.00 94.88 461 LYS A CA 1
ATOM 3675 C C . LYS A 1 461 ? -6.666 -3.706 -18.055 1.00 94.88 461 LYS A C 1
ATOM 3677 O O . LYS A 1 461 ? -6.725 -4.563 -18.932 1.00 94.88 461 LYS A O 1
ATOM 3682 N N . SER A 1 462 ? -5.574 -2.988 -17.799 1.00 94.44 462 SER A N 1
ATOM 3683 C CA . SER A 1 462 ? -4.343 -3.055 -18.597 1.00 94.44 462 SER A CA 1
ATOM 3684 C C . SER A 1 462 ? -3.654 -4.420 -18.490 1.00 94.44 462 SER A C 1
ATOM 3686 O O . SER A 1 462 ? -3.321 -5.029 -19.509 1.00 94.44 462 SER A O 1
ATOM 3688 N N . LEU A 1 463 ? -3.527 -4.955 -17.271 1.00 94.94 463 LEU A N 1
ATOM 3689 C CA . LEU A 1 463 ? -2.939 -6.274 -17.012 1.00 94.94 463 LEU A CA 1
ATOM 3690 C C . LEU A 1 463 ? -3.753 -7.421 -17.628 1.00 94.94 463 LEU A C 1
ATOM 3692 O O . LEU A 1 463 ? -3.179 -8.430 -18.025 1.00 94.94 463 LEU A O 1
ATOM 3696 N N . ARG A 1 464 ? -5.083 -7.287 -17.726 1.00 93.00 464 ARG A N 1
ATOM 3697 C CA . ARG A 1 464 ? -5.942 -8.305 -18.360 1.00 93.00 464 ARG A CA 1
ATOM 3698 C C . ARG A 1 464 ? -5.787 -8.373 -19.877 1.00 93.00 464 ARG A C 1
ATOM 3700 O O . ARG A 1 464 ? -6.121 -9.407 -20.447 1.00 93.00 464 ARG A O 1
ATOM 3707 N N . THR A 1 465 ? -5.354 -7.288 -20.515 1.00 88.38 465 THR A N 1
ATOM 3708 C CA . THR A 1 465 ? -5.280 -7.185 -21.980 1.00 88.38 465 THR A CA 1
ATOM 3709 C C . THR A 1 465 ? -3.883 -7.384 -22.552 1.00 88.38 465 THR A C 1
ATOM 3711 O O . THR A 1 465 ? -3.757 -7.509 -23.764 1.00 88.38 465 THR A O 1
ATOM 3714 N N . ALA A 1 466 ? -2.844 -7.371 -21.720 1.00 86.19 466 ALA A N 1
ATOM 3715 C CA . ALA A 1 466 ? -1.470 -7.441 -22.193 1.00 86.19 466 ALA A CA 1
ATOM 3716 C C . ALA A 1 466 ? -0.954 -8.878 -22.313 1.00 86.19 466 ALA A C 1
ATOM 3718 O O . ALA A 1 466 ? -1.157 -9.706 -21.420 1.00 86.19 466 ALA A O 1
ATOM 3719 N N . ASP A 1 467 ? -0.207 -9.128 -23.384 1.00 85.50 467 ASP A N 1
ATOM 3720 C CA . ASP A 1 467 ? 0.637 -10.311 -23.525 1.00 85.50 467 ASP A CA 1
ATOM 3721 C C . ASP A 1 467 ? 1.911 -10.135 -22.681 1.00 85.50 467 ASP A C 1
ATOM 3723 O O . ASP A 1 467 ? 2.505 -9.055 -22.649 1.00 85.50 467 ASP A O 1
ATOM 3727 N N . MET A 1 468 ? 2.305 -11.171 -21.940 1.00 85.62 468 MET A N 1
ATOM 3728 C CA . MET A 1 468 ? 3.420 -11.137 -20.989 1.00 85.62 468 MET A CA 1
ATOM 3729 C C . MET A 1 468 ? 4.152 -12.476 -20.935 1.00 85.62 468 MET A C 1
ATOM 3731 O O . MET A 1 468 ? 3.584 -13.527 -21.238 1.00 85.62 468 MET A O 1
ATOM 3735 N N . GLY A 1 469 ? 5.411 -12.435 -20.497 1.00 82.62 469 GLY A N 1
ATOM 3736 C CA . GLY A 1 469 ? 6.287 -13.597 -20.389 1.00 82.62 469 GLY A CA 1
ATOM 3737 C C . GLY A 1 469 ? 6.314 -14.451 -21.661 1.00 82.62 469 GLY A C 1
ATOM 3738 O O . GLY A 1 469 ? 6.576 -13.949 -22.750 1.00 82.62 469 GLY A O 1
ATOM 3739 N N . ILE A 1 470 ? 6.028 -15.748 -21.535 1.00 83.75 470 ILE A N 1
ATOM 3740 C CA . ILE A 1 470 ? 6.098 -16.697 -22.661 1.00 83.75 470 ILE A CA 1
ATOM 3741 C C . ILE A 1 470 ? 5.006 -16.504 -23.725 1.00 83.75 470 ILE A C 1
ATOM 3743 O O . ILE A 1 470 ? 5.104 -17.117 -24.785 1.00 83.75 470 ILE A O 1
ATOM 3747 N N . ASP A 1 471 ? 3.972 -15.699 -23.454 1.00 85.75 471 ASP A N 1
ATOM 3748 C CA . ASP A 1 471 ? 2.899 -15.420 -24.421 1.00 85.75 471 ASP A CA 1
ATOM 3749 C C . ASP A 1 471 ? 3.306 -14.322 -25.427 1.00 85.75 471 ASP A C 1
ATOM 3751 O O . ASP A 1 471 ? 2.627 -14.103 -26.429 1.00 85.75 471 ASP A O 1
ATOM 3755 N N . LEU A 1 472 ? 4.434 -13.644 -25.189 1.00 78.25 472 LEU A N 1
ATOM 3756 C CA . LEU A 1 472 ? 4.962 -12.623 -26.086 1.00 78.25 472 LEU A CA 1
ATOM 3757 C C . LEU A 1 472 ? 5.515 -13.245 -27.382 1.00 78.25 472 LEU A C 1
ATOM 3759 O O . LEU A 1 472 ? 6.185 -14.282 -27.344 1.00 78.25 472 LEU A O 1
ATOM 3763 N N . PRO A 1 473 ? 5.291 -12.611 -28.548 1.00 69.50 473 PRO A N 1
ATOM 3764 C CA . PRO A 1 473 ? 5.757 -13.138 -29.824 1.00 69.50 473 PRO A CA 1
ATOM 3765 C C . PRO A 1 473 ? 7.291 -13.173 -29.887 1.00 69.50 473 PRO A C 1
ATOM 3767 O O . PRO A 1 473 ? 7.961 -12.145 -29.825 1.00 69.50 473 PRO A O 1
ATOM 3770 N N . SER A 1 474 ? 7.860 -14.368 -30.060 1.00 65.50 474 SER A N 1
ATOM 3771 C CA . SER A 1 474 ? 9.300 -14.566 -30.258 1.00 65.50 474 SER A CA 1
ATOM 3772 C C . SER A 1 474 ? 9.629 -14.578 -31.754 1.00 65.50 474 SER A C 1
ATOM 3774 O O . SER A 1 474 ? 9.646 -15.625 -32.398 1.00 65.50 474 SER A O 1
ATOM 3776 N N . THR A 1 475 ? 9.845 -13.393 -32.328 1.00 57.72 475 THR A N 1
ATOM 3777 C CA . THR A 1 475 ? 10.320 -13.223 -33.720 1.00 57.72 475 THR A CA 1
ATOM 3778 C C . THR A 1 475 ? 11.641 -12.454 -33.800 1.00 57.72 475 THR A C 1
ATOM 3780 O O . THR A 1 475 ? 12.019 -11.989 -34.871 1.00 57.72 475 THR A O 1
ATOM 3783 N N . ALA A 1 476 ? 12.323 -12.277 -32.668 1.00 73.38 476 ALA A N 1
ATOM 3784 C CA . ALA A 1 476 ? 13.552 -11.502 -32.570 1.00 73.38 476 ALA A CA 1
ATOM 3785 C C . ALA A 1 476 ? 14.760 -12.311 -33.068 1.00 73.38 476 ALA A C 1
ATOM 3787 O O . ALA A 1 476 ? 15.086 -13.355 -32.502 1.00 73.38 476 ALA A O 1
ATOM 3788 N N . ASP A 1 477 ? 15.428 -11.821 -34.113 1.00 84.19 477 ASP A N 1
ATOM 3789 C CA . ASP A 1 477 ? 16.732 -12.322 -34.552 1.00 84.19 477 ASP A CA 1
ATOM 3790 C C . ASP A 1 477 ? 17.884 -11.510 -33.928 1.00 84.19 477 ASP A C 1
ATOM 3792 O O . ASP A 1 477 ? 17.673 -10.542 -33.193 1.00 84.19 477 ASP A O 1
ATOM 3796 N N . GLU A 1 478 ? 19.130 -11.902 -34.201 1.00 86.94 478 GLU A N 1
ATOM 3797 C CA . GLU A 1 478 ? 20.317 -11.202 -33.685 1.00 86.94 478 GLU A CA 1
ATOM 3798 C C . GLU A 1 478 ? 20.341 -9.719 -34.088 1.00 86.94 478 GLU A C 1
ATOM 3800 O O . GLU A 1 478 ? 20.717 -8.854 -33.293 1.00 86.94 478 GLU A O 1
ATOM 3805 N N . SER A 1 479 ? 19.889 -9.414 -35.310 1.00 89.06 479 SER A N 1
ATOM 3806 C CA . SER A 1 479 ? 19.885 -8.055 -35.848 1.00 89.06 479 SER A CA 1
ATOM 3807 C C . SER A 1 479 ? 18.909 -7.148 -35.101 1.00 89.06 479 SER A C 1
ATOM 3809 O O . SER A 1 479 ? 19.221 -5.981 -34.853 1.00 89.06 479 SER A O 1
ATOM 3811 N N . PHE A 1 480 ? 17.767 -7.693 -34.682 1.00 90.50 480 PHE A N 1
ATOM 3812 C CA . PHE A 1 480 ? 16.767 -6.989 -33.895 1.00 90.50 480 PHE A CA 1
ATOM 3813 C C . PHE A 1 480 ? 17.314 -6.578 -32.523 1.00 90.50 480 PHE A C 1
ATOM 3815 O O . PHE A 1 480 ? 17.225 -5.403 -32.162 1.00 90.50 480 PHE A O 1
ATOM 3822 N N . TYR A 1 481 ? 17.942 -7.499 -31.783 1.00 90.44 481 TYR A N 1
ATOM 3823 C CA . TYR A 1 481 ? 18.531 -7.175 -30.477 1.00 90.44 481 TYR A CA 1
ATOM 3824 C C . TYR A 1 481 ? 19.661 -6.150 -30.601 1.00 90.44 481 TYR A C 1
ATOM 3826 O O . TYR A 1 481 ? 19.722 -5.202 -29.818 1.00 90.44 481 TYR A O 1
ATOM 3834 N N . LEU A 1 482 ? 20.522 -6.298 -31.612 1.00 92.31 482 LEU A N 1
ATOM 3835 C CA . LEU A 1 482 ? 21.614 -5.361 -31.867 1.00 92.31 482 LEU A CA 1
ATOM 3836 C C . LEU A 1 482 ? 21.090 -3.944 -32.154 1.00 92.31 482 LEU A C 1
ATOM 3838 O O . LEU A 1 482 ? 21.578 -2.969 -31.580 1.00 92.31 482 LEU A O 1
ATOM 3842 N N . GLN A 1 483 ? 20.076 -3.822 -33.017 1.00 92.31 483 GLN A N 1
ATOM 3843 C CA . GLN A 1 483 ? 19.434 -2.539 -33.320 1.00 92.31 483 GLN A CA 1
ATOM 3844 C C . GLN A 1 483 ? 18.785 -1.931 -32.077 1.00 92.31 483 GLN A C 1
ATOM 3846 O O . GLN A 1 483 ? 18.964 -0.737 -31.821 1.00 92.31 483 GLN A O 1
ATOM 3851 N N . ALA A 1 484 ? 18.078 -2.747 -31.291 1.00 92.19 484 ALA A N 1
ATOM 3852 C CA . ALA A 1 484 ? 17.395 -2.274 -30.099 1.00 92.19 484 ALA A CA 1
ATOM 3853 C C . ALA A 1 484 ? 18.373 -1.708 -29.069 1.00 92.19 484 ALA A C 1
ATOM 3855 O O . ALA A 1 484 ? 18.185 -0.591 -28.585 1.00 92.19 484 ALA A O 1
ATOM 3856 N N . ILE A 1 485 ? 19.457 -2.433 -28.799 1.00 94.50 485 ILE A N 1
ATOM 3857 C CA . ILE A 1 485 ? 20.484 -2.032 -27.833 1.00 94.50 485 ILE A CA 1
ATOM 3858 C C . ILE A 1 485 ? 21.231 -0.789 -28.297 1.00 94.50 485 ILE A C 1
ATOM 3860 O O . ILE A 1 485 ? 21.383 0.149 -27.518 1.00 94.50 485 ILE A O 1
ATOM 3864 N N . ASN A 1 486 ? 21.619 -0.721 -29.571 1.00 95.69 486 ASN A N 1
ATOM 3865 C CA . ASN A 1 486 ? 22.290 0.462 -30.111 1.00 95.69 486 ASN A CA 1
ATOM 3866 C C . ASN A 1 486 ? 21.410 1.710 -30.062 1.00 95.69 486 ASN A C 1
ATOM 3868 O O . ASN A 1 486 ? 21.900 2.801 -29.773 1.00 95.69 486 ASN A O 1
ATOM 3872 N N . ARG A 1 487 ? 20.099 1.558 -30.275 1.00 95.06 487 ARG A N 1
ATOM 3873 C CA . ARG A 1 487 ? 19.149 2.658 -30.105 1.00 95.06 487 ARG A CA 1
ATOM 3874 C C . ARG A 1 487 ? 19.079 3.131 -28.656 1.00 95.06 487 ARG A C 1
ATOM 3876 O O . ARG A 1 487 ? 19.025 4.339 -28.426 1.00 95.06 487 ARG A O 1
ATOM 3883 N N . VAL A 1 488 ? 19.083 2.208 -27.692 1.00 95.25 488 VAL A N 1
ATOM 3884 C CA . VAL A 1 488 ? 19.117 2.575 -26.271 1.00 95.25 488 VAL A CA 1
ATOM 3885 C C . VAL A 1 488 ? 20.430 3.278 -25.933 1.00 95.25 488 VAL A C 1
ATOM 3887 O O . VAL A 1 488 ? 20.381 4.376 -25.393 1.00 95.25 488 VAL A O 1
ATOM 3890 N N . ILE A 1 489 ? 21.584 2.725 -26.313 1.00 96.12 489 ILE A N 1
ATOM 3891 C CA . ILE A 1 489 ? 22.904 3.325 -26.045 1.00 96.12 489 ILE A CA 1
ATOM 3892 C C . ILE A 1 489 ? 23.001 4.742 -26.622 1.00 96.12 489 ILE A C 1
ATOM 3894 O O . ILE A 1 489 ? 23.439 5.648 -25.916 1.00 96.12 489 ILE A O 1
ATOM 3898 N N . ALA A 1 490 ? 22.532 4.961 -27.855 1.00 95.25 490 ALA A N 1
ATOM 3899 C CA . ALA A 1 490 ? 22.502 6.290 -28.463 1.00 95.25 490 ALA A CA 1
ATOM 3900 C C . ALA A 1 490 ? 21.662 7.281 -27.638 1.00 95.25 490 ALA A C 1
ATOM 3902 O O . ALA A 1 490 ? 22.126 8.379 -27.337 1.00 95.25 490 ALA A O 1
ATOM 3903 N N . LYS A 1 491 ? 20.465 6.872 -27.194 1.00 94.31 491 LYS A N 1
ATOM 3904 C CA . LYS A 1 491 ? 19.618 7.698 -26.320 1.00 94.31 491 LYS A CA 1
ATOM 3905 C C . LYS A 1 491 ? 20.256 7.965 -24.959 1.00 94.31 491 LYS A C 1
ATOM 3907 O O . LYS A 1 491 ? 20.101 9.062 -24.433 1.00 94.31 491 LYS A O 1
ATOM 3912 N N . LEU A 1 492 ? 20.940 6.987 -24.369 1.00 94.56 492 LEU A N 1
ATOM 3913 C CA . LEU A 1 492 ? 21.638 7.186 -23.097 1.00 94.56 492 LEU A CA 1
ATOM 3914 C C . LEU A 1 492 ? 22.779 8.196 -23.269 1.00 94.56 492 LEU A C 1
ATOM 3916 O O . LEU A 1 492 ? 22.857 9.140 -22.492 1.00 94.56 492 LEU A O 1
ATOM 3920 N N . LYS A 1 493 ? 23.579 8.075 -24.336 1.00 94.12 493 LYS A N 1
ATOM 3921 C CA . LYS A 1 493 ? 24.661 9.016 -24.663 1.00 94.12 493 LYS A CA 1
ATOM 3922 C C . LYS A 1 493 ? 24.177 10.460 -24.810 1.00 94.12 493 LYS A C 1
ATOM 3924 O O . LYS A 1 493 ? 24.867 11.377 -24.389 1.00 94.12 493 LYS A O 1
ATOM 3929 N N . GLU A 1 494 ? 23.010 10.669 -25.416 1.00 93.56 494 GLU A N 1
ATOM 3930 C CA . GLU A 1 494 ? 22.434 12.009 -25.601 1.00 93.56 494 GLU A CA 1
ATOM 3931 C C . GLU A 1 494 ? 21.964 12.661 -24.292 1.00 93.56 494 GLU A C 1
ATOM 3933 O O . GLU A 1 494 ? 21.880 13.886 -24.228 1.00 93.56 494 GLU A O 1
ATOM 3938 N N . ASN A 1 495 ? 21.626 11.863 -23.272 1.00 91.69 495 ASN A N 1
ATOM 3939 C CA . ASN A 1 495 ? 20.974 12.345 -22.049 1.00 91.69 495 ASN A CA 1
ATOM 3940 C C . ASN A 1 495 ? 21.840 12.231 -20.781 1.00 91.69 495 ASN A C 1
ATOM 3942 O O . ASN A 1 495 ? 21.442 12.767 -19.748 1.00 91.69 495 ASN A O 1
ATOM 3946 N N . MET A 1 496 ? 22.969 11.519 -20.833 1.00 93.69 496 MET A N 1
ATOM 3947 C CA . MET A 1 496 ? 23.898 11.327 -19.713 1.00 93.69 496 MET A CA 1
ATOM 3948 C C . MET A 1 496 ? 25.080 12.288 -19.771 1.00 93.69 496 MET A C 1
ATOM 3950 O O . MET A 1 496 ? 25.514 12.697 -20.847 1.00 93.69 496 MET A O 1
ATOM 3954 N N . GLU A 1 497 ? 25.662 12.558 -18.605 1.00 93.81 497 GLU A N 1
ATOM 3955 C CA . GLU A 1 497 ? 26.972 13.198 -18.509 1.00 93.81 497 GLU A CA 1
ATOM 3956 C C . GLU A 1 497 ? 28.076 12.281 -19.069 1.00 93.81 497 GLU A C 1
ATOM 3958 O O . GLU A 1 497 ? 27.992 11.049 -19.001 1.00 93.81 497 GLU A O 1
ATOM 3963 N N . GLU A 1 498 ? 29.144 12.882 -19.603 1.00 93.06 498 GLU A N 1
ATOM 3964 C CA . GLU A 1 498 ? 30.225 12.157 -20.291 1.00 93.06 498 GLU A CA 1
ATOM 3965 C C . GLU A 1 498 ? 30.920 11.123 -19.385 1.00 93.06 498 GLU A C 1
ATOM 3967 O O . GLU A 1 498 ? 31.244 10.020 -19.835 1.00 93.06 498 GLU A O 1
ATOM 3972 N N . ASP A 1 499 ? 31.079 11.431 -18.096 1.00 93.31 499 ASP A N 1
ATOM 3973 C CA . ASP A 1 499 ? 31.700 10.539 -17.108 1.00 93.31 499 ASP A CA 1
ATOM 3974 C C . ASP A 1 499 ? 30.821 9.315 -16.774 1.00 93.31 499 ASP A C 1
ATOM 3976 O O . ASP A 1 499 ? 31.325 8.190 -16.663 1.00 93.31 499 ASP A O 1
ATOM 3980 N N . GLU A 1 500 ? 29.498 9.502 -16.649 1.00 92.94 500 GLU A N 1
ATOM 3981 C CA . GLU A 1 500 ? 28.546 8.400 -16.431 1.00 92.94 500 GLU A CA 1
ATOM 3982 C C . GLU A 1 500 ? 28.521 7.476 -17.651 1.00 92.94 500 GLU A C 1
ATOM 3984 O O . GLU A 1 500 ? 28.643 6.254 -17.519 1.00 92.94 500 GLU A O 1
ATOM 3989 N N . PHE A 1 501 ? 28.439 8.054 -18.853 1.00 95.88 501 PHE A N 1
ATOM 3990 C CA . PHE A 1 501 ? 28.436 7.277 -20.089 1.00 95.88 501 PHE A CA 1
ATOM 3991 C C . PHE A 1 501 ? 29.757 6.523 -20.301 1.00 95.88 501 PHE A C 1
ATOM 3993 O O . PHE A 1 501 ? 29.745 5.355 -20.693 1.00 95.88 501 PHE A O 1
ATOM 4000 N N . SER A 1 502 ? 30.895 7.145 -19.983 1.00 95.44 502 SER A N 1
ATOM 4001 C CA . SER A 1 502 ? 32.212 6.495 -20.048 1.00 95.44 502 SER A CA 1
ATOM 4002 C C . SER A 1 502 ? 32.317 5.310 -19.083 1.00 95.44 502 SER A C 1
ATOM 4004 O O . SER A 1 502 ? 32.883 4.273 -19.433 1.00 95.44 502 SER A O 1
ATOM 4006 N N . SER A 1 503 ? 31.719 5.428 -17.896 1.00 95.75 503 SER A N 1
ATOM 4007 C CA . SER A 1 503 ? 31.660 4.341 -16.912 1.00 95.75 503 SER A CA 1
ATOM 4008 C C . SER A 1 503 ? 30.793 3.178 -17.405 1.00 95.75 503 SER A C 1
ATOM 4010 O O . SER A 1 503 ? 31.215 2.023 -17.343 1.00 95.75 503 SER A O 1
ATOM 4012 N N . LEU A 1 504 ? 29.617 3.472 -17.975 1.00 96.31 504 LEU A N 1
ATOM 4013 C CA . LEU A 1 504 ? 28.768 2.464 -18.619 1.00 96.31 504 LEU A CA 1
ATOM 4014 C C . LEU A 1 504 ? 29.502 1.762 -19.768 1.00 96.31 504 LEU A C 1
ATOM 4016 O O . LEU A 1 504 ? 29.451 0.537 -19.881 1.00 96.31 504 LEU A O 1
ATOM 4020 N N . LYS A 1 505 ? 30.206 2.528 -20.605 1.00 96.31 505 LYS A N 1
ATOM 4021 C CA . LYS A 1 505 ? 30.982 2.003 -21.730 1.00 96.31 505 LYS A CA 1
ATOM 4022 C C . LYS A 1 505 ? 32.029 0.992 -21.263 1.00 96.31 505 LYS A C 1
ATOM 4024 O O . LYS A 1 505 ? 32.073 -0.115 -21.793 1.00 96.31 505 LYS A O 1
ATOM 4029 N N . ALA A 1 506 ? 32.808 1.340 -20.240 1.00 96.25 506 ALA A N 1
ATOM 4030 C CA . ALA A 1 506 ? 33.827 0.457 -19.676 1.00 96.25 506 ALA A CA 1
ATOM 4031 C C . ALA A 1 506 ? 33.237 -0.854 -19.117 1.00 96.25 506 ALA A C 1
ATOM 4033 O O . ALA A 1 506 ? 33.865 -1.910 -19.218 1.00 96.25 506 ALA A O 1
ATOM 4034 N N . GLU A 1 507 ? 32.028 -0.812 -18.548 1.00 96.56 507 GLU A N 1
ATOM 4035 C CA . GLU A 1 507 ? 31.320 -2.016 -18.099 1.00 96.56 507 GLU A CA 1
ATOM 4036 C C . GLU A 1 507 ? 30.778 -2.858 -19.265 1.00 96.56 507 GLU A C 1
ATOM 4038 O O . GLU A 1 507 ? 30.866 -4.086 -19.220 1.00 96.56 507 GLU A O 1
ATOM 4043 N N . LEU A 1 508 ? 30.257 -2.226 -20.321 1.00 95.69 508 LEU A N 1
ATOM 4044 C CA . LEU A 1 508 ? 29.753 -2.915 -21.514 1.00 95.69 508 LEU A CA 1
ATOM 4045 C C . LEU A 1 508 ? 30.872 -3.599 -22.313 1.00 95.69 508 LEU A C 1
ATOM 4047 O O . LEU A 1 508 ? 30.695 -4.737 -22.749 1.00 95.69 508 LEU A O 1
ATOM 4051 N N . GLU A 1 509 ? 32.037 -2.962 -22.466 1.00 96.31 509 GLU A N 1
ATOM 4052 C CA . GLU A 1 509 ? 33.180 -3.487 -23.241 1.00 96.31 509 GLU A CA 1
ATOM 4053 C C . GLU A 1 509 ? 33.726 -4.833 -22.719 1.00 96.31 509 GLU A C 1
ATOM 4055 O O . GLU A 1 509 ? 34.471 -5.523 -23.415 1.00 96.31 509 GLU A O 1
ATOM 4060 N N . LYS A 1 510 ? 33.314 -5.266 -21.521 1.00 95.88 510 LYS A N 1
ATOM 4061 C CA . LYS A 1 510 ? 33.592 -6.612 -20.991 1.00 95.88 510 LYS A CA 1
ATOM 4062 C C . LYS A 1 510 ? 32.837 -7.720 -21.734 1.00 95.88 510 LYS A C 1
ATOM 4064 O O . LYS A 1 510 ? 33.260 -8.875 -21.695 1.00 95.88 510 LYS A O 1
ATOM 4069 N N . TYR A 1 511 ? 31.723 -7.383 -22.383 1.00 96.19 511 TYR A N 1
ATOM 4070 C CA . TYR A 1 511 ? 30.796 -8.330 -23.010 1.00 96.19 511 TYR A CA 1
ATOM 4071 C C . TYR A 1 511 ? 30.569 -8.063 -24.499 1.00 96.19 511 TYR A C 1
ATOM 4073 O O . TYR A 1 511 ? 30.084 -8.946 -25.209 1.00 96.19 511 TYR A O 1
ATOM 4081 N N . VAL A 1 512 ? 30.903 -6.863 -24.974 1.00 96.31 512 VAL A N 1
ATOM 4082 C CA . VAL A 1 512 ? 30.699 -6.442 -26.361 1.00 96.31 512 VAL A CA 1
ATOM 4083 C C . VAL A 1 512 ? 31.912 -5.704 -26.918 1.00 96.31 512 VAL A C 1
ATOM 4085 O O . VAL A 1 512 ? 32.675 -5.085 -26.182 1.00 96.31 512 VAL A O 1
ATOM 4088 N N . TYR A 1 513 ? 32.049 -5.712 -28.241 1.00 96.38 513 TYR A N 1
ATOM 4089 C CA . TYR A 1 513 ? 32.946 -4.819 -28.962 1.00 96.38 513 TYR A CA 1
ATOM 4090 C C . TYR A 1 513 ? 32.181 -3.571 -29.423 1.00 96.38 513 TYR A C 1
ATOM 4092 O O . TYR A 1 513 ? 31.199 -3.670 -30.170 1.00 96.38 513 TYR A O 1
ATOM 4100 N N . LEU A 1 514 ? 32.638 -2.398 -28.975 1.00 95.38 514 LEU A N 1
ATOM 4101 C CA . LEU A 1 514 ? 32.073 -1.103 -29.345 1.00 95.38 514 LEU A CA 1
ATOM 4102 C C . LEU A 1 514 ? 32.921 -0.420 -30.422 1.00 95.38 514 LEU A C 1
ATOM 4104 O O . LEU A 1 514 ? 34.127 -0.240 -30.267 1.00 95.38 514 LEU A O 1
ATOM 4108 N N . GLU A 1 515 ? 32.270 0.038 -31.487 1.00 94.50 515 GLU A N 1
ATOM 4109 C CA . GLU A 1 515 ? 32.865 0.868 -32.533 1.00 94.50 515 GLU A CA 1
ATOM 4110 C C . GLU A 1 515 ? 32.035 2.151 -32.660 1.00 94.50 515 GLU A C 1
ATOM 4112 O O . GLU A 1 515 ? 30.831 2.092 -32.898 1.00 94.50 515 GLU A O 1
ATOM 4117 N N . ASN A 1 516 ? 32.660 3.321 -32.477 1.00 91.31 516 ASN A N 1
ATOM 4118 C CA . ASN A 1 516 ? 31.969 4.623 -32.464 1.00 91.31 516 ASN A CA 1
ATOM 4119 C C . ASN A 1 516 ? 30.755 4.666 -31.508 1.00 91.31 516 ASN A C 1
ATOM 4121 O O . ASN A 1 516 ? 29.709 5.217 -31.844 1.00 91.31 516 ASN A O 1
ATOM 4125 N N . ASP A 1 517 ? 30.906 4.068 -30.320 1.00 91.56 517 ASP A N 1
ATOM 4126 C CA . ASP A 1 517 ? 29.877 3.946 -29.272 1.00 91.56 517 ASP A CA 1
ATOM 4127 C C . ASP A 1 517 ? 28.633 3.131 -29.669 1.00 91.56 517 ASP A C 1
ATOM 4129 O O . ASP A 1 517 ? 27.593 3.225 -29.020 1.00 91.56 517 ASP A O 1
ATOM 4133 N N . ALA A 1 518 ? 28.743 2.292 -30.702 1.00 94.50 518 ALA A N 1
ATOM 4134 C CA . ALA A 1 518 ? 27.738 1.300 -31.064 1.00 94.50 518 ALA A 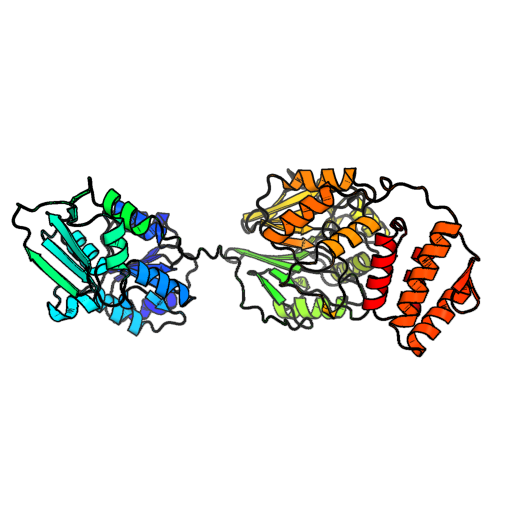CA 1
ATOM 4135 C C . ALA A 1 518 ? 28.291 -0.120 -30.887 1.00 94.50 518 ALA A C 1
ATOM 4137 O O . ALA A 1 518 ? 29.433 -0.411 -31.245 1.00 94.50 518 ALA A O 1
ATOM 4138 N N . VAL A 1 519 ? 27.459 -1.023 -30.375 1.00 95.06 519 VAL A N 1
ATOM 4139 C CA . VAL A 1 519 ? 27.708 -2.465 -30.340 1.00 95.06 519 VAL A CA 1
ATOM 4140 C C . VAL A 1 519 ? 27.812 -2.970 -31.766 1.00 95.06 519 VAL A C 1
ATOM 4142 O O . VAL A 1 519 ? 26.841 -2.941 -32.531 1.00 95.06 519 VAL A O 1
ATOM 4145 N N . LYS A 1 520 ? 29.012 -3.428 -32.114 1.00 94.88 520 LYS A N 1
ATOM 4146 C CA . LYS A 1 520 ? 29.312 -4.018 -33.414 1.00 94.88 520 LYS A CA 1
ATOM 4147 C C . LYS A 1 520 ? 29.265 -5.539 -33.364 1.00 94.88 520 LYS A C 1
ATOM 4149 O O . LYS A 1 520 ? 28.797 -6.160 -34.314 1.00 94.88 520 LYS A O 1
ATOM 4154 N N . GLU A 1 521 ? 29.728 -6.107 -32.258 1.00 94.19 521 GLU A N 1
ATOM 4155 C CA . GLU A 1 521 ? 29.787 -7.545 -32.016 1.00 94.19 521 GLU A CA 1
ATOM 4156 C C . GLU A 1 521 ? 29.584 -7.819 -30.521 1.00 94.19 521 GLU A C 1
ATOM 4158 O O . GLU A 1 521 ? 30.008 -7.030 -29.675 1.00 94.19 521 GLU A O 1
ATOM 4163 N N . ALA A 1 522 ? 28.928 -8.930 -30.195 1.00 93.81 522 ALA A N 1
ATOM 4164 C CA . ALA A 1 522 ? 28.740 -9.391 -28.826 1.00 93.81 522 ALA A CA 1
ATOM 4165 C C . ALA A 1 522 ? 29.548 -10.670 -28.575 1.00 93.81 522 ALA A C 1
ATOM 4167 O O . ALA A 1 522 ? 29.538 -11.585 -29.395 1.00 93.81 522 ALA A O 1
ATOM 4168 N N . PHE A 1 523 ? 30.195 -10.771 -27.412 1.00 94.88 523 PHE A N 1
ATOM 4169 C CA . PHE A 1 523 ? 30.888 -11.992 -26.968 1.00 94.88 523 PHE A CA 1
ATOM 4170 C C . PHE A 1 523 ? 29.939 -12.993 -26.285 1.00 94.88 523 PHE A C 1
ATOM 4172 O O . PHE A 1 523 ? 30.362 -14.022 -25.760 1.00 94.88 523 PHE A O 1
ATOM 4179 N N . VAL A 1 524 ? 28.646 -12.671 -26.272 1.00 91.31 524 VAL A N 1
ATOM 4180 C CA . VAL A 1 524 ? 27.548 -13.413 -25.650 1.00 91.31 524 VAL A CA 1
ATOM 4181 C C . VAL A 1 524 ? 26.389 -13.554 -26.641 1.00 91.31 524 VAL A C 1
ATOM 4183 O O . VAL A 1 524 ? 26.402 -12.946 -27.710 1.00 91.31 524 VAL A O 1
ATOM 4186 N N . SER A 1 525 ? 25.349 -14.311 -26.276 1.00 90.50 525 SER A N 1
ATOM 4187 C CA . SER A 1 525 ? 24.111 -14.332 -27.065 1.00 90.50 525 SER A CA 1
ATOM 4188 C C . SER A 1 525 ? 23.521 -12.926 -27.192 1.00 90.50 525 SER A C 1
ATOM 4190 O O . SER A 1 525 ? 23.332 -12.243 -26.185 1.00 90.50 525 SER A O 1
ATOM 4192 N N . TYR A 1 526 ? 23.141 -12.525 -28.407 1.00 90.31 526 TYR A N 1
ATOM 4193 C CA . TYR A 1 526 ? 22.484 -11.239 -28.662 1.00 90.31 526 TYR A CA 1
ATOM 4194 C C . TYR A 1 526 ? 21.193 -11.067 -27.851 1.00 90.31 526 TYR A C 1
ATOM 4196 O O . TYR A 1 526 ? 20.884 -9.967 -27.399 1.00 90.31 526 TYR A O 1
ATOM 4204 N N . SER A 1 527 ? 20.484 -12.166 -27.580 1.00 87.50 527 SER A N 1
ATOM 4205 C CA . SER A 1 527 ? 19.284 -12.164 -26.738 1.00 87.50 527 SER A CA 1
ATOM 4206 C C . SER A 1 527 ? 19.552 -11.790 -25.274 1.00 87.50 527 SER A C 1
ATOM 4208 O O . SER A 1 527 ? 18.619 -11.419 -24.571 1.00 87.50 527 SER A O 1
ATOM 4210 N N . ALA A 1 528 ? 20.802 -11.895 -24.807 1.00 89.75 528 ALA A N 1
ATOM 4211 C CA . ALA A 1 528 ? 21.213 -11.533 -23.449 1.00 89.75 528 ALA A CA 1
ATOM 4212 C C . ALA A 1 528 ? 21.666 -10.068 -23.330 1.00 89.75 528 ALA A C 1
ATOM 4214 O O . ALA A 1 528 ? 21.830 -9.568 -22.219 1.00 89.75 528 ALA A O 1
ATOM 4215 N N . LEU A 1 529 ? 21.853 -9.354 -24.448 1.00 92.12 529 LEU A N 1
ATOM 4216 C CA . LEU A 1 529 ? 22.296 -7.957 -24.430 1.00 92.12 529 LEU A CA 1
ATOM 4217 C C . LEU A 1 529 ? 21.388 -7.009 -23.625 1.00 92.12 529 LEU A C 1
ATOM 4219 O O . LEU A 1 529 ? 21.938 -6.132 -22.965 1.00 92.12 529 LEU A O 1
ATOM 4223 N N . PRO A 1 530 ? 20.046 -7.151 -23.623 1.00 91.81 530 PRO A N 1
ATOM 4224 C CA . PRO A 1 530 ? 19.178 -6.321 -22.781 1.00 91.81 530 PRO A CA 1
ATOM 4225 C C . PRO A 1 530 ? 19.479 -6.460 -21.286 1.00 91.81 530 PRO A C 1
ATOM 4227 O O . PRO A 1 530 ? 19.595 -5.457 -20.586 1.00 91.81 530 PRO A O 1
ATOM 4230 N N . GLU A 1 531 ? 19.670 -7.693 -20.814 1.00 91.00 531 GLU A N 1
ATOM 4231 C CA . GLU A 1 531 ? 20.051 -7.982 -19.428 1.00 91.00 531 GLU A CA 1
ATOM 4232 C C . GLU A 1 531 ? 21.446 -7.440 -19.117 1.00 91.00 531 GLU A C 1
ATOM 4234 O O . GLU A 1 531 ? 21.619 -6.731 -18.129 1.00 91.00 531 GLU A O 1
ATOM 4239 N N . ILE A 1 532 ? 22.418 -7.679 -20.002 1.00 92.94 532 ILE A N 1
ATOM 4240 C CA . ILE A 1 532 ? 23.785 -7.168 -19.842 1.00 92.94 532 ILE A CA 1
ATOM 4241 C C . ILE A 1 532 ? 23.799 -5.645 -19.775 1.00 92.94 532 ILE A C 1
ATOM 4243 O O . ILE A 1 532 ? 24.479 -5.099 -18.917 1.00 92.94 532 ILE A O 1
ATOM 4247 N N . LEU A 1 533 ? 23.032 -4.951 -20.621 1.00 94.62 533 LEU A N 1
ATOM 4248 C CA . LEU A 1 533 ? 22.948 -3.494 -20.582 1.00 94.62 533 LEU A CA 1
ATOM 4249 C C . LEU A 1 533 ? 22.476 -3.008 -19.210 1.00 94.62 533 LEU A C 1
ATOM 4251 O O . LEU A 1 533 ? 23.132 -2.166 -18.602 1.00 94.62 533 LEU A O 1
ATOM 4255 N N . VAL A 1 534 ? 21.371 -3.558 -18.706 1.00 92.69 534 VAL A N 1
ATOM 4256 C CA . VAL A 1 534 ? 20.797 -3.159 -17.413 1.00 92.69 534 VAL A CA 1
ATOM 4257 C C . VAL A 1 534 ? 21.757 -3.469 -16.262 1.00 92.69 534 VAL A C 1
ATOM 4259 O O . VAL A 1 534 ? 21.983 -2.614 -15.406 1.00 92.69 534 VAL A O 1
ATOM 4262 N N . VAL A 1 535 ? 22.375 -4.650 -16.270 1.00 91.75 535 VAL A N 1
ATOM 4263 C CA . VAL A 1 535 ? 23.350 -5.070 -15.256 1.00 91.75 535 VAL A CA 1
ATOM 4264 C C . VAL A 1 535 ? 24.611 -4.198 -15.304 1.00 91.75 535 VAL A C 1
ATOM 4266 O O . VAL A 1 535 ? 25.069 -3.725 -14.264 1.00 91.75 535 VAL A O 1
ATOM 4269 N N . SER A 1 536 ? 25.145 -3.896 -16.491 1.00 94.88 536 SER A N 1
ATOM 4270 C CA . SER A 1 536 ? 26.277 -2.976 -16.664 1.00 94.88 536 SER A CA 1
ATOM 4271 C C . SER A 1 536 ? 25.950 -1.574 -16.151 1.00 94.88 536 SER A C 1
ATOM 4273 O O . SER A 1 536 ? 26.793 -0.963 -15.498 1.00 94.88 536 SER A O 1
ATOM 4275 N N . MET A 1 537 ? 24.726 -1.077 -16.366 1.00 94.50 537 MET A N 1
ATOM 4276 C CA . MET A 1 537 ? 24.288 0.201 -15.794 1.00 94.50 537 MET A CA 1
ATOM 4277 C C . MET A 1 537 ? 24.269 0.166 -14.259 1.00 94.50 537 MET A C 1
ATOM 4279 O O . MET A 1 537 ? 24.734 1.110 -13.621 1.00 94.50 537 MET A O 1
ATOM 4283 N N . GLN A 1 538 ? 23.787 -0.921 -13.650 1.00 91.00 538 GLN A N 1
ATOM 4284 C CA . GLN A 1 538 ? 23.797 -1.081 -12.191 1.00 91.00 538 GLN A CA 1
ATOM 4285 C C . GLN A 1 538 ? 25.226 -1.140 -11.626 1.00 91.00 538 GLN A C 1
ATOM 4287 O O . GLN A 1 538 ? 25.515 -0.475 -10.629 1.00 91.00 538 GLN A O 1
ATOM 4292 N N . TYR A 1 539 ? 26.135 -1.887 -12.265 1.00 92.19 539 TYR A N 1
ATOM 4293 C CA . TYR A 1 539 ? 27.539 -1.987 -11.843 1.00 92.19 539 TYR A CA 1
ATOM 4294 C C . TYR A 1 539 ? 28.310 -0.677 -12.009 1.00 92.19 539 TYR A C 1
ATOM 4296 O O . TYR A 1 539 ? 29.088 -0.319 -11.124 1.00 92.19 539 TYR A O 1
ATOM 4304 N N . ALA A 1 540 ? 28.055 0.060 -13.092 1.00 93.62 540 ALA A N 1
ATOM 4305 C CA . ALA A 1 540 ? 28.610 1.395 -13.307 1.00 93.62 540 ALA A CA 1
ATOM 4306 C C . ALA A 1 540 ? 28.016 2.451 -12.354 1.00 93.62 540 ALA A C 1
ATOM 4308 O O . ALA A 1 540 ? 28.486 3.585 -12.330 1.00 93.62 540 ALA A O 1
ATOM 4309 N N . GLY A 1 541 ? 27.005 2.096 -11.549 1.00 91.25 541 GLY A N 1
ATOM 4310 C CA . GLY A 1 541 ? 26.371 3.012 -10.604 1.00 91.25 541 GLY A CA 1
ATOM 4311 C C . GLY A 1 541 ? 25.554 4.111 -11.283 1.00 91.25 541 GLY A C 1
ATOM 4312 O O . GLY A 1 541 ? 25.406 5.188 -10.709 1.00 91.25 541 GLY A O 1
ATOM 4313 N N . ILE A 1 542 ? 25.042 3.838 -12.486 1.00 93.38 542 ILE A N 1
ATOM 4314 C CA . ILE A 1 542 ? 24.246 4.778 -13.278 1.00 93.38 542 ILE A CA 1
ATOM 4315 C C . ILE A 1 542 ? 22.966 5.148 -12.533 1.00 93.38 542 ILE A C 1
ATOM 4317 O O . ILE A 1 542 ? 22.322 4.295 -11.913 1.00 93.38 542 ILE A O 1
ATOM 4321 N N . ASN A 1 543 ? 22.568 6.419 -12.630 1.00 91.19 543 ASN A N 1
ATOM 4322 C CA . ASN A 1 543 ? 21.339 6.903 -12.012 1.00 91.19 543 ASN A CA 1
ATOM 4323 C C . ASN A 1 543 ? 20.120 6.020 -12.396 1.00 91.19 543 ASN A C 1
ATOM 4325 O O . ASN A 1 543 ? 19.879 5.795 -13.591 1.00 91.19 543 ASN A O 1
ATOM 4329 N N . PRO A 1 544 ? 19.300 5.564 -11.422 1.00 92.12 544 PRO A N 1
ATOM 4330 C CA . PRO A 1 544 ? 18.134 4.712 -11.676 1.00 92.12 544 PRO A CA 1
ATOM 4331 C C . PRO A 1 544 ? 17.172 5.256 -12.735 1.00 92.12 544 PRO A C 1
ATOM 4333 O O . PRO A 1 544 ? 16.581 4.481 -13.490 1.00 92.12 544 PRO A O 1
ATOM 4336 N N . ARG A 1 545 ? 17.047 6.584 -12.859 1.00 92.75 545 ARG A N 1
ATOM 4337 C CA . ARG A 1 545 ? 16.220 7.227 -13.888 1.00 92.75 545 ARG A CA 1
ATOM 4338 C C . ARG A 1 545 ? 16.582 6.760 -15.298 1.00 92.75 545 ARG A C 1
ATOM 4340 O O . ARG A 1 545 ? 15.686 6.472 -16.092 1.00 92.75 545 ARG A O 1
ATOM 4347 N N . PHE A 1 546 ? 17.872 6.647 -15.597 1.00 93.81 546 PHE A N 1
ATOM 4348 C CA . PHE A 1 546 ? 18.329 6.191 -16.904 1.00 93.81 546 PHE A CA 1
ATOM 4349 C C . PHE A 1 546 ? 18.131 4.690 -17.098 1.00 93.81 546 PHE A C 1
ATOM 4351 O O . PHE A 1 546 ? 17.788 4.263 -18.198 1.00 93.81 546 PHE A O 1
ATOM 4358 N N . ILE A 1 547 ? 18.276 3.890 -16.038 1.00 93.62 547 ILE A N 1
ATOM 4359 C CA . ILE A 1 547 ? 17.977 2.450 -16.086 1.00 93.62 547 ILE A CA 1
ATOM 4360 C C . ILE A 1 547 ? 16.498 2.246 -16.433 1.00 93.62 547 ILE A C 1
ATOM 4362 O O . ILE A 1 547 ? 16.165 1.492 -17.346 1.00 93.62 547 ILE A O 1
ATOM 4366 N N . LYS A 1 548 ? 15.598 2.984 -15.774 1.00 92.94 548 LYS A N 1
ATOM 4367 C CA . LYS A 1 548 ? 14.160 2.947 -16.071 1.00 92.94 548 LYS A CA 1
ATOM 4368 C C . LYS A 1 548 ? 13.867 3.391 -17.506 1.00 92.94 548 LYS A C 1
ATOM 4370 O O . LYS A 1 548 ? 13.044 2.769 -18.173 1.00 92.94 548 LYS A O 1
ATOM 4375 N N . GLN A 1 549 ? 14.554 4.422 -18.003 1.00 92.31 549 GLN A N 1
ATOM 4376 C CA . GLN A 1 549 ? 14.443 4.854 -19.399 1.00 92.31 549 GLN A CA 1
ATOM 4377 C C . GLN A 1 549 ? 14.886 3.751 -20.371 1.00 92.31 549 GLN A C 1
ATOM 4379 O O . GLN A 1 549 ? 14.161 3.464 -21.319 1.00 92.31 549 GLN A O 1
ATOM 4384 N N . ALA A 1 550 ? 16.022 3.094 -20.120 1.00 93.31 550 ALA A N 1
ATOM 4385 C CA . ALA A 1 550 ? 16.495 1.976 -20.934 1.00 93.31 550 ALA A CA 1
ATOM 4386 C C . ALA A 1 550 ? 15.466 0.834 -20.980 1.00 93.31 550 ALA A C 1
ATOM 4388 O O . ALA A 1 550 ? 15.140 0.346 -22.061 1.00 93.31 550 ALA A O 1
ATOM 4389 N N . LEU A 1 551 ? 14.887 0.469 -19.832 1.00 92.38 551 LEU A N 1
ATOM 4390 C CA . LEU A 1 551 ? 13.836 -0.551 -19.750 1.00 92.38 551 LEU A CA 1
ATOM 4391 C C . LEU A 1 551 ? 12.582 -0.168 -20.545 1.00 92.38 551 LEU A C 1
ATOM 4393 O O . LEU A 1 551 ? 12.050 -1.007 -21.269 1.00 92.38 551 LEU A O 1
ATOM 4397 N N . LYS A 1 552 ? 12.138 1.093 -20.468 1.00 90.56 552 LYS A N 1
ATOM 4398 C CA . LYS A 1 552 ? 11.010 1.592 -21.274 1.00 90.56 552 LYS A CA 1
ATOM 4399 C C . LYS A 1 552 ? 11.298 1.508 -22.768 1.00 90.56 552 LYS A C 1
ATOM 4401 O O . LYS A 1 552 ? 10.459 1.046 -23.533 1.00 90.56 552 LYS A O 1
ATOM 4406 N N . GLU A 1 553 ? 12.489 1.918 -23.193 1.00 90.56 553 GLU A N 1
ATOM 4407 C CA . GLU A 1 553 ? 12.886 1.855 -24.601 1.00 90.56 553 GLU A CA 1
ATOM 4408 C C . GLU A 1 553 ? 12.975 0.420 -25.122 1.00 90.56 553 GLU A C 1
ATOM 4410 O O . GLU A 1 553 ? 12.594 0.165 -26.264 1.00 90.56 553 GLU A O 1
ATOM 4415 N N . LEU A 1 554 ? 13.452 -0.520 -24.306 1.00 89.25 554 LEU A N 1
ATOM 4416 C CA . LEU A 1 554 ? 13.453 -1.944 -24.642 1.00 89.25 554 LEU A CA 1
ATOM 4417 C C . LEU A 1 554 ? 12.018 -2.476 -24.750 1.00 89.25 554 LEU A C 1
ATOM 4419 O O . LEU A 1 554 ? 11.663 -3.083 -25.763 1.00 89.25 554 LEU A O 1
ATOM 4423 N N . PHE A 1 555 ? 11.169 -2.154 -23.774 1.00 85.75 555 PHE A N 1
ATOM 4424 C CA . PHE A 1 555 ? 9.760 -2.542 -23.758 1.00 85.75 555 PHE A CA 1
ATOM 4425 C C . PHE A 1 555 ? 9.005 -2.050 -24.998 1.00 85.75 555 PHE A C 1
ATOM 4427 O O . PHE A 1 555 ? 8.355 -2.843 -25.678 1.00 85.75 555 PHE A O 1
ATOM 4434 N N . TYR A 1 556 ? 9.153 -0.773 -25.366 1.00 84.38 556 TYR A N 1
ATOM 4435 C CA . TYR A 1 556 ? 8.513 -0.206 -26.559 1.00 84.38 556 TYR A CA 1
ATOM 4436 C C . TYR A 1 556 ? 8.999 -0.811 -27.874 1.00 84.38 556 TYR A C 1
ATOM 4438 O O . TYR A 1 556 ? 8.299 -0.739 -28.884 1.00 84.38 556 TYR A O 1
ATOM 4446 N N . GLN A 1 557 ? 10.187 -1.405 -27.874 1.00 83.31 557 GLN A N 1
ATOM 4447 C CA . GLN A 1 557 ? 10.720 -2.119 -29.027 1.00 83.31 557 GLN A CA 1
ATOM 4448 C C . GLN A 1 557 ? 10.265 -3.581 -29.074 1.00 83.31 557 GLN A C 1
ATOM 4450 O O . GLN A 1 557 ? 10.584 -4.264 -30.037 1.00 83.31 557 GLN A O 1
ATOM 4455 N N . GLY A 1 558 ? 9.507 -4.059 -28.081 1.00 79.88 558 GLY A N 1
ATOM 4456 C CA . GLY A 1 558 ? 9.102 -5.461 -27.965 1.00 79.88 558 GLY A CA 1
ATOM 4457 C C . GLY A 1 558 ? 10.189 -6.356 -27.362 1.00 79.88 558 GLY A C 1
ATOM 4458 O O . GLY A 1 558 ? 10.106 -7.578 -27.462 1.00 79.88 558 GLY A O 1
ATOM 4459 N N . VAL A 1 559 ? 11.212 -5.771 -26.730 1.00 81.81 559 VAL A N 1
ATOM 4460 C CA . VAL A 1 559 ? 12.243 -6.497 -25.984 1.00 81.81 559 VAL A CA 1
ATOM 4461 C C . VAL A 1 559 ? 11.806 -6.583 -24.527 1.00 81.81 559 VAL A C 1
ATOM 4463 O O . VAL A 1 559 ? 12.001 -5.658 -23.745 1.00 81.81 559 VAL A O 1
ATOM 4466 N N . VAL A 1 560 ? 11.173 -7.697 -24.179 1.00 70.44 560 VAL A N 1
ATOM 4467 C CA . VAL A 1 560 ? 10.431 -7.842 -22.911 1.00 70.44 560 VAL A CA 1
ATOM 4468 C C . VAL A 1 560 ? 10.745 -9.129 -22.146 1.00 70.44 560 VAL A C 1
ATOM 4470 O O . VAL A 1 560 ? 10.294 -9.299 -21.022 1.00 70.44 560 VAL A O 1
ATOM 4473 N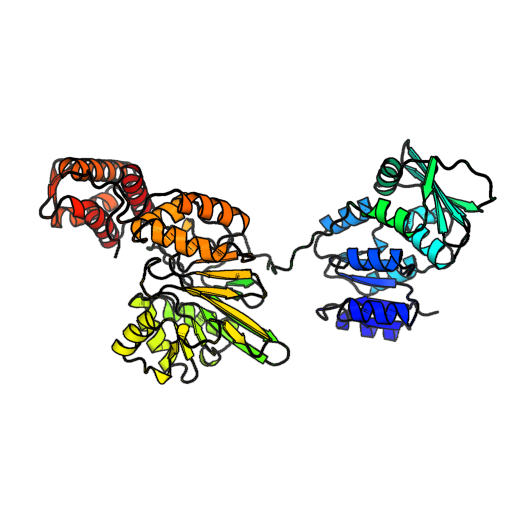 N . SER A 1 561 ? 11.556 -10.022 -22.720 1.00 66.75 561 SER A N 1
ATOM 4474 C CA . SER A 1 561 ? 11.931 -11.302 -22.107 1.00 66.75 561 SER A CA 1
ATOM 4475 C C . SER A 1 561 ? 13.413 -11.319 -21.737 1.00 66.75 561 SER A C 1
ATOM 4477 O O . SER A 1 561 ? 14.234 -11.848 -22.488 1.00 66.75 561 SER A O 1
ATOM 4479 N N . PHE A 1 562 ? 13.758 -10.747 -20.587 1.00 69.31 562 PHE A N 1
ATOM 4480 C CA . PHE A 1 562 ? 15.088 -10.856 -19.985 1.00 69.31 562 PHE A CA 1
ATOM 4481 C C . PHE A 1 562 ? 14.995 -10.663 -18.468 1.00 69.31 562 PHE A C 1
ATOM 4483 O O . PHE A 1 562 ? 14.046 -10.050 -17.976 1.00 69.31 562 PHE A O 1
ATOM 4490 N N . THR A 1 563 ? 15.946 -11.220 -17.718 1.00 62.31 563 THR A N 1
ATOM 4491 C CA . THR A 1 563 ? 15.875 -11.197 -16.252 1.00 62.31 563 THR A CA 1
ATOM 4492 C C . THR A 1 563 ? 16.665 -10.008 -15.722 1.00 62.31 563 THR A C 1
ATOM 4494 O O . THR A 1 563 ? 17.786 -9.764 -16.141 1.00 62.31 563 THR A O 1
ATOM 4497 N N . ILE A 1 564 ? 16.078 -9.256 -14.795 1.00 59.22 564 ILE A N 1
ATOM 4498 C CA . ILE A 1 564 ? 16.776 -8.225 -14.022 1.00 59.22 564 ILE A CA 1
ATOM 4499 C C . ILE A 1 564 ? 16.956 -8.834 -12.632 1.00 59.22 564 ILE A C 1
ATOM 4501 O O . ILE A 1 564 ? 16.004 -8.838 -11.844 1.00 59.22 564 ILE A O 1
ATOM 4505 N N . LEU A 1 565 ? 18.094 -9.492 -12.400 1.00 45.84 565 LEU A N 1
ATOM 4506 C CA . LEU A 1 565 ? 18.440 -10.073 -11.097 1.00 45.84 565 LEU A CA 1
ATOM 4507 C C . LEU A 1 565 ? 18.875 -8.989 -10.112 1.00 45.84 565 LEU A C 1
ATOM 4509 O O . LEU A 1 565 ? 19.718 -8.152 -10.499 1.00 45.84 565 LEU A O 1
#

Radius of gyration: 31.96 Å; Cα contacts (8 Å, |Δi|>4): 1029; chains: 1; bounding box: 92×65×73 Å

Organism: Hydrogenobacter thermophilus (strain DSM 6534 / IAM 12695 / TK-6) (NCBI:txid608538)

Nearest PDB structures (foldseek):
  6qrq-assembly1_C-3  TM=8.691E-01  e=5.880E-14  Thermotoga maritima
  6qrq-assembly1_D-4  TM=8.295E-01  e=1.144E-13  Thermotoga maritima
  6qrq-assembly1_A  TM=7.892E-01  e=3.772E-14  Thermotoga maritima
  6qnm-assembly1_B  TM=8.266E-01  e=3.195E-12  Treponema denticola ATCC 35404
  3eod-assembly1_A  TM=7.182E-01  e=9.449E-03  Escherichia coli K-12

InterPro domains:
  IPR036866 Ribonuclease Z/Hydroxyacylglutathione hydrolase-like [G3DSA:3.60.15.10] (231-465)
  IPR036866 Ribonuclease Z/Hydroxyacylglutathione hydrolase-like [SSF56281] (232-459)
  IPR045761 ODP domain [PF19583] (255-447)

Sequence (565 aa):
MGIKFLMLDEERKYFSLVSDIFDVTGHKLLVALDEQKAKELLNATSFDVFLADIKHFNFWVSIIKEGKYALPIFFLEDYEDAQKLKALGFTDLNFVPLPFNPLDLLTKAVWLNKEEYDPNMLSSIGPVNLLVQLLRRSASSIITLNSGTKKCGIFMKEGRVLGSTCQMETLKEVLAYQEVKIELFPYTGEDYLEESFTGNEEFFSGIFSAFSPSLQEREEFVAIPKVANLAEPIELYRGLFWVGVCDSKSLTHLNCYLRIYEKGDVKIPILINAGTSRDYAQIRIKIEQILSTVEIIKALFLLGSGPYEHANVLSMLQNNPKLQVITSLSVAKELNQLGVPMSRIRLVESLQDMKLKLSTGDTLRIIPTPFAPERGSFMVYEEESGFLFTSQLFSSLCTPDEFSLFEDPKVEDVMLYASLRMPCSRVVYKALDTLKDLRISKVFPIYGNPINQEALGEIIKSLRTADMGIDLPSTADESFYLQAINRVIAKLKENMEEDEFSSLKAELEKYVYLENDAVKEAFVSYSALPEILVVSMQYAGINPRFIKQALKELFYQGVVSFTIL